Protein AF-A0A418B1X1-F1 (afdb_monomer_lite)

Foldseek 3Di:
DDDDDDDDPPPLPQDDLVNLQVLCVVVVAAEDEPVPPPQPPDPDDCLALVNLVVSLVVVLVVVVVVLPDDDPAQHDYDYSDDSLVNLLSHPNSVVCVVVSVVSQVVCCVPSVDDDAFEAEDEDLVVVLVVLVVVCVVPVVCVVVVSVDSVVVVSVNVCRVPDDGRYYHYRDSDDSNVSSVVVLVVVCVVDVSSVVVVVVVVVVVVPPDDDDDDDDDDDDDDDDDDPPVVPPPDDDDDDDDDDDDDDDDDDDDDDDDDDDDDDDDQDADPAPPDDDDQKAFEWEDEQAADFAQDKDKDKAQALLVLVVVVVCVVVVNFKHWYWYFDPPDDDDDDDPDDPDDDPPPPRNCPRADLDPVGTDQKHFMWGFRDWDADPPRSMIITIIHTRAMKGFDAFPDNPRIRTMTGIDGDDADDDDLPDPLLVVLLVLLVVLVVLVCVLPVVCVVVVVVCVVPQDSSDLLSSLSVLLVVLVVLVVVVVVDPPPPSPSVNRVLSVCLSPDRDSNVSSVSSSVSSVVSSVVSVVVVVVVVVVVVVVVVVVVVVVVVVCVVVVVPPDVVNVVVVVVVVVVVVDDDDDDPPDD

InterPro domains:
  IPR003111 Lon protease, N-terminal domain [PF02190] (279-468)
  IPR003111 Lon protease, N-terminal domain [PS51787] (279-516)
  IPR003111 Lon protease, N-terminal domain [SM00464] (278-514)
  IPR015947 PUA-like superfamily [SSF88697] (281-513)
  IPR027065 Lon protease [PTHR43718] (261-573)
  IPR027417 P-loop containing nucleoside triphosphate hydrolase [G3DSA:3.40.50.300] (12-188)
  IPR027417 P-loop containing nucleoside triphosphate hydrolase [SSF52540] (14-189)
  IPR046336 Lon protease, N-terminal domain superfamily [G3DSA:2.30.130.40] (275-406)

Sequence (578 aa):
MHAASSHSCDVHVGSGKTSLCNEFAANGFRILDENFLDMPAHSLHPQSLFMETKWVCSWFDRVLQLSQKPHAERQVYFADRSPFSAVFYAAHGNLLEPVIRSQMDEVSKFAEIEFVTLHINVERELLWRRIQRRLQDEPERIRYMEHKRSKMEDCLAFYNVFPWDLHVVNDTRSLPLLADQIVSMVARQSNTMRLYLENLVHSKDCGMDTDSDCDSETTLSCDESPLKAKLTSVEDFTPIPMCLELLPQHYDEDDDEIPASKSIATFGEGEKAPMVPHVLVIPTHKRPLFPGVVLPMTITNPDVTKALAALRESGQKYVGVFLKKQGGKIGAASKDEMGFTGMESQKDEDLVTDLSGIHHVGSYARIDNLINFENNSAAQLLLVGQRRITIDDVHDSGTIPLRVTISPVENPAFDKSNQMIKAYSNEIVATLREIVKMNPLFKEHMQYYSQRIDIHNPYILADFAASVRRALGRCCMLTSRCQVTTGDGEELQSVLEELDCENRLKKALELLTKEMELSRVQQSIKEQVEEKRQYLLMEQLKTIKKELGLEKDDKEAMLTKFRQRLDNFKIPPNPDTP

Structure (mmCIF, N/CA/C/O backbone):
data_AF-A0A418B1X1-F1
#
_entry.id   AF-A0A418B1X1-F1
#
loop_
_atom_site.group_PDB
_atom_site.id
_atom_site.type_symbol
_atom_site.label_atom_id
_atom_site.label_alt_id
_atom_site.label_comp_id
_atom_site.label_asym_id
_atom_site.label_entity_id
_atom_site.label_seq_id
_atom_site.pdbx_PDB_ins_code
_atom_site.Cartn_x
_atom_site.Cartn_y
_atom_site.Cartn_z
_atom_site.occupancy
_atom_site.B_iso_or_equiv
_atom_site.auth_seq_id
_atom_site.auth_comp_id
_atom_site.auth_asym_id
_atom_site.auth_atom_id
_atom_site.pdbx_PDB_model_num
ATOM 1 N N . MET A 1 1 ? 70.206 -22.416 16.130 1.00 26.70 1 MET A N 1
ATOM 2 C CA . MET A 1 1 ? 69.839 -21.087 16.659 1.00 26.70 1 MET A CA 1
ATOM 3 C C . MET A 1 1 ? 68.520 -20.684 16.031 1.00 26.70 1 MET A C 1
ATOM 5 O O . MET A 1 1 ? 68.479 -20.666 14.814 1.00 26.70 1 MET A O 1
ATOM 9 N N . HIS A 1 2 ? 67.525 -20.409 16.884 1.00 23.45 2 HIS A N 1
ATOM 10 C CA . HIS A 1 2 ? 66.427 -19.435 16.738 1.00 23.45 2 HIS A CA 1
ATOM 11 C C . HIS A 1 2 ? 65.536 -19.452 15.476 1.00 23.45 2 HIS A C 1
ATOM 13 O O . HIS A 1 2 ? 66.022 -19.487 14.361 1.00 23.45 2 HIS A O 1
ATOM 19 N N . ALA A 1 3 ? 64.215 -19.313 15.564 1.00 23.02 3 ALA A N 1
ATOM 20 C CA . ALA A 1 3 ? 63.310 -19.181 16.702 1.00 23.02 3 ALA A CA 1
ATOM 21 C C . ALA A 1 3 ? 61.875 -19.440 16.213 1.00 23.02 3 ALA A C 1
ATOM 23 O O . ALA A 1 3 ? 61.537 -19.163 15.065 1.00 23.02 3 ALA A O 1
ATOM 24 N N . ALA A 1 4 ? 61.057 -19.964 17.119 1.00 32.09 4 ALA A N 1
ATOM 25 C CA . ALA A 1 4 ? 59.618 -20.083 16.988 1.00 32.09 4 ALA A CA 1
ATOM 26 C C . ALA A 1 4 ? 58.919 -18.729 17.203 1.00 32.09 4 ALA A C 1
ATOM 28 O O . ALA A 1 4 ? 59.351 -17.943 18.043 1.00 32.09 4 ALA A O 1
ATOM 29 N N . SER A 1 5 ? 57.789 -18.531 16.524 1.00 24.67 5 SER A N 1
ATOM 30 C CA . SER A 1 5 ? 56.642 -17.742 17.008 1.00 24.67 5 SER A CA 1
ATOM 31 C C . SER A 1 5 ? 55.395 -18.212 16.241 1.00 24.67 5 SER A C 1
ATOM 33 O O . SER A 1 5 ? 55.210 -17.885 15.072 1.00 24.67 5 SER A O 1
ATOM 35 N N . SER A 1 6 ? 54.722 -19.251 16.737 1.00 25.34 6 SER A N 1
ATOM 36 C CA . SER A 1 6 ? 53.461 -19.140 17.491 1.00 25.34 6 SER A CA 1
ATOM 37 C C . SER A 1 6 ? 52.308 -18.549 16.669 1.00 25.34 6 SER A C 1
ATOM 39 O O . SER A 1 6 ? 52.063 -17.347 16.682 1.00 25.34 6 SER A O 1
ATOM 41 N N . HIS A 1 7 ? 51.577 -19.434 15.983 1.00 29.47 7 HIS A N 1
ATOM 42 C CA . HIS A 1 7 ? 50.185 -19.199 15.605 1.00 29.47 7 HIS A CA 1
ATOM 43 C C . HIS A 1 7 ? 49.359 -19.064 16.892 1.00 29.47 7 HIS A C 1
ATOM 45 O O . HIS A 1 7 ? 49.086 -20.062 17.556 1.00 29.47 7 HIS A O 1
ATOM 51 N N . SER A 1 8 ? 48.990 -17.840 17.269 1.00 25.09 8 SER A N 1
ATOM 52 C CA . SER A 1 8 ? 47.976 -17.607 18.297 1.00 25.09 8 SER A CA 1
ATOM 53 C C . SER A 1 8 ? 46.596 -17.650 17.638 1.00 25.09 8 SER A C 1
ATOM 55 O O . SER A 1 8 ? 46.117 -16.654 17.094 1.00 25.09 8 SER A O 1
ATOM 57 N N . CYS A 1 9 ? 45.967 -18.825 17.672 1.00 28.61 9 CYS A N 1
ATOM 58 C CA . CYS A 1 9 ? 44.515 -18.949 17.594 1.00 28.61 9 CYS A CA 1
ATOM 59 C C . CYS A 1 9 ? 43.908 -18.315 18.854 1.00 28.61 9 CYS A C 1
ATOM 61 O O . CYS A 1 9 ? 43.613 -19.026 19.803 1.00 28.61 9 CYS A O 1
ATOM 63 N N . ASP A 1 10 ? 43.715 -16.999 18.855 1.00 25.81 10 ASP A N 1
ATOM 64 C CA . ASP A 1 10 ? 42.836 -16.322 19.816 1.00 25.81 10 ASP A CA 1
ATOM 65 C C . ASP A 1 10 ? 41.659 -15.710 19.055 1.00 25.81 10 ASP A C 1
ATOM 67 O O . ASP A 1 10 ? 41.510 -14.496 18.908 1.00 25.81 10 ASP A O 1
ATOM 71 N N . VAL A 1 11 ? 40.793 -16.585 18.534 1.00 34.09 11 VAL A N 1
ATOM 72 C CA . VAL A 1 11 ? 39.462 -16.177 18.082 1.00 34.09 11 VAL A CA 1
ATOM 73 C C . VAL A 1 11 ? 38.567 -16.071 19.317 1.00 34.09 11 VAL A C 1
ATOM 75 O O . VAL A 1 11 ? 37.774 -16.958 19.619 1.00 34.09 11 VAL A O 1
ATOM 78 N N . HIS A 1 12 ? 38.682 -14.966 20.053 1.00 35.66 12 HIS A N 1
ATOM 79 C CA . HIS A 1 12 ? 37.644 -14.563 21.001 1.00 35.66 12 HIS A CA 1
ATOM 80 C C . HIS A 1 12 ? 36.398 -14.119 20.211 1.00 35.66 12 HIS A C 1
ATOM 82 O O . HIS A 1 12 ? 36.178 -12.926 19.974 1.00 35.66 12 HIS A O 1
ATOM 88 N N . VAL A 1 13 ? 35.594 -15.093 19.761 1.00 45.28 13 VAL A N 1
ATOM 89 C CA . VAL A 1 13 ? 34.273 -14.864 19.157 1.00 45.28 13 VAL A CA 1
ATOM 90 C C . VAL A 1 13 ? 33.351 -14.338 20.251 1.00 45.28 13 VAL A C 1
ATOM 92 O O . VAL A 1 13 ? 32.869 -15.079 21.104 1.00 45.28 13 VAL A O 1
ATOM 95 N N . GLY A 1 14 ? 33.126 -13.028 20.256 1.00 44.94 14 GLY A N 1
ATOM 96 C CA . GLY A 1 14 ? 32.086 -12.429 21.076 1.00 44.94 14 GLY A CA 1
ATOM 97 C C . GLY A 1 14 ? 30.711 -12.892 20.594 1.00 44.94 14 GLY A C 1
ATOM 98 O O . GLY A 1 14 ? 30.375 -12.733 19.427 1.00 44.94 14 GLY A O 1
ATOM 99 N N . SER A 1 15 ? 29.919 -13.441 21.504 1.00 55.06 15 SER A N 1
ATOM 100 C CA . SER A 1 15 ? 28.521 -13.846 21.331 1.00 55.06 15 SER A CA 1
ATOM 101 C C . SER A 1 15 ? 27.624 -12.647 20.983 1.00 55.06 15 SER A C 1
ATOM 103 O O . SER A 1 15 ? 27.212 -11.869 21.849 1.00 55.06 15 SER A O 1
ATOM 105 N N . GLY A 1 16 ? 27.353 -12.459 19.691 1.00 66.62 16 GLY A N 1
ATOM 106 C CA . GLY A 1 16 ? 26.267 -11.601 19.214 1.00 66.62 16 GLY A CA 1
ATOM 107 C C . GLY A 1 16 ? 24.908 -12.298 19.350 1.00 66.62 16 GLY A C 1
ATOM 108 O O . GLY A 1 16 ? 24.851 -13.518 19.503 1.00 66.62 16 GLY A O 1
ATOM 109 N N . LYS A 1 17 ? 23.809 -11.536 19.258 1.00 75.25 17 LYS A N 1
ATOM 110 C CA . LYS A 1 17 ? 22.437 -12.083 19.280 1.00 75.25 17 LYS A CA 1
ATOM 111 C C . LYS A 1 17 ? 22.229 -13.168 18.222 1.00 75.25 17 LYS A C 1
ATOM 113 O O . LYS A 1 17 ? 21.798 -14.269 18.541 1.00 75.25 17 LYS A O 1
ATOM 118 N N . THR A 1 18 ? 22.643 -12.881 16.988 1.00 74.69 18 THR A N 1
ATOM 119 C CA . THR A 1 18 ? 22.558 -13.804 15.851 1.00 74.69 18 THR A CA 1
ATOM 120 C C . THR A 1 18 ? 23.373 -15.074 16.087 1.00 74.69 18 THR A C 1
ATOM 122 O O . THR A 1 18 ? 22.893 -16.170 15.825 1.00 74.69 18 THR A O 1
ATOM 125 N N . SER A 1 19 ? 24.581 -14.954 16.649 1.00 80.31 19 SER A N 1
ATOM 126 C CA . SER A 1 19 ? 25.403 -16.116 17.005 1.00 80.31 19 SER A CA 1
ATOM 127 C C . SER A 1 19 ? 24.696 -16.994 18.036 1.00 80.31 19 SER A C 1
ATOM 129 O O . SER A 1 19 ? 24.655 -18.207 17.877 1.00 80.31 19 SER A O 1
ATOM 131 N N . LEU A 1 20 ? 24.089 -16.388 19.059 1.00 82.75 20 LEU A N 1
ATOM 132 C CA . LEU A 1 20 ? 23.360 -17.120 20.091 1.00 82.75 20 LEU A CA 1
ATOM 133 C C . LEU A 1 20 ? 22.087 -17.791 19.550 1.00 82.75 20 LEU A C 1
ATOM 135 O O . LEU A 1 20 ? 21.812 -18.934 19.898 1.00 82.75 20 LEU A O 1
ATOM 139 N N . CYS A 1 21 ? 21.347 -17.131 18.655 1.00 83.81 21 CYS A N 1
ATOM 140 C CA . CYS A 1 21 ? 20.203 -17.742 17.974 1.00 83.81 21 CYS A CA 1
ATOM 141 C C . CYS A 1 21 ? 20.625 -18.942 17.114 1.00 83.81 21 CYS A C 1
ATOM 143 O O . CYS A 1 21 ? 19.957 -19.974 17.136 1.00 83.81 21 CYS A O 1
ATOM 145 N N . ASN A 1 22 ? 21.759 -18.840 16.412 1.00 83.38 22 ASN A N 1
ATOM 146 C CA . ASN A 1 22 ? 22.321 -19.954 15.646 1.00 83.38 22 ASN A CA 1
ATOM 147 C C . ASN A 1 22 ? 22.723 -21.126 16.553 1.00 83.38 22 ASN A C 1
ATOM 149 O O . ASN A 1 22 ? 22.493 -22.277 16.194 1.00 83.38 22 ASN A O 1
ATOM 153 N N . GLU A 1 23 ? 23.267 -20.848 17.740 1.00 85.12 23 GLU A N 1
ATOM 154 C CA . GLU A 1 23 ? 23.596 -21.873 18.738 1.00 85.12 23 GLU A CA 1
ATOM 155 C C . GLU A 1 23 ? 22.333 -22.573 19.270 1.00 85.12 23 GLU A C 1
ATOM 157 O O . GLU A 1 23 ? 22.292 -23.797 19.381 1.00 85.12 23 GLU A O 1
ATOM 162 N N . PHE A 1 24 ? 21.259 -21.829 19.551 1.00 86.12 24 PHE A N 1
ATOM 163 C CA . PHE A 1 24 ? 19.976 -22.427 19.935 1.00 86.12 24 PHE A CA 1
ATOM 164 C C . PHE A 1 24 ? 19.382 -23.285 18.809 1.00 86.12 24 PHE A C 1
ATOM 166 O O . PHE A 1 24 ? 18.906 -24.391 19.072 1.00 86.12 24 PHE A O 1
ATOM 173 N N . ALA A 1 25 ? 19.464 -22.826 17.558 1.00 84.69 25 ALA A N 1
ATOM 174 C CA . ALA A 1 25 ? 19.039 -23.607 16.400 1.00 84.69 25 ALA A CA 1
ATOM 175 C C . ALA A 1 25 ? 19.857 -24.902 16.247 1.00 84.69 25 ALA A C 1
ATOM 177 O O . ALA A 1 25 ? 19.284 -25.967 16.018 1.00 84.69 25 ALA A O 1
ATOM 178 N N . ALA A 1 26 ? 21.179 -24.838 16.447 1.00 82.75 26 ALA A N 1
ATOM 179 C CA . ALA A 1 26 ? 22.062 -26.007 16.422 1.00 82.75 26 ALA A CA 1
ATOM 180 C C . ALA A 1 26 ? 21.718 -27.032 17.520 1.00 82.75 26 ALA A C 1
ATOM 182 O O . ALA A 1 26 ? 21.835 -28.237 17.303 1.00 82.75 26 ALA A O 1
ATOM 183 N N . ASN A 1 27 ? 21.219 -26.566 18.668 1.00 80.69 27 ASN A N 1
ATOM 184 C CA . ASN A 1 27 ? 20.737 -27.412 19.763 1.00 80.69 27 ASN A CA 1
ATOM 185 C C . ASN A 1 27 ? 19.292 -27.924 19.573 1.00 80.69 27 ASN A C 1
ATOM 187 O O . ASN A 1 27 ? 18.751 -28.585 20.460 1.00 80.69 27 ASN A O 1
ATOM 191 N N . GLY A 1 28 ? 18.673 -27.674 18.412 1.00 79.12 28 GLY A N 1
ATOM 192 C CA . GLY A 1 28 ? 17.351 -28.194 18.050 1.00 79.12 28 GLY A CA 1
ATOM 193 C C . GLY A 1 28 ? 16.170 -27.328 18.499 1.00 79.12 28 GLY A C 1
ATOM 194 O O . GLY A 1 28 ? 15.026 -27.778 18.426 1.00 79.12 28 GLY A O 1
ATOM 195 N N . PHE A 1 29 ? 16.410 -26.095 18.954 1.00 84.50 29 PHE A N 1
ATOM 196 C CA . PHE A 1 29 ? 15.339 -25.152 19.281 1.00 84.50 29 PHE A CA 1
ATOM 197 C C . PHE A 1 29 ? 14.875 -24.366 18.052 1.00 84.50 29 PHE A C 1
ATOM 199 O O . PHE A 1 29 ? 15.639 -24.101 17.126 1.00 84.50 29 PHE A O 1
ATOM 206 N N . ARG A 1 30 ? 13.604 -23.950 18.047 1.00 84.50 30 ARG A N 1
ATOM 207 C CA . ARG A 1 30 ? 13.050 -23.115 16.974 1.00 84.50 30 ARG A CA 1
ATOM 208 C C . ARG A 1 30 ? 13.291 -21.638 17.272 1.00 84.50 30 ARG A C 1
ATOM 210 O O . ARG A 1 30 ? 13.044 -21.186 18.388 1.00 84.50 30 ARG A O 1
ATOM 217 N N . ILE A 1 31 ? 13.717 -20.886 16.261 1.00 84.44 31 ILE A N 1
ATOM 218 C CA . ILE A 1 31 ? 13.955 -19.441 16.366 1.00 84.44 31 ILE A CA 1
ATOM 219 C C . ILE A 1 31 ? 12.813 -18.672 15.706 1.00 84.44 31 ILE A C 1
ATOM 221 O O . ILE A 1 31 ? 12.354 -19.025 14.618 1.00 84.44 31 ILE A O 1
ATOM 225 N N . LEU A 1 32 ? 12.358 -17.617 16.373 1.00 79.94 32 LEU A N 1
ATOM 226 C CA . LEU A 1 32 ? 11.409 -16.643 15.853 1.00 79.94 32 LEU A CA 1
ATOM 227 C C . LEU A 1 32 ? 12.196 -15.387 15.448 1.00 79.94 32 LEU A C 1
ATOM 229 O O . LEU A 1 32 ? 12.558 -14.571 16.296 1.00 79.94 32 LEU A O 1
ATOM 233 N N . ASP A 1 33 ? 12.510 -15.300 14.153 1.00 66.31 33 ASP A N 1
ATOM 234 C CA . ASP A 1 33 ? 13.286 -14.213 13.536 1.00 66.31 33 ASP A CA 1
ATOM 235 C C . ASP A 1 33 ? 12.414 -12.960 13.277 1.00 66.31 33 ASP A C 1
ATOM 237 O O . ASP A 1 33 ? 11.225 -13.061 12.960 1.00 66.31 33 ASP A O 1
ATOM 241 N N . GLU A 1 34 ? 13.026 -11.778 13.399 1.00 61.31 34 GLU A N 1
ATOM 242 C CA . GLU A 1 34 ? 12.459 -10.444 13.158 1.00 61.31 34 GLU A CA 1
ATOM 243 C C . GLU A 1 34 ? 12.228 -10.125 11.669 1.00 61.31 34 GLU A C 1
ATOM 245 O O . GLU A 1 34 ? 11.414 -9.250 11.361 1.00 61.31 34 GLU A O 1
ATOM 250 N N . ASN A 1 35 ? 12.898 -10.824 10.741 1.00 48.72 35 ASN A N 1
ATOM 251 C CA . ASN A 1 35 ? 12.909 -10.521 9.295 1.00 48.72 35 ASN A CA 1
ATOM 252 C C . ASN A 1 35 ? 11.544 -10.587 8.569 1.00 48.72 35 ASN A C 1
ATOM 254 O O . ASN A 1 35 ? 11.481 -10.374 7.361 1.00 48.72 35 ASN A O 1
ATOM 258 N N . PHE A 1 36 ? 10.448 -10.868 9.276 1.00 44.59 36 PHE A N 1
ATOM 259 C CA . PHE A 1 36 ? 9.098 -11.007 8.716 1.00 44.59 36 PHE A CA 1
ATOM 260 C C . PHE A 1 36 ? 8.156 -9.839 9.027 1.00 44.59 36 PHE A C 1
ATOM 262 O O . PHE A 1 36 ? 7.006 -9.836 8.584 1.00 44.59 36 PHE A O 1
ATOM 269 N N . LEU A 1 37 ? 8.606 -8.836 9.781 1.00 49.47 37 LEU A N 1
ATOM 270 C CA . LEU A 1 37 ? 7.792 -7.666 10.095 1.00 49.47 37 LEU A CA 1
ATOM 271 C C . LEU A 1 37 ? 8.015 -6.602 9.020 1.00 49.47 37 LEU A C 1
ATOM 273 O O . LEU A 1 37 ? 8.661 -5.587 9.273 1.00 49.47 37 LEU A O 1
ATOM 277 N N . ASP A 1 38 ? 7.471 -6.856 7.822 1.00 45.56 38 ASP A N 1
ATOM 278 C CA . ASP A 1 38 ? 7.326 -5.892 6.724 1.00 45.56 38 ASP A CA 1
ATOM 279 C C . ASP A 1 38 ? 6.558 -4.663 7.232 1.00 45.56 38 ASP A C 1
ATOM 281 O O . ASP A 1 38 ? 5.338 -4.526 7.075 1.00 45.56 38 ASP A O 1
ATOM 285 N N . MET A 1 39 ? 7.258 -3.758 7.916 1.00 49.53 39 MET A N 1
ATOM 286 C CA . MET A 1 39 ? 6.685 -2.494 8.323 1.00 49.53 39 MET A CA 1
ATOM 287 C C . MET A 1 39 ? 6.510 -1.670 7.051 1.00 49.53 39 MET A C 1
ATOM 289 O O . MET A 1 39 ? 7.502 -1.301 6.421 1.00 49.53 39 MET A O 1
ATOM 293 N N . PRO A 1 40 ? 5.270 -1.362 6.641 1.00 46.56 40 PRO A N 1
ATOM 294 C CA . PRO A 1 40 ? 5.060 -0.467 5.518 1.00 46.56 40 PRO A CA 1
ATOM 295 C C . PRO A 1 40 ? 5.782 0.853 5.779 1.00 46.56 40 PRO A C 1
ATOM 297 O O . PRO A 1 40 ? 5.667 1.428 6.865 1.00 46.56 40 PRO A O 1
ATOM 300 N N . ALA A 1 41 ? 6.517 1.322 4.773 1.00 48.19 41 ALA A N 1
ATOM 301 C CA . ALA A 1 41 ? 7.133 2.638 4.774 1.00 48.19 41 ALA A CA 1
ATOM 302 C C . ALA A 1 41 ? 6.024 3.700 4.738 1.00 48.19 41 ALA A C 1
ATOM 304 O O . ALA A 1 41 ? 5.564 4.122 3.678 1.00 48.19 41 ALA A O 1
ATOM 305 N N . HIS A 1 42 ? 5.538 4.073 5.916 1.00 56.53 42 HIS A N 1
ATOM 306 C CA . HIS A 1 42 ? 4.608 5.178 6.106 1.00 56.53 42 HIS A CA 1
ATOM 307 C C . HIS A 1 42 ? 5.384 6.490 6.258 1.00 56.53 42 HIS A C 1
ATOM 309 O O . HIS A 1 42 ? 6.560 6.485 6.610 1.00 56.53 42 HIS A O 1
ATOM 315 N N . SER A 1 43 ? 4.720 7.632 6.072 1.00 47.03 43 SER A N 1
ATOM 316 C CA . SER A 1 43 ? 5.305 8.965 6.320 1.00 47.03 43 SER A CA 1
ATOM 317 C C . SER A 1 43 ? 5.569 9.265 7.806 1.00 47.03 43 SER A C 1
ATOM 319 O O . SER A 1 43 ? 6.018 10.357 8.145 1.00 47.03 43 SER A O 1
ATOM 321 N N . LEU A 1 44 ? 5.251 8.326 8.703 1.00 56.41 44 LEU A N 1
ATOM 322 C CA . LEU A 1 44 ? 5.509 8.426 10.135 1.00 56.41 44 LEU A CA 1
ATOM 323 C C . LEU A 1 44 ? 6.902 7.889 10.450 1.00 56.41 44 LEU A C 1
ATOM 325 O O . LEU A 1 44 ? 7.336 6.887 9.885 1.00 56.41 44 LEU A O 1
ATOM 329 N N . HIS A 1 45 ? 7.582 8.538 11.393 1.00 61.88 45 HIS A N 1
ATOM 330 C CA . HIS A 1 45 ? 8.886 8.081 11.852 1.00 61.88 45 HIS A CA 1
ATOM 331 C C . HIS A 1 45 ? 8.793 6.608 12.319 1.00 61.88 45 HIS A C 1
ATOM 333 O O . HIS A 1 45 ? 7.852 6.279 13.054 1.00 61.88 45 HIS A O 1
ATOM 339 N N . PRO A 1 46 ? 9.730 5.717 11.935 1.00 63.34 46 PRO A N 1
ATOM 340 C CA . PRO A 1 46 ? 9.682 4.294 12.297 1.00 63.34 46 PRO A CA 1
ATOM 341 C C . PRO A 1 46 ? 9.611 4.045 13.807 1.00 63.34 46 PRO A C 1
ATOM 343 O O . PRO A 1 46 ? 8.987 3.092 14.240 1.00 63.34 46 PRO A O 1
ATOM 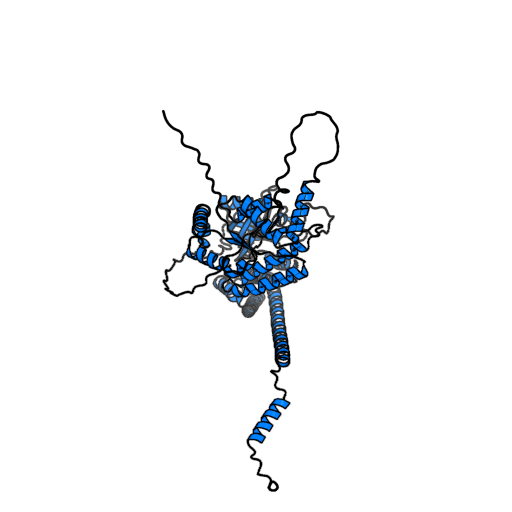346 N N . GLN A 1 47 ? 10.188 4.956 14.593 1.00 71.19 47 GLN A N 1
ATOM 347 C CA . GLN A 1 47 ? 10.184 4.942 16.062 1.00 71.19 47 GLN A CA 1
ATOM 348 C C . GLN A 1 47 ? 9.005 5.726 16.676 1.00 71.19 47 GLN A C 1
ATOM 350 O O . GLN A 1 47 ? 9.027 6.138 17.835 1.00 71.19 47 GLN A O 1
ATOM 355 N N . SER A 1 48 ? 7.974 6.030 15.888 1.00 81.31 48 SER A N 1
ATOM 356 C CA . SER A 1 48 ? 6.744 6.606 16.435 1.00 81.31 48 SER A CA 1
ATOM 357 C C . SER A 1 48 ? 5.995 5.557 17.255 1.00 81.31 48 SER A C 1
ATOM 359 O O . SER A 1 48 ? 6.010 4.370 16.928 1.00 81.31 48 SER A O 1
ATOM 361 N N . LEU A 1 49 ? 5.280 6.007 18.292 1.00 83.94 49 LEU A N 1
ATOM 362 C CA . LEU A 1 49 ? 4.474 5.132 19.149 1.00 83.94 49 LEU A CA 1
ATOM 363 C C . LEU A 1 49 ? 3.548 4.222 18.334 1.00 83.94 49 LEU A C 1
ATOM 365 O O . LEU A 1 49 ? 3.434 3.039 18.627 1.00 83.94 49 LEU A O 1
ATOM 369 N N . PHE A 1 50 ? 2.926 4.756 17.282 1.00 84.50 50 PHE A N 1
ATOM 370 C CA . PHE A 1 50 ? 2.026 4.000 16.415 1.00 84.50 50 PHE A CA 1
ATOM 371 C C . PHE A 1 50 ? 2.732 2.872 15.648 1.00 84.50 50 PHE A C 1
ATOM 373 O O . PHE A 1 50 ? 2.200 1.766 15.569 1.00 84.50 50 PHE A O 1
ATOM 380 N N . MET A 1 51 ? 3.921 3.133 15.095 1.00 81.88 51 MET A N 1
ATOM 381 C CA . MET A 1 51 ? 4.675 2.127 14.338 1.00 81.88 51 MET A CA 1
ATOM 382 C C . MET A 1 51 ? 5.158 0.997 15.242 1.00 81.88 51 MET A C 1
ATOM 384 O O . MET A 1 51 ? 4.964 -0.171 14.916 1.00 81.88 51 MET A O 1
ATOM 388 N N . GLU A 1 52 ? 5.676 1.343 16.417 1.00 84.56 52 GLU A N 1
ATOM 389 C CA . GLU A 1 52 ? 6.087 0.373 17.433 1.00 84.56 52 GLU A CA 1
ATOM 390 C C . GLU A 1 52 ? 4.879 -0.407 17.990 1.00 84.56 52 GLU A C 1
ATOM 392 O O . GLU A 1 52 ? 4.946 -1.622 18.148 1.00 84.56 52 GLU A O 1
ATOM 397 N N . THR A 1 53 ? 3.717 0.238 18.168 1.00 87.81 53 THR A N 1
ATOM 398 C CA . THR A 1 53 ? 2.462 -0.455 18.534 1.00 87.81 53 THR A CA 1
ATOM 399 C C . THR A 1 53 ? 2.063 -1.469 17.466 1.00 87.81 53 THR A C 1
ATOM 401 O O . THR A 1 53 ? 1.694 -2.598 17.779 1.00 87.81 53 THR A O 1
ATOM 404 N N . LYS A 1 54 ? 2.141 -1.089 16.186 1.00 86.12 54 LYS A N 1
ATOM 405 C CA . LYS A 1 54 ? 1.837 -2.001 15.082 1.00 86.12 54 LYS A CA 1
ATOM 406 C C . LYS A 1 54 ? 2.787 -3.199 15.086 1.00 86.12 54 LYS A C 1
ATOM 408 O O . LYS A 1 54 ? 2.331 -4.324 14.898 1.00 86.12 54 LYS A O 1
ATOM 413 N N . TRP A 1 55 ? 4.078 -2.954 15.297 1.00 86.19 55 TRP A N 1
ATOM 414 C CA . TRP A 1 55 ? 5.089 -4.002 15.390 1.00 86.19 55 TRP A CA 1
ATOM 415 C C . TRP A 1 55 ? 4.774 -4.982 16.533 1.00 86.19 55 TRP A C 1
ATOM 417 O O . TRP A 1 55 ? 4.748 -6.189 16.298 1.00 86.19 55 TRP A O 1
ATOM 427 N N . VAL A 1 56 ? 4.404 -4.477 17.717 1.00 89.50 56 VAL A N 1
ATOM 428 C CA . VAL A 1 56 ? 3.946 -5.291 18.860 1.00 89.50 56 VAL A CA 1
ATOM 429 C C . VAL A 1 56 ? 2.718 -6.135 18.502 1.00 89.50 56 VAL A C 1
ATOM 431 O O . VAL A 1 56 ? 2.699 -7.334 18.770 1.00 89.50 56 VAL A O 1
ATOM 434 N N . CYS A 1 57 ? 1.701 -5.553 17.859 1.00 89.50 57 CYS A N 1
ATOM 435 C CA . CYS A 1 57 ? 0.504 -6.301 17.460 1.00 89.50 57 CYS A CA 1
ATOM 436 C C . CYS A 1 57 ? 0.832 -7.446 16.491 1.00 89.50 57 CYS A C 1
ATOM 438 O O . CYS A 1 57 ? 0.343 -8.560 16.666 1.00 89.50 57 CYS A O 1
ATOM 440 N N . SER A 1 58 ? 1.679 -7.192 15.491 1.00 86.50 58 SER A N 1
ATOM 441 C CA . SER A 1 58 ? 2.119 -8.228 14.552 1.00 86.50 58 SER A CA 1
ATOM 442 C C . SER A 1 58 ? 2.950 -9.321 15.235 1.00 86.50 58 SER A C 1
ATOM 444 O O . SER A 1 58 ? 2.857 -10.489 14.859 1.00 86.50 58 SER A O 1
ATOM 446 N N . TRP A 1 59 ? 3.740 -8.962 16.252 1.00 89.56 59 TRP A N 1
ATOM 447 C CA . TRP A 1 59 ? 4.482 -9.922 17.069 1.00 89.56 59 TRP A CA 1
ATOM 448 C C . TRP A 1 59 ? 3.528 -10.897 17.781 1.00 89.56 59 TRP A C 1
ATOM 450 O O . TRP A 1 59 ? 3.714 -12.111 17.690 1.00 89.56 59 TRP A O 1
ATOM 460 N N . PHE A 1 60 ? 2.453 -10.398 18.405 1.00 89.88 60 PHE A N 1
ATOM 461 C CA . PHE A 1 60 ? 1.447 -11.249 19.059 1.00 89.88 60 PHE A CA 1
ATOM 462 C C . PHE A 1 60 ? 0.611 -12.080 18.081 1.00 89.88 60 PHE A C 1
ATOM 464 O O . PHE A 1 60 ? 0.350 -13.251 18.359 1.00 89.88 60 PHE A O 1
ATOM 471 N N . ASP A 1 61 ? 0.224 -11.522 16.931 1.00 87.00 61 ASP A N 1
ATOM 472 C CA . ASP A 1 61 ? -0.483 -12.279 15.887 1.00 87.00 61 ASP A CA 1
ATOM 473 C C . ASP A 1 61 ? 0.345 -13.496 15.449 1.00 87.00 61 ASP A C 1
ATOM 475 O O . ASP A 1 61 ? -0.159 -14.615 15.348 1.00 87.00 61 ASP A O 1
ATOM 479 N N . ARG A 1 62 ? 1.667 -13.331 15.314 1.00 85.06 62 ARG A N 1
ATOM 480 C CA . ARG A 1 62 ? 2.549 -14.452 14.988 1.00 85.06 62 ARG A CA 1
ATOM 481 C C . ARG A 1 62 ? 2.563 -15.530 16.069 1.00 85.06 62 ARG A C 1
ATOM 483 O O . ARG A 1 62 ? 2.537 -16.715 15.738 1.00 85.06 62 ARG A O 1
ATOM 490 N N . VAL A 1 63 ? 2.600 -15.138 17.339 1.00 87.19 63 VAL A N 1
ATOM 491 C CA . VAL A 1 63 ? 2.538 -16.086 18.460 1.00 87.19 63 VAL A CA 1
ATOM 492 C C . VAL A 1 63 ? 1.231 -16.890 18.420 1.00 87.19 63 VAL A C 1
ATOM 494 O O . VAL A 1 63 ? 1.266 -18.113 18.538 1.00 87.19 63 VAL A O 1
ATOM 497 N N . LEU A 1 64 ? 0.096 -16.239 18.148 1.00 85.44 64 LEU A N 1
ATOM 498 C CA . LEU A 1 64 ? -1.204 -16.908 18.003 1.00 85.44 64 LEU A CA 1
ATOM 499 C C . LEU A 1 64 ? -1.272 -17.826 16.772 1.00 85.44 64 LEU A C 1
ATOM 501 O O . LEU A 1 64 ? -1.840 -18.912 16.830 1.00 85.44 64 LEU A O 1
ATOM 505 N N . GLN A 1 65 ? -0.660 -17.444 15.652 1.00 84.38 65 GLN A N 1
ATOM 506 C CA . GLN A 1 65 ? -0.569 -18.323 14.479 1.00 84.38 65 GLN A CA 1
ATOM 507 C C . GLN A 1 65 ? 0.253 -19.585 14.762 1.00 84.38 65 GLN A C 1
ATOM 509 O O . GLN A 1 65 ? -0.026 -20.646 14.200 1.00 84.38 65 GLN A O 1
ATOM 514 N N . LEU A 1 66 ? 1.286 -19.483 15.603 1.00 82.44 66 LEU A N 1
ATOM 515 C CA . LEU A 1 66 ? 2.084 -20.638 16.009 1.00 82.44 66 LEU A CA 1
ATOM 516 C C . LEU A 1 66 ? 1.303 -21.570 16.939 1.00 82.44 66 LEU A C 1
ATOM 518 O O . LEU A 1 66 ? 1.469 -22.782 16.819 1.00 82.44 66 LEU A O 1
ATOM 522 N N . SER A 1 67 ? 0.422 -21.042 17.795 1.00 79.44 67 SER A N 1
ATOM 523 C CA . SER A 1 67 ? -0.409 -21.872 18.678 1.00 79.44 67 SER A CA 1
ATOM 524 C C . SER A 1 67 ? -1.555 -22.590 17.959 1.00 79.44 67 SER A C 1
ATOM 526 O O . SER A 1 67 ? -1.971 -23.656 18.398 1.00 79.44 67 SER A O 1
ATOM 528 N N . GLN A 1 68 ? -2.039 -22.068 16.827 1.00 75.50 68 GLN A N 1
ATOM 529 C CA . GLN A 1 68 ? -3.122 -22.692 16.048 1.00 75.50 68 GLN A CA 1
ATOM 530 C C . GLN A 1 68 ? -2.702 -23.939 15.252 1.00 75.50 68 GLN A C 1
ATOM 532 O O . GLN A 1 68 ? -3.559 -24.642 14.712 1.00 75.50 68 GLN A O 1
ATOM 537 N N . LYS A 1 69 ? -1.402 -24.225 15.125 1.00 69.69 69 LYS A N 1
ATOM 538 C CA . LYS A 1 69 ? -0.936 -25.382 14.353 1.00 69.69 69 LYS A CA 1
ATOM 539 C C . LYS A 1 69 ? -1.206 -26.683 15.125 1.00 69.69 69 LYS A C 1
ATOM 541 O O . LYS A 1 69 ? -0.797 -26.781 16.280 1.00 69.69 69 LYS A O 1
ATOM 546 N N . PRO A 1 70 ? -1.835 -27.704 14.506 1.00 55.88 70 PRO A N 1
ATOM 547 C CA . PRO A 1 70 ? -2.078 -28.982 15.163 1.00 55.88 70 PRO A CA 1
ATOM 548 C C . PRO A 1 70 ? -0.738 -29.660 15.447 1.00 55.88 70 PRO A C 1
ATOM 550 O O . PRO A 1 70 ? -0.039 -30.118 14.540 1.00 55.88 70 PRO A O 1
ATOM 553 N N . HIS A 1 71 ? -0.356 -29.693 16.718 1.00 59.38 71 HIS A N 1
ATOM 554 C CA . HIS A 1 71 ? 0.893 -30.285 17.165 1.00 59.38 71 HIS A CA 1
ATOM 555 C C . HIS A 1 71 ? 0.611 -31.271 18.295 1.00 59.38 71 HIS A C 1
ATOM 557 O O . HIS A 1 71 ? -0.054 -30.942 19.270 1.00 59.38 71 HIS A O 1
ATOM 563 N N . ALA A 1 72 ? 1.114 -32.498 18.137 1.00 51.44 72 ALA A N 1
ATOM 564 C CA . ALA A 1 72 ? 1.000 -33.558 19.137 1.00 51.44 72 ALA A CA 1
ATOM 565 C C . ALA A 1 72 ? 1.928 -33.335 20.350 1.00 51.44 72 ALA A C 1
ATOM 567 O O . ALA A 1 72 ? 1.773 -33.998 21.371 1.00 51.44 72 ALA A O 1
ATOM 568 N N . GLU A 1 73 ? 2.876 -32.396 20.252 1.00 62.62 73 GLU A N 1
ATOM 569 C CA . GLU A 1 73 ? 3.932 -32.163 21.238 1.00 62.62 73 GLU A CA 1
ATOM 570 C C . GLU A 1 73 ? 4.075 -30.680 21.596 1.00 62.62 73 GLU A C 1
ATOM 572 O O . GLU A 1 73 ? 3.816 -29.788 20.781 1.00 62.62 73 GLU A O 1
ATOM 577 N N . ARG A 1 74 ? 4.539 -30.428 22.826 1.00 72.25 74 ARG A N 1
ATOM 578 C CA . ARG A 1 74 ? 4.888 -29.092 23.328 1.00 72.25 74 ARG A CA 1
ATOM 579 C C . ARG A 1 74 ? 6.086 -28.550 22.553 1.00 72.25 74 ARG A C 1
ATOM 581 O O . ARG A 1 74 ? 7.011 -29.297 22.260 1.00 72.25 74 ARG A O 1
ATOM 588 N N . GLN A 1 75 ? 6.085 -27.258 22.240 1.00 80.00 75 GLN A N 1
ATOM 589 C CA . GLN A 1 75 ? 7.143 -26.622 21.451 1.00 80.00 75 GLN A CA 1
ATOM 590 C C . GLN A 1 75 ? 7.727 -25.422 22.187 1.00 80.00 75 GLN A C 1
ATOM 592 O O . GLN A 1 75 ? 7.006 -24.688 22.858 1.00 80.00 75 GLN A O 1
ATOM 597 N N . VAL A 1 76 ? 9.031 -25.212 22.014 1.00 86.19 76 VAL A N 1
ATOM 598 C CA . VAL A 1 76 ? 9.766 -24.083 22.589 1.00 86.19 76 VAL A CA 1
ATOM 599 C C . VAL A 1 76 ? 10.321 -23.225 21.460 1.00 86.19 76 VAL A C 1
ATOM 601 O O . VAL A 1 76 ? 10.955 -23.736 20.532 1.00 86.19 76 VAL A O 1
ATOM 604 N N . TYR A 1 77 ? 10.084 -21.919 21.559 1.00 88.31 77 TYR A N 1
ATOM 605 C CA . TYR A 1 77 ? 10.552 -20.919 20.607 1.00 88.31 77 TYR A CA 1
ATOM 606 C C . TYR A 1 77 ? 11.413 -19.876 21.320 1.00 88.31 77 TYR A C 1
ATOM 608 O O . TYR A 1 77 ? 11.008 -19.343 22.351 1.00 88.31 77 TYR A O 1
ATOM 616 N N . PHE A 1 78 ? 12.568 -19.544 20.743 1.00 88.62 78 PHE A N 1
ATOM 617 C CA . PHE A 1 78 ? 13.377 -18.396 21.154 1.00 88.62 78 PHE A CA 1
ATOM 618 C C . PHE A 1 78 ? 13.166 -17.249 20.168 1.00 88.62 78 PHE A C 1
ATOM 620 O O . PHE A 1 78 ? 13.403 -17.409 18.973 1.00 88.62 78 PHE A O 1
ATOM 627 N N . ALA A 1 79 ? 12.717 -16.095 20.656 1.00 87.38 79 ALA A N 1
ATOM 628 C CA . ALA A 1 79 ? 12.573 -14.892 19.842 1.00 87.38 79 ALA A CA 1
ATOM 629 C C . ALA A 1 79 ? 13.845 -14.036 19.909 1.00 87.38 79 ALA A C 1
ATOM 631 O O . ALA A 1 79 ? 14.357 -13.793 21.001 1.00 87.38 79 ALA A O 1
ATOM 632 N N . ASP A 1 80 ? 14.320 -13.541 18.762 1.00 82.38 80 ASP A N 1
ATOM 633 C CA . ASP A 1 80 ? 15.512 -12.669 18.688 1.00 82.38 80 ASP A CA 1
ATOM 634 C C . ASP A 1 80 ? 15.299 -11.334 19.442 1.00 82.38 80 ASP A C 1
ATOM 636 O O . ASP A 1 80 ? 16.205 -10.762 20.068 1.00 82.38 80 ASP A O 1
ATOM 640 N N . ARG A 1 81 ? 14.042 -10.865 19.486 1.00 83.12 81 ARG A N 1
ATOM 641 C CA . ARG A 1 81 ? 13.665 -9.635 20.185 1.00 83.12 81 ARG A CA 1
ATOM 642 C C . ARG A 1 81 ? 12.322 -9.703 20.880 1.00 83.12 81 ARG A C 1
ATOM 644 O O . ARG A 1 81 ? 11.326 -10.214 20.372 1.00 83.12 81 ARG A O 1
ATOM 651 N N . SER A 1 82 ? 12.334 -9.116 22.071 1.00 88.81 82 SER A N 1
ATOM 652 C CA . SER A 1 82 ? 11.177 -8.985 22.944 1.00 88.81 82 SER A CA 1
ATOM 653 C C . SER A 1 82 ? 10.228 -7.877 22.465 1.00 88.81 82 SER A C 1
ATOM 655 O O . SER A 1 82 ? 10.714 -6.818 22.036 1.00 88.81 82 SER A O 1
ATOM 657 N N . PRO A 1 83 ? 8.897 -8.048 22.625 1.00 90.00 83 PRO A N 1
ATOM 658 C CA . PRO A 1 83 ? 7.922 -6.990 22.376 1.00 90.00 83 PRO A CA 1
ATOM 659 C C . PRO A 1 83 ? 8.205 -5.733 23.215 1.00 90.00 83 PRO A C 1
ATOM 661 O O . PRO A 1 83 ? 7.969 -4.618 22.757 1.00 90.00 83 PRO A O 1
ATOM 664 N N . PHE A 1 84 ? 8.816 -5.884 24.398 1.00 91.19 84 PHE A N 1
ATOM 665 C CA . PHE A 1 84 ? 9.192 -4.768 25.274 1.00 91.19 84 PHE A CA 1
ATOM 666 C C . PHE A 1 84 ? 10.267 -3.849 24.699 1.00 91.19 84 PHE A C 1
ATOM 668 O O . PHE A 1 84 ? 10.422 -2.725 25.163 1.00 91.19 84 PHE A O 1
ATOM 675 N N . SER A 1 85 ? 10.982 -4.260 23.653 1.00 87.94 85 SER A N 1
ATOM 676 C CA . SER A 1 85 ? 11.894 -3.349 22.959 1.00 87.94 85 SER A CA 1
ATOM 677 C C . SER A 1 85 ? 11.169 -2.124 22.378 1.00 87.94 85 SER A C 1
ATOM 679 O O . SER A 1 85 ? 11.749 -1.040 22.351 1.00 87.94 85 SER A O 1
ATOM 681 N N . ALA A 1 86 ? 9.890 -2.254 22.006 1.00 87.50 86 ALA A N 1
ATOM 682 C CA . ALA A 1 86 ? 9.040 -1.148 21.563 1.00 87.50 86 ALA A CA 1
ATOM 683 C C . ALA A 1 86 ? 8.901 -0.038 22.623 1.00 87.50 86 ALA A C 1
ATOM 685 O O . ALA A 1 86 ? 8.750 1.133 22.279 1.00 87.50 86 ALA A O 1
ATOM 686 N N . VAL A 1 87 ? 9.008 -0.386 23.914 1.00 89.56 87 VAL A N 1
ATOM 687 C CA . VAL A 1 87 ? 8.982 0.565 25.041 1.00 89.56 87 VAL A CA 1
ATOM 688 C C . VAL A 1 87 ? 10.186 1.507 24.993 1.00 89.56 87 VAL A C 1
ATOM 690 O O . VAL A 1 87 ? 10.060 2.683 25.319 1.00 89.56 87 VAL A O 1
ATOM 693 N N . PHE A 1 88 ? 11.345 1.009 24.560 1.00 86.19 88 PHE A N 1
ATOM 694 C CA . PHE A 1 88 ? 12.554 1.819 24.427 1.00 86.19 88 PHE A CA 1
ATOM 695 C C . PHE A 1 88 ? 12.553 2.657 23.147 1.00 86.19 88 PHE A C 1
ATOM 697 O O . PHE A 1 88 ? 12.944 3.820 23.168 1.00 86.19 88 PHE A O 1
ATOM 704 N N . TYR A 1 89 ? 12.136 2.072 22.021 1.00 81.25 89 TYR A N 1
ATOM 705 C CA . TYR A 1 89 ? 12.250 2.749 20.731 1.00 81.25 89 TYR A CA 1
ATOM 706 C C . TYR A 1 89 ? 11.139 3.772 20.476 1.00 81.25 89 TYR A C 1
ATOM 708 O O . TYR A 1 89 ? 11.386 4.737 19.765 1.00 81.25 89 TYR A O 1
ATOM 716 N N . ALA A 1 90 ? 9.943 3.622 21.050 1.00 84.56 90 ALA A N 1
ATOM 717 C CA . ALA A 1 90 ? 8.844 4.557 20.821 1.00 84.56 90 ALA A CA 1
ATOM 718 C C . ALA A 1 90 ? 9.023 5.902 21.552 1.00 84.56 90 ALA A C 1
ATOM 720 O O . ALA A 1 90 ? 9.315 5.935 22.744 1.00 84.56 90 ALA A O 1
ATOM 721 N N . ALA A 1 91 ? 8.670 7.011 20.888 1.00 71.69 91 ALA A N 1
ATOM 722 C CA . ALA A 1 91 ? 8.692 8.370 21.464 1.00 71.69 91 ALA A CA 1
ATOM 723 C C . ALA A 1 91 ? 7.855 8.568 22.762 1.00 71.69 91 ALA A C 1
ATOM 725 O O . ALA A 1 91 ? 8.040 9.563 23.455 1.00 71.69 91 ALA A O 1
ATOM 726 N N . HIS A 1 92 ? 6.974 7.619 23.113 1.00 80.12 92 HIS A N 1
ATOM 727 C CA . HIS A 1 92 ? 6.254 7.517 24.399 1.00 80.12 92 HIS A CA 1
ATOM 728 C C . HIS A 1 92 ? 6.055 6.044 24.803 1.00 80.12 92 HIS A C 1
ATOM 730 O O . HIS A 1 92 ? 4.949 5.600 25.121 1.00 80.12 92 HIS A O 1
ATOM 736 N N . GLY A 1 93 ? 7.115 5.240 24.697 1.00 81.50 93 GLY A N 1
ATOM 737 C CA . GLY A 1 93 ? 7.011 3.788 24.835 1.00 81.50 93 GLY A CA 1
ATOM 738 C C . GLY A 1 93 ? 6.631 3.286 26.228 1.00 81.50 93 GLY A C 1
ATOM 739 O O . GLY A 1 93 ? 6.109 2.181 26.339 1.00 81.50 93 GLY A O 1
ATOM 740 N N . ASN A 1 94 ? 6.765 4.102 27.277 1.00 86.69 94 ASN A N 1
ATOM 741 C CA . ASN A 1 94 ? 6.288 3.788 28.630 1.00 86.69 94 ASN A CA 1
ATOM 742 C C . ASN A 1 94 ? 4.781 3.464 28.688 1.00 86.69 94 ASN A C 1
ATOM 744 O O . ASN A 1 94 ? 4.347 2.721 29.562 1.00 86.69 94 ASN A O 1
ATOM 748 N N . LEU A 1 95 ? 3.982 3.976 27.745 1.00 88.56 95 LEU A N 1
ATOM 749 C CA . LEU A 1 95 ? 2.562 3.630 27.620 1.00 88.56 95 LEU A CA 1
ATOM 750 C C . LEU A 1 95 ? 2.338 2.196 27.113 1.00 88.56 95 LEU A C 1
ATOM 752 O O . LEU A 1 95 ? 1.282 1.621 27.366 1.00 88.56 95 LEU A O 1
ATOM 756 N N . LEU A 1 96 ? 3.309 1.622 26.396 1.00 90.00 96 LEU A N 1
ATOM 757 C CA . LEU A 1 96 ? 3.203 0.281 25.823 1.00 90.00 96 LEU A CA 1
ATOM 758 C C . LEU A 1 96 ? 3.482 -0.814 26.842 1.00 90.00 96 LEU A C 1
ATOM 760 O O . LEU A 1 96 ? 2.909 -1.886 26.709 1.00 90.00 96 LEU A O 1
ATOM 764 N N . GLU A 1 97 ? 4.309 -0.575 27.861 1.00 92.31 97 GLU A N 1
ATOM 765 C CA . GLU A 1 97 ? 4.630 -1.608 28.853 1.00 92.31 97 GLU A CA 1
ATOM 766 C C . GLU A 1 97 ? 3.381 -2.250 29.495 1.00 92.31 97 GLU A C 1
ATOM 768 O O . GLU A 1 97 ? 3.248 -3.475 29.398 1.00 92.31 97 GLU A O 1
ATOM 773 N N . PRO A 1 98 ? 2.450 -1.495 30.122 1.00 92.19 98 PRO A N 1
ATOM 774 C CA . PRO A 1 98 ? 1.284 -2.101 30.766 1.00 92.19 98 PRO A CA 1
ATOM 775 C C . PRO A 1 98 ? 0.366 -2.800 29.757 1.00 92.19 98 PRO A C 1
ATOM 777 O O . PRO A 1 98 ? -0.246 -3.817 30.078 1.00 92.19 98 PRO A O 1
ATOM 780 N N . VAL A 1 99 ? 0.301 -2.284 28.526 1.00 92.25 99 VAL A N 1
ATOM 781 C CA . VAL A 1 99 ? -0.491 -2.875 27.442 1.00 92.25 99 VAL A CA 1
ATOM 782 C C . VAL A 1 99 ? 0.112 -4.207 27.003 1.00 92.25 99 VAL A C 1
ATOM 784 O O . VAL A 1 99 ? -0.609 -5.196 26.948 1.00 92.25 99 VAL A O 1
ATOM 787 N N . ILE A 1 100 ? 1.426 -4.257 26.761 1.00 93.38 100 ILE A N 1
ATOM 788 C CA . ILE A 1 100 ? 2.143 -5.476 26.368 1.00 93.38 100 ILE A CA 1
ATOM 789 C C . ILE A 1 100 ? 1.993 -6.537 27.459 1.00 93.38 100 ILE A C 1
ATOM 791 O O . ILE A 1 100 ? 1.640 -7.667 27.142 1.00 93.38 100 ILE A O 1
ATOM 795 N N . ARG A 1 101 ? 2.187 -6.187 28.739 1.00 93.19 101 ARG A N 1
ATOM 796 C CA . ARG A 1 101 ? 1.993 -7.136 29.853 1.00 93.19 101 ARG A CA 1
ATOM 797 C C . ARG A 1 101 ? 0.568 -7.694 29.883 1.00 93.19 101 ARG A C 1
ATOM 799 O O . ARG A 1 101 ? 0.397 -8.906 29.937 1.00 93.19 101 ARG A O 1
ATOM 806 N N . SER A 1 102 ? -0.449 -6.837 29.763 1.00 91.56 102 SER A N 1
ATOM 807 C CA . SER A 1 102 ? -1.846 -7.294 29.729 1.00 91.56 102 SER A CA 1
ATOM 808 C C . SER A 1 102 ? -2.143 -8.181 28.512 1.00 91.56 102 SER A C 1
ATOM 810 O O . SER A 1 102 ? -2.894 -9.144 28.637 1.00 91.56 102 SER A O 1
ATOM 812 N N . GLN A 1 103 ? -1.550 -7.886 27.349 1.00 92.56 103 GLN A N 1
ATOM 813 C CA . GLN A 1 103 ? -1.671 -8.718 26.147 1.00 92.56 103 GLN A CA 1
ATOM 814 C C . GLN A 1 103 ? -0.995 -10.082 26.334 1.00 92.56 103 GLN A C 1
ATOM 816 O O . GLN A 1 103 ? -1.571 -11.100 25.962 1.00 92.56 103 GLN A O 1
ATOM 821 N N . MET A 1 104 ? 0.193 -10.126 26.949 1.00 92.25 104 MET A N 1
ATOM 822 C CA . MET A 1 104 ? 0.865 -11.383 27.298 1.00 92.25 104 MET A CA 1
ATOM 823 C C . MET A 1 104 ? -0.001 -12.221 28.237 1.00 92.25 104 MET A C 1
ATOM 825 O O . MET A 1 104 ? -0.186 -13.407 27.974 1.00 92.25 104 MET A O 1
ATOM 829 N N . ASP A 1 105 ? -0.582 -11.619 29.276 1.00 91.19 105 ASP A N 1
ATOM 830 C CA . ASP A 1 105 ? -1.466 -12.316 30.217 1.00 91.19 105 ASP A CA 1
ATOM 831 C C . ASP A 1 105 ? -2.725 -12.871 29.535 1.00 91.19 105 ASP A C 1
ATOM 833 O O . ASP A 1 105 ? -3.160 -13.985 29.832 1.00 91.19 105 ASP A O 1
ATOM 837 N N . GLU A 1 106 ? -3.323 -12.104 28.621 1.00 90.69 106 GLU A N 1
ATOM 838 C CA . GLU A 1 106 ? -4.503 -12.514 27.857 1.00 90.69 106 GLU A CA 1
ATOM 839 C C . GLU A 1 106 ? -4.187 -13.688 26.922 1.00 90.69 106 GLU A C 1
ATOM 841 O O . GLU A 1 106 ? -4.867 -14.717 26.963 1.00 90.69 106 GLU A O 1
ATOM 846 N N . VAL A 1 107 ? -3.112 -13.574 26.138 1.00 88.69 107 VAL A N 1
ATOM 847 C CA . VAL A 1 107 ? -2.657 -14.630 25.224 1.00 88.69 107 VAL A CA 1
ATOM 848 C C . VAL A 1 107 ? -2.257 -15.889 25.994 1.00 88.69 107 VAL A C 1
ATOM 850 O O . VAL A 1 107 ? -2.613 -16.990 25.577 1.00 88.69 107 VAL A O 1
ATOM 853 N N . SER A 1 108 ? -1.590 -15.744 27.143 1.00 88.50 108 SER A N 1
ATOM 854 C CA . SER A 1 108 ? -1.187 -16.881 27.983 1.00 88.50 108 SER A CA 1
ATOM 855 C C . SER A 1 108 ? -2.394 -17.674 28.481 1.00 88.50 108 SER A C 1
ATOM 857 O O . SER A 1 108 ? -2.392 -18.902 28.444 1.00 88.50 108 SER A O 1
ATOM 859 N N . LYS A 1 109 ? -3.457 -16.977 28.904 1.00 87.06 109 LYS A N 1
ATOM 860 C CA . LYS A 1 109 ? -4.695 -17.603 29.395 1.00 87.06 109 LYS A CA 1
ATOM 861 C C . LYS A 1 109 ? -5.519 -18.242 28.281 1.00 87.06 109 LYS A C 1
ATOM 863 O O . LYS A 1 109 ? -6.143 -19.269 28.516 1.00 87.06 109 LYS A O 1
ATOM 868 N N . PHE A 1 110 ? -5.565 -17.622 27.102 1.00 84.62 110 PHE A N 1
ATOM 869 C CA . PHE A 1 110 ? -6.408 -18.090 26.001 1.00 84.62 110 PHE A CA 1
ATOM 870 C C . PHE A 1 110 ? -5.771 -19.229 25.197 1.00 84.62 110 PHE A C 1
ATOM 872 O O . PHE A 1 110 ? -6.467 -20.158 24.800 1.00 84.62 110 PHE A O 1
ATOM 879 N N . ALA A 1 111 ? -4.464 -19.152 24.940 1.00 81.12 111 ALA A N 1
ATOM 880 C CA . ALA A 1 111 ? -3.752 -20.077 24.058 1.00 81.12 111 ALA A CA 1
ATOM 881 C C . ALA A 1 111 ? -2.805 -21.041 24.800 1.00 81.12 111 ALA A C 1
ATOM 883 O O . ALA A 1 111 ? -2.030 -21.731 24.143 1.00 81.12 111 ALA A O 1
ATOM 884 N N . GLU A 1 112 ? -2.848 -21.072 26.139 1.00 82.62 112 GLU A N 1
ATOM 885 C CA . GLU A 1 112 ? -1.968 -21.887 27.000 1.00 82.62 112 GLU A CA 1
ATOM 886 C C . GLU A 1 112 ? -0.468 -21.683 26.701 1.00 82.62 112 GLU A C 1
ATOM 888 O O . GLU A 1 112 ? 0.334 -22.618 26.719 1.00 82.62 112 GLU A O 1
ATOM 893 N N . ILE A 1 113 ? -0.080 -20.439 26.404 1.00 86.81 113 ILE A N 1
ATOM 894 C CA . ILE A 1 113 ? 1.301 -20.060 26.077 1.00 86.81 113 ILE A CA 1
ATOM 895 C C . ILE A 1 113 ? 1.993 -19.527 27.331 1.00 86.81 113 ILE A C 1
ATOM 897 O O . ILE A 1 113 ? 1.427 -18.725 28.065 1.00 86.81 113 ILE A O 1
ATOM 901 N N . GLU A 1 114 ? 3.239 -19.934 27.558 1.00 88.88 114 GLU A N 1
ATOM 902 C CA . GLU A 1 114 ? 4.081 -19.402 28.629 1.00 88.88 114 GLU A CA 1
ATOM 903 C C . GLU A 1 114 ? 5.144 -18.473 28.032 1.00 88.88 114 GLU A C 1
ATOM 905 O O . GLU A 1 114 ? 5.910 -18.877 27.154 1.00 88.88 114 GLU A O 1
ATOM 910 N N . PHE A 1 115 ? 5.204 -17.227 28.506 1.00 90.94 115 PHE A N 1
ATOM 911 C CA . PHE A 1 115 ? 6.252 -16.284 28.124 1.00 90.94 115 PHE A CA 1
ATOM 912 C C . PHE A 1 115 ? 7.306 -16.178 29.225 1.00 90.94 115 PHE A C 1
ATOM 914 O O . PHE A 1 115 ? 6.970 -15.991 30.390 1.00 90.94 115 PHE A O 1
ATOM 921 N N . VAL A 1 116 ? 8.581 -16.227 28.838 1.00 90.12 116 VAL A N 1
ATOM 922 C CA . VAL A 1 116 ? 9.716 -15.964 29.730 1.00 90.12 116 VAL A CA 1
ATOM 923 C C . VAL A 1 116 ? 10.605 -14.923 29.069 1.00 90.12 116 VAL A C 1
ATOM 925 O O . VAL A 1 116 ? 11.072 -15.115 27.944 1.00 90.12 116 VAL A O 1
ATOM 928 N N . THR A 1 117 ? 10.830 -13.804 29.748 1.00 91.06 117 THR A N 1
ATOM 929 C CA . THR A 1 117 ? 11.670 -12.719 29.250 1.00 91.06 117 THR A CA 1
ATOM 930 C C . THR A 1 117 ? 13.081 -12.804 29.822 1.00 91.06 117 THR A C 1
ATOM 932 O O . THR A 1 117 ? 13.284 -13.034 31.012 1.00 91.06 117 THR A O 1
ATOM 935 N N . LEU A 1 118 ? 14.083 -12.629 28.961 1.00 88.81 118 LEU A N 1
ATOM 936 C CA . LEU A 1 118 ? 15.480 -12.817 29.330 1.00 88.81 118 LEU A CA 1
ATOM 937 C C . LEU A 1 118 ? 16.324 -11.624 28.899 1.00 88.81 118 LEU A C 1
ATOM 939 O O . LEU A 1 118 ? 16.317 -11.225 27.733 1.00 88.81 118 LEU A O 1
ATOM 943 N N . HIS A 1 119 ? 17.094 -11.092 29.842 1.00 88.62 119 HIS A N 1
ATOM 944 C CA . HIS A 1 119 ? 18.058 -10.033 29.608 1.00 88.62 119 HIS A CA 1
ATOM 945 C C . HIS A 1 119 ? 19.487 -10.568 29.667 1.00 88.62 119 HIS A C 1
ATOM 947 O O . HIS A 1 119 ? 19.938 -11.101 30.681 1.00 88.62 119 HIS A O 1
ATOM 953 N N . ILE A 1 120 ? 20.206 -10.395 28.557 1.00 86.88 120 ILE A N 1
ATOM 954 C CA . ILE A 1 120 ? 21.618 -10.751 28.426 1.00 86.88 120 ILE A CA 1
ATOM 955 C C . ILE A 1 120 ? 22.458 -9.492 28.631 1.00 86.88 120 ILE A C 1
ATOM 957 O O . ILE A 1 120 ? 22.565 -8.660 27.729 1.00 86.88 120 ILE A O 1
ATOM 961 N N . ASN A 1 121 ? 23.065 -9.362 29.806 1.00 85.81 121 ASN A N 1
ATOM 962 C CA . ASN A 1 121 ? 23.917 -8.231 30.145 1.00 85.81 121 ASN A CA 1
ATOM 963 C C . ASN A 1 121 ? 25.338 -8.439 29.601 1.00 85.81 121 ASN A C 1
ATOM 965 O O . ASN A 1 121 ? 25.906 -9.519 29.743 1.00 85.81 121 ASN A O 1
ATOM 969 N N . VAL A 1 122 ? 25.930 -7.403 29.010 1.00 84.06 122 VAL A N 1
ATOM 970 C CA . VAL A 1 122 ? 27.308 -7.404 28.499 1.00 84.06 122 VAL A CA 1
ATOM 971 C C . VAL A 1 122 ? 28.061 -6.255 29.161 1.00 84.06 122 VAL A C 1
ATOM 973 O O . VAL A 1 122 ? 27.541 -5.142 29.253 1.00 84.06 122 VAL A O 1
ATOM 976 N N . GLU A 1 123 ? 29.303 -6.497 29.582 1.00 84.31 123 GLU A N 1
ATOM 977 C CA . GLU A 1 123 ? 30.172 -5.450 30.126 1.00 84.31 123 GLU A CA 1
ATOM 978 C C . GLU A 1 123 ? 30.274 -4.248 29.164 1.00 84.31 123 GLU A C 1
ATOM 980 O O . GLU A 1 123 ? 30.484 -4.411 27.960 1.00 84.31 123 GLU A O 1
ATOM 985 N N . ARG A 1 124 ? 30.165 -3.026 29.705 1.00 85.94 124 ARG A N 1
ATOM 986 C CA . ARG A 1 124 ? 30.053 -1.774 28.932 1.00 85.94 124 ARG A CA 1
ATOM 987 C C . ARG A 1 124 ? 31.171 -1.598 27.898 1.00 85.94 124 ARG A C 1
ATOM 989 O O . ARG A 1 124 ? 30.900 -1.352 26.726 1.00 85.94 124 ARG A O 1
ATOM 996 N N . GLU A 1 125 ? 32.426 -1.763 28.317 1.00 86.31 125 GLU A N 1
ATOM 997 C CA . GLU A 1 125 ? 33.598 -1.603 27.441 1.00 86.31 125 GLU A CA 1
ATOM 998 C C . GLU A 1 125 ? 33.746 -2.758 26.440 1.00 86.31 125 GLU A C 1
ATOM 1000 O O . GLU A 1 125 ? 34.269 -2.591 25.335 1.00 86.31 125 GLU A O 1
ATOM 1005 N N . LEU A 1 126 ? 33.279 -3.956 26.793 1.00 83.62 126 LEU A N 1
ATOM 1006 C CA . LEU A 1 126 ? 33.249 -5.087 25.872 1.00 83.62 126 LEU A CA 1
ATOM 1007 C C . LEU A 1 126 ? 32.189 -4.880 24.783 1.00 83.62 126 LEU A C 1
ATOM 1009 O O . LEU A 1 126 ? 32.471 -5.110 23.606 1.00 83.62 126 LEU A O 1
ATOM 1013 N N . LEU A 1 127 ? 30.996 -4.412 25.159 1.00 84.25 127 LEU A N 1
ATOM 1014 C CA . LEU A 1 127 ? 29.914 -4.098 24.231 1.00 84.25 127 LEU A CA 1
ATOM 1015 C C . LEU A 1 127 ? 30.324 -2.987 23.262 1.00 84.25 127 LEU A C 1
ATOM 1017 O O . LEU A 1 127 ? 30.151 -3.144 22.054 1.00 84.25 127 LEU A O 1
ATOM 1021 N N . TRP A 1 128 ? 30.934 -1.911 23.768 1.00 87.44 128 TRP A N 1
ATOM 1022 C CA . TRP A 1 128 ? 31.386 -0.802 22.930 1.00 87.44 128 TRP A CA 1
ATOM 1023 C C . TRP A 1 128 ? 32.422 -1.245 21.891 1.00 87.44 128 TRP A C 1
ATOM 1025 O O . TRP A 1 128 ? 32.269 -0.957 20.704 1.00 87.44 128 TRP A O 1
ATOM 1035 N N . ARG A 1 129 ? 33.416 -2.050 22.296 1.00 85.19 129 ARG A N 1
ATOM 1036 C CA . ARG A 1 129 ? 34.395 -2.641 21.365 1.00 85.19 129 ARG A CA 1
ATOM 1037 C C . ARG A 1 129 ? 33.733 -3.503 20.285 1.00 85.19 129 ARG A C 1
ATOM 1039 O O . ARG A 1 129 ? 34.159 -3.467 19.132 1.00 85.19 129 ARG A O 1
ATOM 1046 N N . ARG A 1 130 ? 32.688 -4.267 20.632 1.00 83.19 130 ARG A N 1
ATOM 1047 C CA . ARG A 1 130 ? 31.920 -5.074 19.664 1.00 83.19 130 ARG A CA 1
ATOM 1048 C C . ARG A 1 130 ? 31.133 -4.197 18.686 1.00 83.19 130 ARG A C 1
ATOM 1050 O O . ARG A 1 130 ? 31.145 -4.491 17.495 1.00 83.19 130 ARG A O 1
ATOM 1057 N N . ILE A 1 131 ? 30.503 -3.117 19.158 1.00 82.69 131 ILE A N 1
ATOM 1058 C CA . ILE A 1 131 ? 29.783 -2.153 18.305 1.00 82.69 131 ILE A CA 1
ATOM 1059 C C . ILE A 1 131 ? 30.750 -1.481 17.327 1.00 82.69 131 ILE A C 1
ATOM 1061 O O . ILE A 1 131 ? 30.468 -1.429 16.134 1.00 82.69 131 ILE A O 1
ATOM 1065 N N . GLN A 1 132 ? 31.914 -1.030 17.802 1.00 85.19 132 GLN A N 1
ATOM 1066 C CA . GLN A 1 132 ? 32.932 -0.416 16.946 1.00 85.19 132 GLN A CA 1
ATOM 1067 C C . GLN A 1 132 ? 33.430 -1.371 15.860 1.00 85.19 132 GLN A C 1
ATOM 1069 O O . GLN A 1 132 ? 33.561 -0.958 14.713 1.00 85.19 132 GLN A O 1
ATOM 1074 N N . ARG A 1 133 ? 33.665 -2.646 16.199 1.00 84.00 133 ARG A N 1
ATOM 1075 C CA . ARG A 1 133 ? 34.041 -3.669 15.214 1.00 84.00 133 ARG A CA 1
ATOM 1076 C C . ARG A 1 133 ? 32.927 -3.891 14.189 1.00 84.00 133 ARG A C 1
ATOM 1078 O O . ARG A 1 133 ? 33.188 -3.834 12.999 1.00 84.00 133 ARG A O 1
ATOM 1085 N N . ARG A 1 134 ? 31.674 -4.026 14.638 1.00 80.88 134 ARG A N 1
ATOM 1086 C CA . ARG A 1 134 ? 30.526 -4.176 13.731 1.00 80.88 134 ARG A CA 1
ATOM 1087 C C . ARG A 1 134 ? 30.354 -2.979 12.796 1.00 80.88 134 ARG A C 1
ATOM 1089 O O . ARG A 1 134 ? 29.987 -3.167 11.651 1.00 80.88 134 ARG A O 1
ATOM 1096 N N . LEU A 1 135 ? 30.631 -1.759 13.252 1.00 80.88 135 LEU A N 1
ATOM 1097 C CA . LEU A 1 135 ? 30.568 -0.564 12.401 1.00 80.88 135 LEU A CA 1
ATOM 1098 C C . LEU A 1 135 ? 31.684 -0.504 11.345 1.00 80.88 135 LEU A C 1
ATOM 1100 O O . LEU A 1 135 ? 31.530 0.225 10.369 1.00 80.88 135 LEU A O 1
ATOM 1104 N N . GLN A 1 136 ? 32.789 -1.237 11.531 1.00 83.56 136 GLN A N 1
ATOM 1105 C CA . GLN A 1 136 ? 33.813 -1.408 10.492 1.00 83.56 136 GLN A CA 1
ATOM 1106 C C . GLN A 1 136 ? 33.326 -2.363 9.398 1.00 83.56 136 GLN A C 1
ATOM 1108 O O . GLN A 1 136 ? 33.568 -2.100 8.223 1.00 83.56 136 GLN A O 1
ATOM 1113 N N . ASP A 1 137 ? 32.615 -3.422 9.791 1.00 77.69 137 ASP A N 1
ATOM 1114 C CA . ASP A 1 137 ? 32.082 -4.435 8.876 1.00 77.69 137 ASP A CA 1
ATOM 1115 C C . ASP A 1 137 ? 30.784 -3.967 8.172 1.00 77.69 137 ASP A C 1
ATOM 1117 O O . ASP A 1 137 ? 30.574 -4.271 7.002 1.00 77.69 137 ASP A O 1
ATOM 1121 N N . GLU A 1 138 ? 29.939 -3.183 8.856 1.00 78.31 138 GLU A N 1
ATOM 1122 C CA . GLU A 1 1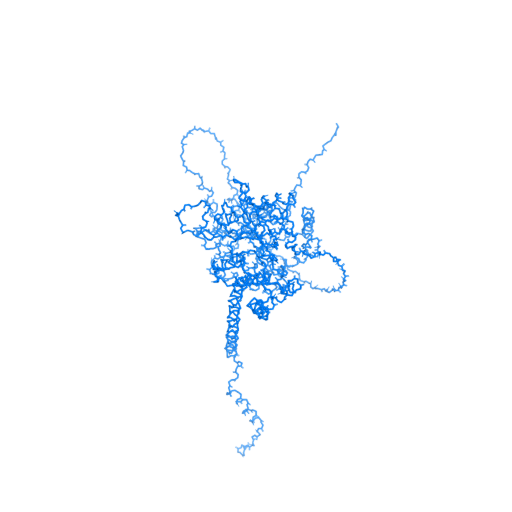38 ? 28.623 -2.695 8.397 1.00 78.31 138 GLU A CA 1
ATOM 1123 C C . GLU A 1 138 ? 28.499 -1.157 8.565 1.00 78.31 138 GLU A C 1
ATOM 1125 O O . GLU A 1 138 ? 27.818 -0.660 9.480 1.00 78.31 138 GLU A O 1
ATOM 1130 N N . PRO A 1 139 ? 29.155 -0.354 7.704 1.00 76.12 139 PRO A N 1
ATOM 1131 C CA . PRO A 1 139 ? 29.231 1.100 7.861 1.00 76.12 139 PRO A CA 1
ATOM 1132 C C . PRO A 1 139 ? 27.879 1.816 7.693 1.00 76.12 139 PRO A C 1
ATOM 1134 O O . PRO A 1 139 ? 27.685 2.908 8.236 1.00 76.12 139 PRO A O 1
ATOM 1137 N N . GLU A 1 140 ? 26.892 1.233 7.001 1.00 68.94 140 GLU A N 1
ATOM 1138 C CA . GLU A 1 140 ? 25.554 1.824 6.876 1.00 68.94 140 GLU A CA 1
ATOM 1139 C C . GLU A 1 140 ? 24.807 1.964 8.212 1.00 68.94 140 GLU A C 1
ATOM 1141 O O . GLU A 1 140 ? 23.925 2.825 8.331 1.00 68.94 140 GLU A O 1
ATOM 1146 N N . ARG A 1 141 ? 25.187 1.202 9.251 1.00 70.62 141 ARG A N 1
ATOM 1147 C CA . ARG A 1 141 ? 24.566 1.290 10.584 1.00 70.62 141 ARG A CA 1
ATOM 1148 C C . ARG A 1 141 ? 24.834 2.599 11.313 1.00 70.62 141 ARG A C 1
ATOM 1150 O O . ARG A 1 141 ? 24.130 2.929 12.270 1.00 70.62 141 ARG A O 1
ATOM 1157 N N . ILE A 1 142 ? 25.769 3.407 10.815 1.00 73.25 142 ILE A N 1
ATOM 1158 C CA . ILE A 1 142 ? 25.961 4.792 11.259 1.00 73.25 142 ILE A CA 1
ATOM 1159 C C . ILE A 1 142 ? 24.644 5.581 11.167 1.00 73.25 142 ILE A C 1
ATOM 1161 O O . ILE A 1 142 ? 24.372 6.397 12.050 1.00 73.25 142 ILE A O 1
ATOM 1165 N N . ARG A 1 143 ? 23.779 5.282 10.181 1.00 66.62 143 ARG A N 1
ATOM 1166 C CA . ARG A 1 143 ? 22.445 5.898 10.022 1.00 66.62 143 ARG A CA 1
ATOM 1167 C C . ARG A 1 143 ? 21.514 5.654 11.212 1.00 66.62 143 ARG A C 1
ATOM 1169 O O . ARG A 1 143 ? 20.645 6.477 11.474 1.00 66.62 143 ARG A O 1
ATOM 1176 N N . TYR A 1 144 ? 21.725 4.576 11.966 1.00 65.00 144 TYR A N 1
ATOM 1177 C CA . TYR A 1 144 ? 20.992 4.277 13.196 1.00 65.00 144 TYR A CA 1
ATOM 1178 C C . TYR A 1 144 ? 21.658 4.872 14.438 1.00 65.00 144 TYR A C 1
ATOM 1180 O O . TYR A 1 144 ? 21.312 4.492 15.551 1.00 65.00 144 TYR A O 1
ATOM 1188 N N . MET A 1 145 ? 22.607 5.802 14.289 1.00 71.81 145 MET A N 1
ATOM 1189 C CA . MET A 1 145 ? 23.337 6.439 15.392 1.00 71.81 145 MET A CA 1
ATOM 1190 C C . MET A 1 145 ? 24.082 5.460 16.321 1.00 71.81 145 MET A C 1
ATOM 1192 O O . MET A 1 145 ? 24.428 5.828 17.438 1.00 71.81 145 MET A O 1
ATOM 1196 N N . GLU A 1 146 ? 24.367 4.229 15.878 1.00 77.12 146 GLU A N 1
ATOM 1197 C CA . GLU A 1 146 ? 25.100 3.234 16.685 1.00 77.12 146 GLU A CA 1
ATOM 1198 C C . GLU A 1 146 ? 26.555 3.646 16.973 1.00 77.12 146 GLU A C 1
ATOM 1200 O O . GLU A 1 146 ? 27.162 3.173 17.927 1.00 77.12 146 GLU A O 1
ATOM 1205 N N . HIS A 1 147 ? 27.103 4.572 16.183 1.00 81.19 147 HIS A N 1
ATOM 1206 C CA . HIS A 1 147 ? 28.421 5.175 16.396 1.00 81.19 147 HIS A CA 1
ATOM 1207 C C . HIS A 1 147 ? 28.473 6.128 17.604 1.00 81.19 147 HIS A C 1
ATOM 1209 O O . HIS A 1 147 ? 29.557 6.570 17.981 1.00 81.19 147 HIS A O 1
ATOM 1215 N N . LYS A 1 148 ? 27.326 6.472 18.208 1.00 84.75 148 LYS A N 1
ATOM 1216 C CA . LYS A 1 148 ? 27.258 7.318 19.404 1.00 84.75 148 LYS A CA 1
ATOM 1217 C C . LYS A 1 148 ? 27.295 6.451 20.661 1.00 84.75 148 LYS A C 1
ATOM 1219 O O . LYS A 1 148 ? 26.382 5.662 20.898 1.00 84.75 148 LYS A O 1
ATOM 1224 N N . ARG A 1 149 ? 28.315 6.645 21.505 1.00 86.12 149 ARG A N 1
ATOM 1225 C CA . ARG A 1 149 ? 28.446 5.937 22.792 1.00 86.12 149 ARG A CA 1
ATOM 1226 C C . ARG A 1 149 ? 27.281 6.235 23.736 1.00 86.12 149 ARG A C 1
ATOM 1228 O O . ARG A 1 149 ? 26.788 5.313 24.374 1.00 86.12 149 ARG A O 1
ATOM 1235 N N . SER A 1 150 ? 26.778 7.471 23.730 1.00 84.38 150 SER A N 1
ATOM 1236 C CA . SER A 1 150 ? 25.587 7.866 24.496 1.00 84.38 150 SER A CA 1
ATOM 1237 C C . SER A 1 150 ? 24.380 6.982 24.183 1.00 84.38 150 SER A C 1
ATOM 1239 O O . SER A 1 150 ? 23.745 6.469 25.091 1.00 84.38 150 SER A O 1
ATOM 1241 N N . LYS A 1 151 ? 24.139 6.663 22.904 1.00 79.31 151 LYS A N 1
ATOM 1242 C CA . LYS A 1 151 ? 23.040 5.776 22.502 1.00 79.31 151 LYS A CA 1
ATOM 1243 C C . LYS A 1 151 ? 23.193 4.350 23.042 1.00 79.31 151 LYS A C 1
ATOM 1245 O O . LYS A 1 151 ? 22.194 3.702 23.346 1.00 79.31 151 LYS A O 1
ATOM 1250 N N . MET A 1 152 ? 24.421 3.838 23.152 1.00 87.25 152 MET A N 1
ATOM 1251 C CA . MET A 1 152 ? 24.678 2.551 23.809 1.00 87.25 152 MET A CA 1
ATOM 1252 C C . MET A 1 152 ? 24.400 2.646 25.315 1.00 87.25 152 MET A C 1
ATOM 1254 O O . MET A 1 152 ? 23.805 1.732 25.882 1.00 87.25 152 MET A O 1
ATOM 1258 N N . GLU A 1 153 ? 24.820 3.736 25.956 1.00 87.00 153 GLU A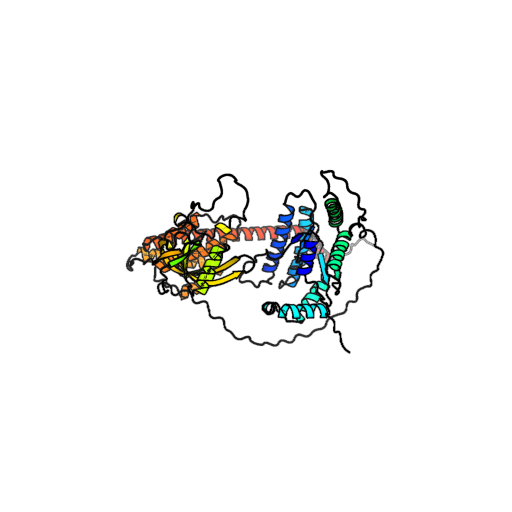 N 1
ATOM 1259 C CA . GLU A 1 153 ? 24.605 3.972 27.386 1.00 87.00 153 GLU A CA 1
ATOM 1260 C C . GLU A 1 153 ? 23.114 4.105 27.722 1.00 87.00 153 GLU A C 1
ATOM 1262 O O . GLU A 1 153 ? 22.665 3.460 28.667 1.00 87.00 153 GLU A O 1
ATOM 1267 N N . ASP A 1 154 ? 22.332 4.802 26.895 1.00 84.50 154 ASP A N 1
ATOM 1268 C CA . ASP A 1 154 ? 20.872 4.903 27.018 1.00 84.50 154 ASP A CA 1
ATOM 1269 C C . ASP A 1 154 ? 20.195 3.530 26.884 1.00 84.50 154 ASP A C 1
ATOM 1271 O O . ASP A 1 154 ? 19.334 3.170 27.690 1.00 84.50 154 ASP A O 1
ATOM 1275 N N . CYS A 1 155 ? 20.620 2.722 25.899 1.00 84.56 155 CYS A N 1
ATOM 1276 C CA . CYS A 1 155 ? 20.150 1.341 25.759 1.00 84.56 155 CYS A CA 1
ATOM 1277 C C . CYS A 1 155 ? 20.442 0.540 27.036 1.00 84.56 155 CYS A C 1
ATOM 1279 O O . CYS A 1 155 ? 19.552 -0.098 27.593 1.00 84.56 155 CYS A O 1
ATOM 1281 N N . LEU A 1 156 ? 21.687 0.570 27.516 1.00 86.31 156 LEU A N 1
ATOM 1282 C CA . LEU A 1 156 ? 22.084 -0.162 28.717 1.00 86.31 156 LEU A CA 1
ATOM 1283 C C . LEU A 1 156 ? 21.317 0.314 29.953 1.00 86.31 156 LEU A C 1
ATOM 1285 O O . LEU A 1 156 ? 20.928 -0.517 30.769 1.00 86.31 156 LEU A O 1
ATOM 1289 N N . ALA A 1 157 ? 21.088 1.617 30.104 1.00 86.31 157 ALA A N 1
ATOM 1290 C CA . ALA A 1 157 ? 20.320 2.167 31.215 1.00 86.31 157 ALA A CA 1
ATOM 1291 C C . ALA A 1 157 ? 18.887 1.616 31.225 1.00 86.31 157 ALA A C 1
ATOM 1293 O O . ALA A 1 157 ? 18.419 1.158 32.265 1.00 86.31 157 ALA A O 1
ATOM 1294 N N . PHE A 1 158 ? 18.229 1.570 30.063 1.00 88.00 158 PHE A N 1
ATOM 1295 C CA . PHE A 1 158 ? 16.898 0.981 29.933 1.00 88.00 158 PHE A CA 1
ATOM 1296 C C . PHE A 1 158 ? 16.896 -0.519 30.259 1.00 88.00 158 PHE A C 1
ATOM 1298 O O . PHE A 1 158 ? 16.190 -0.951 31.167 1.00 88.00 158 PHE A O 1
ATOM 1305 N N . TYR A 1 159 ? 17.705 -1.322 29.559 1.00 86.50 159 TYR A N 1
ATOM 1306 C CA . TYR A 1 159 ? 17.659 -2.783 29.692 1.00 86.50 159 TYR A CA 1
ATOM 1307 C C . TYR A 1 159 ? 18.129 -3.278 31.070 1.00 86.50 159 TYR A C 1
ATOM 1309 O O . TYR A 1 159 ? 17.643 -4.308 31.530 1.00 86.50 159 TYR A O 1
ATOM 1317 N N . ASN A 1 160 ? 19.016 -2.553 31.762 1.00 86.75 160 ASN A N 1
ATOM 1318 C CA . ASN A 1 160 ? 19.438 -2.912 33.121 1.00 86.75 160 ASN A CA 1
ATOM 1319 C C . ASN A 1 160 ? 18.372 -2.631 34.189 1.00 86.75 160 ASN A C 1
ATOM 1321 O O . ASN A 1 160 ? 18.360 -3.315 35.208 1.00 86.75 160 ASN A O 1
ATOM 1325 N N . VAL A 1 161 ? 17.517 -1.626 33.981 1.00 85.50 161 VAL A N 1
ATOM 1326 C CA . VAL A 1 161 ? 16.480 -1.225 34.949 1.00 85.50 161 VAL A CA 1
ATOM 1327 C C . VAL A 1 161 ? 15.146 -1.917 34.670 1.00 85.50 161 VAL A C 1
ATOM 1329 O O . VAL A 1 161 ? 14.360 -2.130 35.592 1.00 85.50 161 VAL A O 1
ATOM 1332 N N . PHE A 1 162 ? 14.875 -2.267 33.411 1.00 86.50 162 PHE A N 1
ATOM 1333 C CA . PHE A 1 162 ? 13.608 -2.870 33.018 1.00 86.50 162 PHE A CA 1
ATOM 1334 C C . PHE A 1 162 ? 13.382 -4.230 33.723 1.00 86.50 162 PHE A C 1
ATOM 1336 O O . PHE A 1 162 ? 14.319 -5.025 33.820 1.00 86.50 162 PHE A O 1
ATOM 1343 N N . PRO A 1 163 ? 12.165 -4.520 34.227 1.00 85.75 163 PRO A N 1
ATOM 1344 C CA . PRO A 1 163 ? 11.896 -5.744 34.978 1.00 85.75 163 PRO A CA 1
ATOM 1345 C C . PRO A 1 163 ? 11.709 -6.954 34.050 1.00 85.75 163 PRO A C 1
ATOM 1347 O O . PRO A 1 163 ? 10.595 -7.222 33.582 1.00 85.75 163 PRO A O 1
ATOM 1350 N N . TRP A 1 164 ? 12.814 -7.661 33.801 1.00 87.81 164 TRP A N 1
ATOM 1351 C CA . TRP A 1 164 ? 12.888 -8.942 33.087 1.00 87.81 164 TRP A CA 1
ATOM 1352 C C . TRP A 1 164 ? 12.755 -10.130 34.046 1.00 87.81 164 TRP A C 1
ATOM 1354 O O . TRP A 1 164 ? 13.082 -10.017 35.226 1.00 87.81 164 TRP A O 1
ATOM 1364 N N . ASP A 1 165 ? 12.335 -11.289 33.537 1.00 86.56 165 ASP A N 1
ATOM 1365 C CA . ASP A 1 165 ? 12.170 -12.490 34.368 1.00 86.56 165 ASP A CA 1
ATOM 1366 C C . ASP A 1 165 ? 13.516 -13.146 34.710 1.00 86.56 165 ASP A C 1
ATOM 1368 O O . ASP A 1 165 ? 13.709 -13.641 35.820 1.00 86.56 165 ASP A O 1
ATOM 1372 N N . LEU A 1 166 ? 14.462 -13.134 33.764 1.00 87.44 166 LEU A N 1
ATOM 1373 C CA . LEU A 1 166 ? 15.788 -13.734 33.910 1.00 87.44 166 LEU A CA 1
ATOM 1374 C C . LEU A 1 166 ? 16.899 -12.775 33.487 1.00 87.44 166 LEU A C 1
ATOM 1376 O O . LEU A 1 166 ? 16.806 -12.095 32.466 1.00 87.44 166 LEU A O 1
ATOM 1380 N N . HIS A 1 167 ? 18.003 -12.800 34.233 1.00 86.88 167 HIS A N 1
ATOM 1381 C CA . HIS A 1 167 ? 19.211 -12.032 33.941 1.00 86.88 167 HIS A CA 1
ATOM 1382 C C . HIS A 1 167 ? 20.402 -12.968 33.760 1.00 86.88 167 HIS A C 1
ATOM 1384 O O . HIS A 1 167 ? 20.714 -13.769 34.641 1.00 86.88 167 HIS A O 1
ATOM 1390 N N . VAL A 1 168 ? 21.088 -12.849 32.626 1.00 86.00 168 VAL A N 1
ATOM 1391 C CA . VAL A 1 168 ? 22.256 -13.667 32.292 1.00 86.00 168 VAL A CA 1
ATOM 1392 C C . VAL A 1 168 ? 23.411 -12.757 31.917 1.00 86.00 168 VAL A C 1
ATOM 1394 O O . VAL A 1 168 ? 23.262 -11.855 31.097 1.00 86.00 168 VAL A O 1
ATOM 1397 N N . VAL A 1 169 ? 24.575 -12.987 32.518 1.00 81.81 169 VAL A N 1
ATOM 1398 C CA . VAL A 1 169 ? 25.781 -12.223 32.200 1.00 81.81 169 VAL A CA 1
ATOM 1399 C C . VAL A 1 169 ? 26.519 -12.904 31.053 1.00 81.81 169 VAL A C 1
ATOM 1401 O O . VAL A 1 169 ? 26.858 -14.085 31.117 1.00 81.81 169 VAL A O 1
ATOM 1404 N N . ASN A 1 170 ? 26.764 -12.145 29.996 1.00 82.38 170 ASN A N 1
ATOM 1405 C CA . ASN A 1 170 ? 27.545 -12.542 28.840 1.00 82.38 170 ASN A CA 1
ATOM 1406 C C . ASN A 1 170 ? 28.988 -12.056 28.993 1.00 82.38 170 ASN A C 1
ATOM 1408 O O . ASN A 1 170 ? 29.450 -11.130 28.316 1.00 82.38 170 ASN A O 1
ATOM 1412 N N . ASP A 1 171 ? 29.680 -12.711 29.918 1.00 67.62 171 ASP A N 1
ATOM 1413 C CA . ASP A 1 171 ? 31.129 -12.640 30.033 1.00 67.62 171 ASP A CA 1
ATOM 1414 C C . ASP A 1 171 ? 31.750 -13.473 28.904 1.00 67.62 171 ASP A C 1
ATOM 1416 O O . ASP A 1 171 ? 31.087 -14.323 28.319 1.00 67.62 171 ASP A O 1
ATOM 1420 N N . THR A 1 172 ? 33.020 -13.260 28.573 1.00 56.09 172 THR A N 1
ATOM 1421 C CA . THR A 1 172 ? 33.777 -13.838 27.434 1.00 56.09 172 THR A CA 1
ATOM 1422 C C . THR A 1 172 ? 33.892 -15.381 27.361 1.00 56.09 172 THR A C 1
ATOM 1424 O O . THR A 1 172 ? 34.766 -15.904 26.670 1.00 56.09 172 THR A O 1
ATOM 1427 N N . ARG A 1 173 ? 33.023 -16.122 28.054 1.00 62.38 173 ARG A N 1
ATOM 1428 C CA . ARG A 1 173 ? 32.847 -17.579 28.006 1.00 62.38 173 ARG A CA 1
ATOM 1429 C C . ARG A 1 173 ? 32.401 -18.042 26.612 1.00 62.38 173 ARG A C 1
ATOM 1431 O O . ARG A 1 173 ? 31.894 -17.259 25.809 1.00 62.38 173 ARG A O 1
ATOM 1438 N N . SER A 1 174 ? 32.593 -19.330 26.319 1.00 70.69 174 SER A N 1
ATOM 1439 C CA . SER A 1 174 ? 32.198 -19.906 25.031 1.00 70.69 174 SER A CA 1
ATOM 1440 C C . SER A 1 174 ? 30.677 -19.840 24.828 1.00 70.69 174 SER A C 1
ATOM 1442 O O . SER A 1 174 ? 29.896 -20.032 25.761 1.00 70.69 174 SER A O 1
ATOM 1444 N N . LEU A 1 175 ? 30.261 -19.570 23.588 1.00 77.25 175 LEU A N 1
ATOM 1445 C CA . LEU A 1 175 ? 28.857 -19.459 23.180 1.00 77.25 175 LEU A CA 1
ATOM 1446 C C . LEU A 1 175 ? 27.983 -20.666 23.603 1.00 77.25 175 LEU A C 1
ATOM 1448 O O . LEU A 1 175 ? 26.883 -20.421 24.103 1.00 77.25 175 LEU A O 1
ATOM 1452 N N . PRO A 1 176 ? 28.462 -21.928 23.527 1.00 79.25 176 PRO A N 1
ATOM 1453 C CA . PRO A 1 176 ? 27.681 -23.083 23.974 1.00 79.25 176 PRO A CA 1
ATOM 1454 C C . PRO A 1 176 ? 27.409 -23.084 25.484 1.00 79.25 176 PRO A C 1
ATOM 1456 O O . PRO A 1 176 ? 26.316 -23.435 25.913 1.00 79.25 176 PRO A O 1
ATOM 1459 N N . LEU A 1 177 ? 28.365 -22.633 26.310 1.00 81.12 177 LEU A N 1
ATOM 1460 C CA . LEU A 1 177 ? 28.170 -22.555 27.765 1.00 81.12 177 LEU A CA 1
ATOM 1461 C C . LEU A 1 177 ? 27.106 -21.518 28.138 1.00 81.12 177 LEU A C 1
ATOM 1463 O O . LEU A 1 177 ? 26.339 -21.730 29.075 1.00 81.12 177 LEU A O 1
ATOM 1467 N N . LEU A 1 178 ? 27.056 -20.402 27.405 1.00 83.81 178 LEU A N 1
ATOM 1468 C CA . LEU A 1 178 ? 26.040 -19.371 27.601 1.00 83.81 178 LEU A CA 1
ATOM 1469 C C . LEU A 1 178 ? 24.644 -19.881 27.210 1.00 83.81 178 LEU A C 1
ATOM 1471 O O . LEU A 1 178 ? 23.687 -19.653 27.949 1.00 83.81 178 LEU A O 1
ATOM 1475 N N . ALA A 1 179 ? 24.530 -20.594 26.085 1.00 84.62 179 ALA A N 1
ATOM 1476 C CA . ALA A 1 179 ? 23.276 -21.210 25.652 1.00 84.62 179 ALA A CA 1
ATOM 1477 C C . ALA A 1 179 ? 22.784 -22.270 26.659 1.00 84.62 179 ALA A C 1
ATOM 1479 O O . ALA A 1 179 ? 21.629 -22.211 27.086 1.00 84.62 179 ALA A O 1
ATOM 1480 N N . ASP A 1 180 ? 23.672 -23.163 27.118 1.00 83.56 180 ASP A N 1
ATOM 1481 C CA . ASP A 1 180 ? 23.386 -24.172 28.152 1.00 83.56 180 ASP A CA 1
ATOM 1482 C C . ASP A 1 180 ? 22.908 -23.520 29.461 1.00 83.56 180 ASP A C 1
ATOM 1484 O O . ASP A 1 180 ? 21.945 -23.978 30.087 1.00 83.56 180 ASP A O 1
ATOM 1488 N N . GLN A 1 181 ? 23.559 -22.428 29.878 1.00 85.25 181 GLN A N 1
ATOM 1489 C CA . GLN A 1 181 ? 23.177 -21.677 31.072 1.00 85.25 181 GLN A CA 1
ATOM 1490 C C . GLN A 1 181 ? 21.768 -21.085 30.933 1.00 85.25 181 GLN A C 1
ATOM 1492 O O . GLN A 1 181 ? 20.962 -21.223 31.854 1.00 85.25 181 GLN A O 1
ATOM 1497 N N . ILE A 1 182 ? 21.453 -20.470 29.788 1.00 87.50 182 ILE A N 1
ATOM 1498 C CA . ILE A 1 182 ? 20.123 -19.912 29.507 1.00 87.50 182 ILE A CA 1
ATOM 1499 C C . ILE A 1 182 ? 19.056 -21.009 29.569 1.00 87.50 182 ILE A C 1
ATOM 1501 O O . ILE A 1 182 ? 18.077 -20.868 30.300 1.00 87.50 182 ILE A O 1
ATOM 1505 N N . VAL A 1 183 ? 19.269 -22.124 28.867 1.00 87.19 183 VAL A N 1
ATOM 1506 C CA . VAL A 1 183 ? 18.335 -23.262 28.842 1.00 87.19 183 VAL A CA 1
ATOM 1507 C C . VAL A 1 183 ? 18.096 -23.805 30.251 1.00 87.19 183 VAL A C 1
ATOM 1509 O O . VAL A 1 183 ? 16.951 -24.027 30.646 1.00 87.19 183 VAL A O 1
ATOM 1512 N N . SER A 1 184 ? 19.161 -23.948 31.042 1.00 85.06 184 SER A N 1
ATOM 1513 C CA . SER A 1 184 ? 19.084 -24.444 32.418 1.00 85.06 184 SER A CA 1
ATOM 1514 C C . SER A 1 184 ? 18.316 -23.496 33.343 1.00 85.06 184 SER A C 1
ATOM 1516 O O . SER A 1 184 ? 17.532 -23.947 34.177 1.00 85.06 184 SER A O 1
ATOM 1518 N N . MET A 1 185 ? 18.512 -22.181 33.205 1.00 85.50 185 MET A N 1
ATOM 1519 C CA . MET A 1 185 ? 17.787 -21.176 33.989 1.00 85.50 185 MET A CA 1
ATOM 1520 C C . MET A 1 185 ? 16.296 -21.157 33.639 1.00 85.50 185 MET A C 1
ATOM 1522 O O . MET A 1 185 ? 15.462 -21.186 34.544 1.00 85.50 185 MET A O 1
ATOM 1526 N N . VAL A 1 186 ? 15.955 -21.210 32.347 1.00 86.88 186 VAL A N 1
ATOM 1527 C CA . VAL A 1 186 ? 14.557 -21.282 31.892 1.00 86.88 186 VAL A CA 1
ATOM 1528 C C . VAL A 1 186 ? 13.897 -22.582 32.365 1.00 86.88 186 VAL A C 1
ATOM 1530 O O . VAL A 1 186 ? 12.775 -22.545 32.859 1.00 86.88 186 VAL A O 1
ATOM 1533 N N . ALA A 1 187 ? 14.589 -23.724 32.319 1.00 86.25 187 ALA A N 1
ATOM 1534 C CA . ALA A 1 187 ? 14.059 -25.011 32.789 1.00 86.25 187 ALA A CA 1
ATOM 1535 C C . ALA A 1 187 ? 13.816 -25.077 34.311 1.00 86.25 187 ALA A C 1
ATOM 1537 O O . ALA A 1 187 ? 13.010 -25.885 34.787 1.00 86.25 187 ALA A O 1
ATOM 1538 N N . ARG A 1 188 ? 14.492 -24.239 35.109 1.00 85.06 188 ARG A N 1
ATOM 1539 C CA . ARG A 1 188 ? 14.196 -24.102 36.546 1.00 85.06 188 ARG A CA 1
ATOM 1540 C C . ARG A 1 188 ? 12.901 -23.331 36.788 1.00 85.06 188 ARG A C 1
ATOM 1542 O O . ARG A 1 188 ? 12.172 -23.683 37.710 1.00 85.06 188 ARG A O 1
ATOM 1549 N N . GLN A 1 189 ? 12.612 -22.331 35.959 1.00 80.25 189 GLN A N 1
ATOM 1550 C CA . GLN A 1 189 ? 11.449 -21.456 36.112 1.00 80.25 189 GLN A CA 1
ATOM 1551 C C . GLN A 1 189 ? 10.186 -22.002 35.427 1.00 80.25 189 GLN A C 1
ATOM 1553 O O . GLN A 1 189 ? 9.103 -21.907 35.995 1.00 80.25 189 GLN A O 1
ATOM 1558 N N . SER A 1 190 ? 10.328 -22.623 34.253 1.00 83.56 190 SER A N 1
ATOM 1559 C CA . SER A 1 190 ? 9.225 -23.149 33.442 1.00 83.56 190 SER A CA 1
ATOM 1560 C C . SER A 1 190 ? 9.150 -24.676 33.513 1.00 83.56 190 SER A C 1
ATOM 1562 O O . SER A 1 190 ? 10.057 -25.399 33.084 1.00 83.56 190 SER A O 1
ATOM 1564 N N . ASN A 1 191 ? 8.016 -25.188 33.999 1.00 79.62 191 ASN A N 1
ATOM 1565 C CA . ASN A 1 191 ? 7.714 -26.623 33.957 1.00 79.62 191 ASN A CA 1
ATOM 1566 C C . ASN A 1 191 ? 7.536 -27.122 32.512 1.00 79.62 191 ASN A C 1
ATOM 1568 O O . ASN A 1 191 ? 7.851 -28.274 32.214 1.00 79.62 191 ASN A O 1
ATOM 1572 N N . THR A 1 192 ? 7.063 -26.255 31.613 1.00 81.31 192 THR A N 1
ATOM 1573 C CA . THR A 1 192 ? 6.898 -26.545 30.184 1.00 81.31 192 THR A CA 1
ATOM 1574 C C . THR A 1 192 ? 8.244 -26.841 29.533 1.00 81.31 192 THR A C 1
ATOM 1576 O O . THR A 1 192 ? 8.384 -27.860 28.856 1.00 81.31 192 THR A O 1
ATOM 1579 N N . MET A 1 193 ? 9.251 -26.005 29.807 1.00 82.81 193 MET A N 1
ATOM 1580 C CA . MET A 1 193 ? 10.613 -26.182 29.304 1.00 82.81 193 MET A CA 1
ATOM 1581 C C . MET A 1 193 ? 11.263 -27.463 29.839 1.00 82.81 193 MET A C 1
ATOM 1583 O O . MET A 1 193 ? 11.901 -28.192 29.085 1.00 82.81 193 MET A O 1
ATOM 1587 N N . ARG A 1 194 ? 11.079 -27.772 31.129 1.00 83.00 194 ARG A N 1
ATOM 1588 C CA . ARG A 1 194 ? 11.629 -28.993 31.736 1.00 83.00 194 ARG A CA 1
ATOM 1589 C C . ARG A 1 194 ? 11.106 -30.258 31.052 1.00 83.00 194 ARG A C 1
ATOM 1591 O O . ARG A 1 194 ? 11.896 -31.088 30.619 1.00 83.00 194 ARG A O 1
ATOM 1598 N N . LEU A 1 195 ? 9.787 -30.348 30.886 1.00 80.12 195 LEU A N 1
ATOM 1599 C CA . LEU A 1 195 ? 9.134 -31.486 30.231 1.00 80.12 195 LEU A CA 1
ATOM 1600 C C . LEU A 1 195 ? 9.508 -31.588 28.742 1.00 80.12 195 LEU A C 1
ATOM 1602 O O . LEU A 1 195 ? 9.640 -32.686 28.209 1.00 80.12 195 LEU A O 1
ATOM 1606 N N . TYR A 1 196 ? 9.726 -30.451 28.071 1.00 82.88 196 TYR A N 1
ATOM 1607 C CA . TYR A 1 196 ? 10.231 -30.433 26.696 1.00 82.88 196 TYR A CA 1
ATOM 1608 C C . TYR A 1 196 ? 11.637 -31.041 26.590 1.00 82.88 196 TYR A C 1
ATOM 1610 O O . TYR A 1 196 ? 11.882 -31.874 25.720 1.00 82.88 196 TYR A O 1
ATOM 1618 N N . LEU A 1 197 ? 12.551 -30.664 27.489 1.00 83.38 197 LEU A N 1
ATOM 1619 C CA . LEU A 1 197 ? 13.917 -31.197 27.509 1.00 83.38 197 LEU A CA 1
ATOM 1620 C C . LEU A 1 197 ? 13.949 -32.704 27.799 1.00 83.38 197 LEU A C 1
ATOM 1622 O O . LEU A 1 197 ? 14.713 -33.425 27.161 1.00 83.38 197 LEU A O 1
ATOM 1626 N N . GLU A 1 198 ? 13.102 -33.191 28.710 1.00 79.62 198 GLU A N 1
ATOM 1627 C CA . GLU A 1 198 ? 12.978 -34.624 29.016 1.00 79.62 198 GLU A CA 1
ATOM 1628 C C . GLU A 1 198 ? 12.562 -35.439 27.778 1.00 79.62 198 GLU A C 1
ATOM 1630 O O . GLU A 1 198 ? 13.186 -36.461 27.476 1.00 79.62 198 GLU A O 1
ATOM 1635 N N . ASN A 1 199 ? 11.586 -34.950 27.005 1.00 74.56 199 ASN A N 1
ATOM 1636 C CA . ASN A 1 199 ? 11.156 -35.580 25.751 1.00 74.56 199 ASN A CA 1
ATOM 1637 C C . ASN A 1 199 ? 12.233 -35.517 24.658 1.00 74.56 199 ASN A C 1
ATOM 1639 O O . ASN A 1 199 ? 12.418 -36.481 23.912 1.00 74.56 199 ASN A O 1
ATOM 1643 N N . LEU A 1 200 ? 12.978 -34.409 24.578 1.00 72.69 200 LEU A N 1
ATOM 1644 C CA . LEU A 1 200 ? 14.052 -34.239 23.599 1.00 72.69 200 LEU A CA 1
ATOM 1645 C C . LEU A 1 200 ? 15.157 -35.294 23.789 1.00 72.69 200 LEU A C 1
ATOM 1647 O O . LEU A 1 200 ? 15.662 -35.839 22.807 1.00 72.69 200 LEU A O 1
ATOM 1651 N N . VAL A 1 201 ? 15.494 -35.612 25.046 1.00 66.75 201 VAL A N 1
ATOM 1652 C CA . VAL A 1 201 ? 16.472 -36.656 25.398 1.00 66.75 201 VAL A CA 1
ATOM 1653 C C . VAL A 1 201 ? 15.951 -38.050 25.029 1.00 66.75 201 VAL A C 1
ATOM 1655 O O . VAL A 1 201 ? 16.681 -38.812 24.404 1.00 66.75 201 VAL A O 1
ATOM 1658 N N . HIS A 1 202 ? 14.679 -38.357 25.305 1.00 57.62 202 HIS A N 1
ATOM 1659 C CA . HIS A 1 202 ? 14.079 -39.654 24.955 1.00 57.62 202 HIS A CA 1
ATOM 1660 C C . HIS A 1 202 ? 13.963 -39.876 23.435 1.00 57.62 202 HIS A C 1
ATOM 1662 O O . HIS A 1 202 ? 14.115 -41.002 22.967 1.00 57.62 202 HIS A O 1
ATOM 1668 N N . SER A 1 203 ? 13.744 -38.817 22.643 1.00 55.47 203 SER A N 1
ATOM 1669 C CA . SER A 1 203 ? 13.667 -38.924 21.175 1.00 55.47 203 SER A CA 1
ATOM 1670 C C . SER A 1 203 ? 15.007 -39.266 20.508 1.00 55.47 203 SER A C 1
ATOM 1672 O O . SER A 1 203 ? 15.021 -39.874 19.440 1.00 55.47 203 SER A O 1
ATOM 1674 N N . LYS A 1 204 ? 16.137 -38.902 21.137 1.00 51.47 204 LYS A N 1
ATOM 1675 C CA . LYS A 1 204 ? 17.484 -39.203 20.627 1.00 51.47 204 LYS A CA 1
ATOM 1676 C C . LYS A 1 204 ? 17.930 -40.639 20.916 1.00 51.47 204 LYS A C 1
ATOM 1678 O O . LYS A 1 204 ? 18.740 -41.157 20.156 1.00 51.47 204 LYS A O 1
ATOM 1683 N N . ASP A 1 205 ? 17.378 -41.280 21.947 1.00 42.09 205 ASP A N 1
ATOM 1684 C CA . ASP A 1 205 ? 17.734 -42.653 22.336 1.00 42.09 205 ASP A CA 1
ATOM 1685 C C . ASP A 1 205 ? 16.940 -43.737 21.564 1.00 42.09 205 ASP A C 1
ATOM 1687 O O . ASP A 1 205 ? 17.400 -44.868 21.460 1.00 42.09 205 ASP A O 1
ATOM 1691 N N . CYS A 1 206 ? 15.792 -43.413 20.950 1.00 35.91 206 CYS A N 1
ATOM 1692 C CA . CYS A 1 206 ? 14.946 -44.375 20.207 1.00 35.91 206 CYS A CA 1
ATOM 1693 C C . CYS A 1 206 ? 15.267 -44.508 18.696 1.00 35.91 206 CYS A C 1
ATOM 1695 O O . CYS A 1 206 ? 14.454 -45.033 17.937 1.00 35.91 206 CYS A O 1
ATOM 1697 N N . GLY A 1 207 ? 16.418 -44.010 18.229 1.00 34.72 207 GLY A N 1
ATOM 1698 C CA . GLY A 1 207 ? 16.782 -43.938 16.803 1.00 34.72 207 GLY A CA 1
ATOM 1699 C C . GLY A 1 207 ? 17.526 -45.144 16.210 1.00 34.72 207 GLY A C 1
ATOM 1700 O O . GLY A 1 207 ? 17.958 -45.067 15.061 1.00 34.72 207 GLY A O 1
ATOM 1701 N N . MET A 1 208 ? 17.706 -46.238 16.950 1.00 39.47 208 MET A N 1
ATOM 1702 C CA . MET A 1 208 ? 18.354 -47.459 16.459 1.00 39.47 208 MET A CA 1
ATOM 1703 C C . MET A 1 208 ? 17.505 -48.666 16.844 1.00 39.47 208 MET A C 1
ATOM 1705 O O . MET A 1 208 ? 17.419 -48.975 18.023 1.00 39.47 208 MET A O 1
ATOM 1709 N N . ASP A 1 209 ? 16.830 -49.266 15.856 1.00 31.48 209 ASP A N 1
ATOM 1710 C CA . ASP A 1 209 ? 16.734 -50.722 15.657 1.00 31.48 209 ASP A CA 1
ATOM 1711 C C . ASP A 1 209 ? 15.767 -51.051 14.502 1.00 31.48 209 ASP A C 1
ATOM 1713 O O . ASP A 1 209 ? 14.573 -50.756 14.557 1.00 31.48 209 ASP A O 1
ATOM 1717 N N . THR A 1 210 ? 16.294 -51.652 13.428 1.00 30.88 210 THR A N 1
ATOM 1718 C CA . THR A 1 210 ? 15.729 -52.850 12.767 1.00 30.88 210 THR A CA 1
ATOM 1719 C C . THR A 1 210 ? 16.695 -53.400 11.702 1.00 30.88 210 THR A C 1
ATOM 1721 O O . THR A 1 210 ? 16.988 -52.751 10.701 1.00 30.88 210 THR A O 1
ATOM 1724 N N . ASP A 1 211 ? 17.136 -54.631 11.978 1.00 29.17 211 ASP A N 1
ATOM 1725 C CA . ASP A 1 211 ? 17.499 -55.748 11.092 1.00 29.17 211 ASP A CA 1
ATOM 1726 C C . ASP A 1 211 ? 18.767 -55.701 10.213 1.00 29.17 211 ASP A C 1
ATOM 1728 O O . ASP A 1 211 ? 18.771 -55.162 9.108 1.00 29.17 211 ASP A O 1
ATOM 1732 N N . SER A 1 212 ? 19.808 -56.435 10.645 1.00 29.66 212 SER A N 1
ATOM 1733 C CA . SER A 1 212 ? 20.402 -57.565 9.891 1.00 29.66 212 SER A CA 1
ATOM 1734 C C . SER A 1 212 ? 21.678 -58.095 10.569 1.00 29.66 212 SER A C 1
ATOM 1736 O O . SER A 1 212 ? 22.668 -57.379 10.695 1.00 29.66 212 SER A O 1
ATOM 1738 N N . ASP A 1 213 ? 21.667 -59.385 10.907 1.00 31.23 213 ASP A N 1
ATOM 1739 C CA . ASP A 1 213 ? 22.777 -60.191 11.431 1.00 31.23 213 ASP A CA 1
ATOM 1740 C C . ASP A 1 213 ? 24.061 -60.145 10.572 1.00 31.23 213 ASP A C 1
ATOM 1742 O O . ASP A 1 213 ? 23.992 -60.337 9.356 1.00 31.23 213 ASP A O 1
ATOM 1746 N N . CYS A 1 214 ? 25.234 -59.994 11.208 1.00 27.98 214 CYS A N 1
ATOM 1747 C CA . CYS A 1 214 ? 26.463 -60.746 10.894 1.00 27.98 214 CYS A CA 1
ATOM 1748 C C . CYS A 1 214 ? 27.552 -60.493 11.957 1.00 27.98 214 CYS A C 1
ATOM 1750 O O . CYS A 1 214 ? 27.958 -59.357 12.197 1.00 27.98 214 CYS A O 1
ATOM 1752 N N . ASP A 1 215 ? 28.048 -61.580 12.547 1.00 30.58 215 ASP A N 1
ATOM 1753 C CA . ASP A 1 215 ? 29.112 -61.641 13.550 1.00 30.58 215 ASP A CA 1
ATOM 1754 C C . ASP A 1 215 ? 30.447 -61.018 13.101 1.00 30.58 215 ASP A C 1
ATOM 1756 O O . ASP A 1 215 ? 31.002 -61.406 12.072 1.00 30.58 215 ASP A O 1
ATOM 1760 N N . SER A 1 216 ? 31.034 -60.168 13.953 1.00 30.03 216 SER A N 1
ATOM 1761 C CA . SER A 1 216 ? 32.476 -60.197 14.255 1.00 30.03 216 SER A CA 1
ATOM 1762 C C . SER A 1 216 ? 32.807 -59.326 15.471 1.00 30.03 216 SER A C 1
ATOM 1764 O O . SER A 1 216 ? 32.552 -58.122 15.478 1.00 30.03 216 SER A O 1
ATOM 1766 N N . GLU A 1 217 ? 33.405 -59.944 16.488 1.00 32.22 217 GLU A N 1
ATOM 1767 C CA . GLU A 1 217 ? 33.917 -59.310 17.701 1.00 32.22 217 GLU A CA 1
ATOM 1768 C C . GLU A 1 217 ? 35.010 -58.272 17.396 1.00 32.22 217 GLU A C 1
ATOM 1770 O O . GLU A 1 217 ? 36.060 -58.596 16.841 1.00 32.22 217 GLU A O 1
ATOM 1775 N N . THR A 1 218 ? 34.833 -57.032 17.856 1.00 25.72 218 THR A N 1
ATOM 1776 C CA . THR A 1 218 ? 35.941 -56.215 18.373 1.00 25.72 218 THR A CA 1
ATOM 1777 C C . THR A 1 218 ? 35.392 -55.225 19.398 1.00 25.72 218 THR A C 1
ATOM 1779 O O . THR A 1 218 ? 34.555 -54.381 19.100 1.00 25.72 218 THR A O 1
ATOM 1782 N N . THR A 1 219 ? 35.852 -55.357 20.636 1.00 33.53 219 THR A N 1
ATOM 1783 C CA . THR A 1 219 ? 35.522 -54.500 21.777 1.00 33.53 219 THR A CA 1
ATOM 1784 C C . THR A 1 219 ? 35.959 -53.048 21.554 1.00 33.53 219 THR A C 1
ATOM 1786 O O . THR A 1 219 ? 37.158 -52.793 21.432 1.00 33.53 219 THR A O 1
ATOM 1789 N N . LEU A 1 220 ? 35.021 -52.098 21.610 1.00 25.06 220 LEU A N 1
ATOM 1790 C CA . LEU A 1 220 ? 35.285 -50.695 21.945 1.00 25.06 220 LEU A CA 1
ATOM 1791 C C . LEU A 1 220 ? 34.138 -50.160 22.814 1.00 25.06 220 LEU A C 1
ATOM 1793 O O . LEU A 1 220 ? 32.967 -50.382 22.526 1.00 25.06 220 LEU A O 1
ATOM 1797 N N . SER A 1 221 ? 34.509 -49.519 23.920 1.00 25.17 221 SER A N 1
ATOM 1798 C CA . SER A 1 221 ? 33.636 -49.001 24.971 1.00 25.17 221 SER A CA 1
ATOM 1799 C C . SER A 1 221 ? 32.650 -47.953 24.458 1.00 25.17 221 SER A C 1
ATOM 1801 O O . SER A 1 221 ? 33.052 -46.991 23.806 1.00 25.17 221 SER A O 1
ATOM 1803 N N . CYS A 1 222 ? 31.376 -48.114 24.811 1.00 25.47 222 CYS A N 1
ATOM 1804 C CA . CYS A 1 222 ? 30.342 -47.105 24.617 1.00 25.47 222 CYS A CA 1
ATOM 1805 C C . CYS A 1 222 ? 30.603 -45.910 25.548 1.00 25.47 222 CYS A C 1
ATOM 1807 O O . CYS A 1 222 ? 30.429 -46.032 26.760 1.00 25.47 222 CYS A O 1
ATOM 1809 N N . ASP A 1 223 ? 31.013 -44.773 24.987 1.00 25.84 223 ASP A N 1
ATOM 1810 C CA . ASP A 1 223 ? 31.014 -43.492 25.694 1.00 25.84 223 ASP A CA 1
ATOM 1811 C C . ASP A 1 223 ? 29.566 -42.995 25.853 1.00 25.84 223 ASP A C 1
ATOM 1813 O O . ASP A 1 223 ? 28.829 -42.826 24.878 1.00 25.84 223 ASP A O 1
ATOM 1817 N N . GLU A 1 224 ? 29.156 -42.782 27.104 1.00 29.38 224 GLU A N 1
ATOM 1818 C CA . GLU A 1 224 ? 27.880 -42.175 27.483 1.00 29.38 224 GLU A CA 1
ATOM 1819 C C . GLU A 1 224 ? 27.744 -40.748 26.918 1.00 29.38 224 GLU A C 1
ATOM 1821 O O . GLU A 1 224 ? 28.684 -39.949 26.921 1.00 29.38 224 GLU A O 1
ATOM 1826 N N . SER A 1 225 ? 26.544 -40.393 26.457 1.00 33.62 225 SER A N 1
ATOM 1827 C CA . SER A 1 225 ? 26.256 -39.087 25.865 1.00 33.62 225 SER A CA 1
ATOM 1828 C C . SER A 1 225 ? 26.194 -37.946 26.917 1.00 33.62 225 SER A C 1
ATOM 1830 O O . SER A 1 225 ? 25.709 -38.143 28.036 1.00 33.62 225 SER A O 1
ATOM 1832 N N . PRO A 1 226 ? 26.619 -36.701 26.589 1.00 35.03 226 PRO A N 1
ATOM 1833 C CA . PRO A 1 226 ? 26.949 -35.651 27.576 1.00 35.03 226 PRO A CA 1
ATOM 1834 C C . PRO A 1 226 ? 25.759 -34.982 28.290 1.00 35.03 226 PRO A C 1
ATOM 1836 O O . PRO A 1 226 ? 25.952 -34.069 29.095 1.00 35.03 226 PRO A O 1
ATOM 1839 N N . LEU A 1 227 ? 24.524 -35.373 27.967 1.00 36.50 227 LEU A N 1
ATOM 1840 C CA . LEU A 1 227 ? 23.295 -34.726 28.447 1.00 36.50 227 LEU A CA 1
ATOM 1841 C C . LEU A 1 227 ? 22.770 -35.335 29.753 1.00 36.50 227 LEU A C 1
ATOM 1843 O O . LEU A 1 227 ? 22.193 -34.621 30.571 1.00 36.50 227 LEU A O 1
ATOM 1847 N N . LYS A 1 228 ? 23.024 -36.626 29.995 1.00 32.72 228 LYS A N 1
ATOM 1848 C CA . LYS A 1 228 ? 22.508 -37.351 31.168 1.00 32.72 228 LYS A CA 1
ATOM 1849 C C . LYS A 1 228 ? 23.242 -36.984 32.466 1.00 32.72 228 LYS A C 1
ATOM 1851 O O . LYS A 1 228 ? 22.637 -36.972 33.532 1.00 32.72 228 LYS A O 1
ATOM 1856 N N . ALA A 1 229 ? 24.516 -36.596 32.367 1.00 32.53 229 ALA A N 1
ATOM 1857 C CA . ALA A 1 229 ? 25.356 -36.205 33.505 1.00 32.53 229 ALA A CA 1
ATOM 1858 C C . ALA A 1 229 ? 25.114 -34.767 34.017 1.00 32.53 229 ALA A C 1
ATOM 1860 O O . ALA A 1 229 ? 25.564 -34.417 35.106 1.00 32.53 229 ALA A O 1
ATOM 1861 N N . LYS A 1 230 ? 24.419 -33.910 33.252 1.00 39.94 230 LYS A N 1
ATOM 1862 C CA . LYS A 1 230 ? 24.304 -32.464 33.540 1.00 39.94 230 LYS A CA 1
ATOM 1863 C C . LYS A 1 230 ? 23.056 -32.056 34.338 1.00 39.94 230 LYS A C 1
ATOM 1865 O O . LYS A 1 230 ? 22.956 -30.899 34.738 1.00 39.94 230 LYS A O 1
ATOM 1870 N N . LEU A 1 231 ? 22.125 -32.977 34.608 1.00 34.72 231 LEU A N 1
ATOM 1871 C CA . LEU A 1 231 ? 20.892 -32.680 35.355 1.00 34.72 231 LEU A CA 1
ATOM 1872 C C . LEU A 1 231 ? 21.043 -32.813 36.887 1.00 34.72 231 LEU A C 1
ATOM 1874 O O . LEU A 1 231 ? 20.133 -32.442 37.622 1.00 34.72 231 LEU A O 1
ATOM 1878 N N . THR A 1 232 ? 22.177 -33.323 37.382 1.00 26.62 232 THR A N 1
ATOM 1879 C CA . THR A 1 232 ? 22.340 -33.774 38.781 1.00 26.62 232 THR A CA 1
ATOM 1880 C C . THR A 1 232 ? 23.229 -32.906 39.677 1.00 26.62 232 THR A C 1
ATOM 1882 O O . THR A 1 232 ? 23.464 -33.287 40.818 1.00 26.62 232 THR A O 1
ATOM 1885 N N . SER A 1 233 ? 23.712 -31.739 39.242 1.00 29.75 233 SER A N 1
ATOM 1886 C CA . SER A 1 233 ? 24.556 -30.882 40.096 1.00 29.75 233 SER A CA 1
ATOM 1887 C C . SER A 1 233 ? 24.016 -29.456 40.206 1.00 29.75 233 SER A C 1
ATOM 1889 O O . SER A 1 233 ? 24.334 -28.591 39.387 1.00 29.75 233 SER A O 1
ATOM 1891 N N . VAL A 1 234 ? 23.200 -29.203 41.230 1.00 27.98 234 VAL A N 1
ATOM 1892 C CA . VAL A 1 234 ? 22.778 -27.857 41.637 1.00 27.98 234 VAL A CA 1
ATOM 1893 C C . VAL A 1 234 ? 22.837 -27.777 43.158 1.00 27.98 234 VAL A C 1
ATOM 1895 O O . VAL A 1 234 ? 21.946 -28.303 43.811 1.00 27.98 234 VAL A O 1
ATOM 1898 N N . GLU A 1 235 ? 23.838 -27.083 43.704 1.00 25.56 235 GLU A N 1
ATOM 1899 C CA . GLU A 1 235 ? 23.754 -26.487 45.043 1.00 25.56 235 GLU A CA 1
ATOM 1900 C C . GLU A 1 235 ? 24.337 -25.061 45.038 1.00 25.56 235 GLU A C 1
ATOM 1902 O O . GLU A 1 235 ? 25.415 -24.808 44.501 1.00 25.56 235 GLU A O 1
ATOM 1907 N N . ASP A 1 236 ? 23.514 -24.169 45.599 1.00 25.98 236 ASP A N 1
ATOM 1908 C CA . ASP A 1 236 ? 23.752 -22.917 46.325 1.00 25.98 236 ASP A CA 1
ATOM 1909 C C . ASP A 1 236 ? 24.656 -21.812 45.771 1.00 25.98 236 ASP A C 1
ATOM 1911 O O . ASP A 1 236 ? 25.872 -21.920 45.820 1.00 25.98 236 ASP A O 1
ATOM 1915 N N . PHE A 1 237 ? 24.055 -20.646 45.470 1.00 26.50 237 PHE A N 1
ATOM 1916 C CA . PHE A 1 237 ? 24.644 -19.337 45.802 1.00 26.50 237 PHE A CA 1
ATOM 1917 C C . PHE A 1 237 ? 23.563 -18.290 46.130 1.00 26.50 237 PHE A C 1
ATOM 1919 O O . PHE A 1 237 ? 22.552 -18.159 45.439 1.00 26.50 237 PHE A O 1
ATOM 1926 N N . THR A 1 238 ? 23.794 -17.560 47.221 1.00 23.09 238 THR A N 1
ATOM 1927 C CA . THR A 1 238 ? 22.930 -16.541 47.837 1.00 23.09 238 THR A CA 1
ATOM 1928 C C . THR A 1 238 ? 23.111 -15.139 47.216 1.00 23.09 238 THR A C 1
ATOM 1930 O O . THR A 1 238 ? 24.151 -14.868 46.613 1.00 23.09 238 THR A O 1
ATOM 1933 N N . PRO A 1 239 ? 22.131 -14.216 47.355 1.00 24.34 239 PRO A N 1
ATOM 1934 C CA . PRO A 1 239 ? 22.153 -12.903 46.702 1.00 24.34 239 PRO A CA 1
ATOM 1935 C C . PRO A 1 239 ? 22.766 -11.788 47.577 1.00 24.34 239 PRO A C 1
ATOM 1937 O O . PRO A 1 239 ? 22.655 -11.814 48.802 1.00 24.34 239 PRO A O 1
ATOM 1940 N N . ILE A 1 240 ? 23.351 -10.764 46.939 1.00 22.84 240 ILE A N 1
ATOM 1941 C CA . ILE A 1 240 ? 23.839 -9.516 47.569 1.00 22.84 240 ILE A CA 1
ATOM 1942 C C . ILE A 1 240 ? 23.057 -8.315 46.976 1.00 22.84 240 ILE A C 1
ATOM 1944 O O . ILE A 1 240 ? 22.739 -8.360 45.786 1.00 22.84 240 ILE A O 1
ATOM 1948 N N . PRO A 1 241 ? 22.700 -7.269 47.759 1.00 25.36 241 PRO A N 1
ATOM 1949 C CA . PRO A 1 241 ? 21.621 -6.335 47.426 1.00 25.36 241 PRO A CA 1
ATOM 1950 C C . PRO A 1 241 ? 22.050 -5.008 46.763 1.00 25.36 241 PRO A C 1
ATOM 1952 O O . PRO A 1 241 ? 23.215 -4.620 46.774 1.00 25.36 241 PRO A O 1
ATOM 1955 N N . MET A 1 242 ? 21.028 -4.331 46.216 1.00 26.03 242 MET A N 1
ATOM 1956 C CA . MET A 1 242 ? 20.967 -2.976 45.636 1.00 26.03 242 MET A CA 1
ATOM 1957 C C . MET A 1 242 ? 21.733 -1.878 46.389 1.00 26.03 242 MET A C 1
ATOM 1959 O O . MET A 1 242 ? 21.667 -1.811 47.613 1.00 26.03 242 MET A O 1
ATOM 1963 N N . CYS A 1 243 ? 22.221 -0.892 45.624 1.00 22.64 243 CYS A N 1
ATOM 1964 C CA . CYS A 1 243 ? 22.257 0.512 46.044 1.00 22.64 243 CYS A CA 1
ATOM 1965 C C . CYS A 1 243 ? 21.743 1.430 44.920 1.00 22.64 243 CYS A C 1
ATOM 1967 O O . CYS A 1 243 ? 22.122 1.297 43.757 1.00 22.64 243 CYS A O 1
ATOM 1969 N N . LEU A 1 244 ? 20.858 2.341 45.318 1.00 26.69 244 LEU A N 1
ATOM 1970 C CA . LEU A 1 244 ? 20.170 3.381 44.558 1.00 26.69 244 LEU A CA 1
ATOM 1971 C C . LEU A 1 244 ? 20.843 4.717 44.897 1.00 26.69 244 LEU A C 1
ATOM 1973 O O . LEU A 1 244 ? 20.931 5.012 46.083 1.00 26.69 244 LEU A O 1
ATOM 1977 N N . GLU A 1 245 ? 21.250 5.538 43.923 1.00 22.25 245 GLU A N 1
ATOM 1978 C CA . GLU A 1 245 ? 21.546 6.957 44.185 1.00 22.25 245 GLU A CA 1
ATOM 1979 C C . GLU A 1 245 ? 21.440 7.851 42.923 1.00 22.25 245 GLU A C 1
ATOM 1981 O O . GLU A 1 245 ? 22.151 7.685 41.939 1.00 22.25 245 GLU A O 1
ATOM 1986 N N . LEU A 1 246 ? 20.433 8.729 42.998 1.00 23.58 246 LEU A N 1
ATOM 1987 C CA . LEU A 1 246 ? 20.212 10.108 42.519 1.00 23.58 246 LEU A CA 1
ATOM 1988 C C . LEU A 1 246 ? 21.029 10.743 41.359 1.00 23.58 246 LEU A C 1
ATOM 1990 O O . LEU A 1 246 ? 22.254 10.769 41.340 1.00 23.58 246 LEU A O 1
ATOM 1994 N N . LEU A 1 247 ? 20.263 11.409 40.475 1.00 25.14 247 LEU A N 1
ATOM 1995 C CA . LEU A 1 247 ? 20.635 12.406 39.445 1.00 25.14 247 LEU A CA 1
ATOM 1996 C C . LEU A 1 247 ? 21.386 13.633 40.017 1.00 25.14 247 LEU A C 1
ATOM 1998 O O . LEU A 1 247 ? 21.175 13.973 41.184 1.00 25.14 247 LEU A O 1
ATOM 2002 N N . PRO A 1 248 ? 22.146 14.386 39.184 1.00 26.81 248 PRO A N 1
ATOM 2003 C CA . PRO A 1 248 ? 21.583 15.640 38.641 1.00 26.81 248 PRO A CA 1
ATOM 2004 C C . PRO A 1 248 ? 22.044 16.082 37.222 1.00 26.81 248 PRO A C 1
ATOM 2006 O O . PRO A 1 248 ? 23.192 15.922 36.831 1.00 26.81 248 PRO A O 1
ATOM 2009 N N . GLN A 1 249 ? 21.085 16.687 36.503 1.00 27.72 249 GLN A N 1
ATOM 2010 C CA . GLN A 1 249 ? 21.109 17.904 35.656 1.00 27.72 249 GLN A CA 1
ATOM 2011 C C . GLN A 1 249 ? 22.399 18.349 34.923 1.00 27.72 249 GLN A C 1
ATOM 2013 O O . GLN A 1 249 ? 23.354 18.772 35.563 1.00 27.72 249 GLN A O 1
ATOM 2018 N N . HIS A 1 250 ? 22.320 18.473 33.589 1.00 24.55 250 HIS A N 1
ATOM 2019 C CA . HIS A 1 250 ? 22.482 19.751 32.865 1.00 24.55 250 HIS A CA 1
ATOM 2020 C C . HIS A 1 250 ? 22.081 19.592 31.385 1.00 24.55 250 HIS A C 1
ATOM 2022 O O . HIS A 1 250 ? 22.509 18.655 30.717 1.00 24.55 250 HIS A O 1
ATOM 2028 N N . TYR A 1 251 ? 21.222 20.496 30.910 1.00 25.30 251 TYR A N 1
ATOM 2029 C CA . TYR A 1 251 ? 20.936 20.724 29.494 1.00 25.30 251 TYR A CA 1
ATOM 2030 C C . TYR A 1 251 ? 21.905 21.792 28.997 1.00 25.30 251 TYR A C 1
ATOM 2032 O O . TYR A 1 251 ? 21.993 22.825 29.655 1.00 25.30 251 TYR A O 1
ATOM 2040 N N . ASP A 1 252 ? 22.541 21.558 27.853 1.00 22.70 252 ASP A N 1
ATOM 2041 C CA . ASP A 1 252 ? 23.023 22.619 26.972 1.00 22.70 252 ASP A CA 1
ATOM 2042 C C . ASP A 1 252 ? 22.651 22.243 25.530 1.00 22.70 252 ASP A C 1
ATOM 2044 O O . ASP A 1 252 ? 22.878 21.120 25.067 1.00 22.70 252 ASP A O 1
ATOM 2048 N N . GLU A 1 253 ? 21.964 23.185 24.892 1.00 28.72 253 GLU A N 1
ATOM 2049 C CA . GLU A 1 253 ? 21.599 23.231 23.482 1.00 28.72 253 GLU A CA 1
ATOM 2050 C C . GLU A 1 253 ? 22.827 23.673 22.684 1.00 28.72 253 GLU A C 1
ATOM 2052 O O . GLU A 1 253 ? 23.454 24.653 23.065 1.00 28.72 253 GLU A O 1
ATOM 2057 N N . ASP A 1 254 ? 23.127 23.012 21.566 1.00 24.20 254 ASP A N 1
ATOM 2058 C CA . ASP A 1 254 ? 23.860 23.641 20.466 1.00 24.20 254 ASP A CA 1
ATOM 2059 C C . ASP A 1 254 ? 23.338 23.076 19.136 1.00 24.20 254 ASP A C 1
ATOM 2061 O O . ASP A 1 254 ? 23.420 21.876 18.847 1.00 24.20 254 ASP A O 1
ATOM 2065 N N . ASP A 1 255 ? 22.731 23.984 18.374 1.00 28.66 255 ASP A N 1
ATOM 2066 C CA . ASP A 1 255 ? 22.365 23.860 16.970 1.00 28.66 255 ASP A CA 1
ATOM 2067 C C . ASP A 1 255 ? 23.626 23.711 16.110 1.00 28.66 255 ASP A C 1
ATOM 2069 O O . ASP A 1 255 ? 24.538 24.527 16.202 1.00 28.66 255 ASP A O 1
ATOM 2073 N N . ASP A 1 256 ? 23.632 22.742 15.193 1.00 25.17 256 ASP A N 1
ATOM 2074 C CA . ASP A 1 256 ? 24.474 22.806 13.997 1.00 25.17 256 ASP A CA 1
ATOM 2075 C C . ASP A 1 256 ? 23.703 22.263 12.782 1.00 25.17 256 ASP A C 1
ATOM 2077 O O . ASP A 1 256 ? 23.302 21.095 12.705 1.00 25.17 256 ASP A O 1
ATOM 2081 N N . GLU A 1 257 ? 23.473 23.167 11.827 1.00 25.75 257 GLU A N 1
ATOM 2082 C CA . GLU A 1 257 ? 22.809 22.955 10.543 1.00 25.75 257 GLU A CA 1
ATOM 2083 C C . GLU A 1 257 ? 23.537 21.912 9.669 1.00 25.75 257 GLU A C 1
ATOM 2085 O O . GLU A 1 257 ? 24.744 21.982 9.440 1.00 25.75 257 GLU A O 1
ATOM 2090 N N . ILE A 1 258 ? 22.779 20.981 9.073 1.00 25.92 258 ILE A N 1
ATOM 2091 C CA . ILE A 1 258 ? 23.259 20.076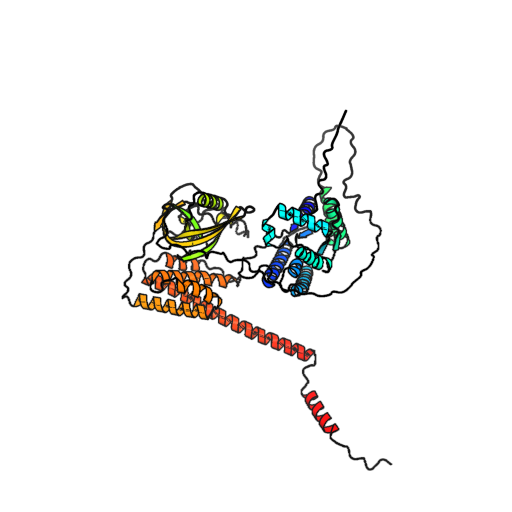 8.012 1.00 25.92 258 ILE A CA 1
ATOM 2092 C C . ILE A 1 258 ? 22.729 20.578 6.654 1.00 25.92 258 ILE A C 1
ATOM 2094 O O . ILE A 1 258 ? 21.522 20.799 6.517 1.00 25.92 258 ILE A O 1
ATOM 2098 N N . PRO A 1 259 ? 23.583 20.727 5.619 1.00 26.67 259 PRO A N 1
ATOM 2099 C CA . PRO A 1 259 ? 23.221 21.381 4.367 1.00 26.67 259 PRO A CA 1
ATOM 2100 C C . PRO A 1 259 ? 22.278 20.542 3.498 1.00 26.67 259 PRO A C 1
ATOM 2102 O O . PRO A 1 259 ? 22.429 19.330 3.317 1.00 26.67 259 PRO A O 1
ATOM 2105 N N . ALA A 1 260 ? 21.316 21.240 2.897 1.00 30.62 260 ALA A N 1
ATOM 2106 C CA . ALA A 1 260 ? 20.325 20.705 1.982 1.00 30.62 260 ALA A CA 1
ATOM 2107 C C . ALA A 1 260 ? 20.945 20.209 0.665 1.00 30.62 260 ALA A C 1
ATOM 2109 O O . ALA A 1 260 ? 21.511 20.979 -0.106 1.00 30.62 260 ALA A O 1
ATOM 2110 N N . SER A 1 261 ? 20.723 18.935 0.337 1.00 32.53 261 SER A N 1
ATOM 2111 C CA . SER A 1 261 ? 20.594 18.506 -1.059 1.00 32.53 261 SER A CA 1
ATOM 2112 C C . SER A 1 261 ? 19.766 17.222 -1.171 1.00 32.53 261 SER A C 1
ATOM 2114 O O . SER A 1 261 ? 20.248 16.110 -0.982 1.00 32.53 261 SER A O 1
ATOM 2116 N N . LYS A 1 262 ? 18.486 17.366 -1.529 1.00 28.64 262 LYS A N 1
ATOM 2117 C CA . LYS A 1 262 ? 17.755 16.326 -2.261 1.00 28.64 262 LYS A CA 1
ATOM 2118 C C . LYS A 1 262 ? 17.002 16.976 -3.409 1.00 28.64 262 LYS A C 1
ATOM 2120 O O . LYS A 1 262 ? 16.025 17.695 -3.222 1.00 28.64 262 LYS A O 1
ATOM 2125 N N . SER A 1 263 ? 17.512 16.712 -4.603 1.00 27.50 263 SER A N 1
ATOM 2126 C CA . SER A 1 263 ? 16.827 16.878 -5.872 1.00 27.50 263 SER A CA 1
ATOM 2127 C C . SER A 1 263 ? 15.479 16.154 -5.829 1.00 27.50 263 SER A C 1
ATOM 2129 O O . SER A 1 263 ? 15.381 14.963 -5.540 1.00 27.50 263 SER A O 1
ATOM 2131 N N . ILE A 1 264 ? 14.427 16.917 -6.098 1.00 32.31 264 ILE A N 1
ATOM 2132 C CA . ILE A 1 264 ? 13.052 16.452 -6.262 1.00 32.31 264 ILE A CA 1
ATOM 2133 C C . ILE A 1 264 ? 13.006 15.506 -7.472 1.00 32.31 264 ILE A C 1
ATOM 2135 O O . ILE A 1 264 ? 13.494 15.858 -8.549 1.00 32.31 264 ILE A O 1
ATOM 2139 N N . ALA A 1 265 ? 12.418 14.316 -7.309 1.00 33.97 265 ALA A N 1
ATOM 2140 C CA . ALA A 1 265 ? 12.176 13.382 -8.408 1.00 33.97 265 ALA A CA 1
ATOM 2141 C C . ALA A 1 265 ? 11.437 14.103 -9.549 1.00 33.97 265 ALA A C 1
ATOM 2143 O O . ALA A 1 265 ? 10.356 14.668 -9.365 1.00 33.97 265 ALA A O 1
ATOM 2144 N N . THR A 1 266 ? 12.055 14.147 -10.727 1.00 37.34 266 THR A N 1
ATOM 2145 C CA . THR A 1 266 ? 11.498 14.827 -11.899 1.00 37.34 266 THR A CA 1
ATOM 2146 C C . THR A 1 266 ? 10.473 13.896 -12.531 1.00 37.34 266 THR A C 1
ATOM 2148 O O . THR A 1 266 ? 10.869 12.913 -13.148 1.00 37.34 266 THR A O 1
ATOM 2151 N N . PHE A 1 267 ? 9.172 14.161 -12.371 1.00 49.34 267 PHE A N 1
ATOM 2152 C CA . PHE A 1 267 ? 8.135 13.393 -13.072 1.00 49.34 267 PHE A CA 1
ATOM 2153 C C . PHE A 1 267 ? 8.372 13.408 -14.589 1.00 49.34 267 PHE A C 1
ATOM 2155 O O . PHE A 1 267 ? 8.923 14.360 -15.135 1.00 49.34 267 PHE A O 1
ATOM 2162 N N . GLY A 1 268 ? 7.985 12.303 -15.220 1.00 53.00 268 GLY A N 1
ATOM 2163 C CA . GLY A 1 268 ? 8.247 11.931 -16.603 1.00 53.00 268 GLY A CA 1
ATOM 2164 C C . GLY A 1 268 ? 8.151 13.011 -17.684 1.00 53.00 268 GLY A C 1
ATOM 2165 O O . GLY A 1 268 ? 7.358 13.939 -17.593 1.00 53.00 268 GLY A O 1
ATOM 2166 N N . GLU A 1 269 ? 8.913 12.825 -18.763 1.00 58.22 269 GLU A N 1
ATOM 2167 C CA . GLU A 1 269 ? 8.883 13.656 -19.979 1.00 58.22 269 GLU A CA 1
ATOM 2168 C C . GLU A 1 269 ? 7.543 13.554 -20.747 1.00 58.22 269 GLU A C 1
ATOM 2170 O O . GLU A 1 269 ? 7.305 14.309 -21.693 1.00 58.22 269 GLU A O 1
ATOM 2175 N N . GLY A 1 270 ? 6.645 12.647 -20.336 1.00 70.25 270 GLY A N 1
ATOM 2176 C CA . GLY A 1 270 ? 5.303 12.491 -20.897 1.00 70.25 270 GLY A CA 1
ATOM 2177 C C . GLY A 1 270 ? 5.356 11.996 -22.340 1.00 70.25 270 GLY A C 1
ATOM 2178 O O . GLY A 1 270 ? 6.110 11.079 -22.670 1.00 70.25 270 GLY A O 1
ATOM 2179 N N . GLU A 1 271 ? 4.600 12.638 -23.233 1.00 67.94 271 GLU A N 1
ATOM 2180 C CA . GLU A 1 271 ? 4.644 12.351 -24.675 1.00 67.94 271 GLU A CA 1
ATOM 2181 C C . GLU A 1 271 ? 6.020 12.628 -25.311 1.00 67.94 271 GLU A C 1
ATOM 2183 O O . GLU A 1 271 ? 6.315 12.090 -26.376 1.00 67.94 271 GLU A O 1
ATOM 2188 N N . LYS A 1 272 ? 6.889 13.410 -24.655 1.00 70.94 272 LYS A N 1
ATOM 2189 C CA . LYS A 1 272 ? 8.235 13.741 -25.153 1.00 70.94 272 LYS A CA 1
ATOM 2190 C C . LYS A 1 272 ? 9.301 12.714 -24.773 1.00 70.94 272 LYS A C 1
ATOM 2192 O O . LYS A 1 272 ? 10.436 12.854 -25.220 1.00 70.94 272 LYS A O 1
ATOM 2197 N N . ALA A 1 273 ? 8.953 11.700 -23.978 1.00 75.19 273 ALA A N 1
ATOM 2198 C CA . ALA A 1 273 ? 9.902 10.673 -23.567 1.00 75.19 273 ALA A CA 1
ATOM 2199 C C . ALA A 1 273 ? 10.506 9.945 -24.789 1.00 75.19 273 ALA A C 1
ATOM 2201 O O . ALA A 1 273 ? 9.777 9.662 -25.748 1.00 75.19 273 ALA A O 1
ATOM 2202 N N . PRO A 1 274 ? 11.800 9.578 -24.783 1.00 80.25 274 PRO A N 1
ATOM 2203 C CA . PRO A 1 274 ? 12.387 8.743 -25.824 1.00 80.25 274 PRO A CA 1
ATOM 2204 C C . PRO A 1 274 ? 11.719 7.364 -25.833 1.00 80.25 274 PRO A C 1
ATOM 2206 O O . PRO A 1 274 ? 11.475 6.759 -24.783 1.00 80.25 274 PRO A O 1
ATOM 2209 N N . MET A 1 275 ? 11.384 6.880 -27.028 1.00 79.38 275 MET A N 1
ATOM 2210 C CA . MET A 1 275 ? 10.747 5.580 -27.221 1.00 79.38 275 MET A CA 1
ATOM 2211 C C . MET A 1 275 ? 11.799 4.536 -27.573 1.00 79.38 275 MET A C 1
ATOM 2213 O O . MET A 1 275 ? 12.546 4.708 -28.535 1.00 79.38 275 MET A O 1
ATOM 2217 N N . VAL A 1 276 ? 11.836 3.453 -26.802 1.00 84.00 276 VAL A N 1
ATOM 2218 C CA . VAL A 1 276 ? 12.537 2.231 -27.200 1.00 84.00 276 VAL A CA 1
ATOM 2219 C C . VAL A 1 276 ? 11.540 1.302 -27.901 1.00 84.00 276 VAL A C 1
ATOM 2221 O O . VAL A 1 276 ? 10.411 1.180 -27.424 1.00 84.00 276 VAL A O 1
ATOM 2224 N N . PRO A 1 277 ? 11.915 0.668 -29.026 1.00 80.19 277 PRO A N 1
ATOM 2225 C CA . PRO A 1 277 ? 10.990 -0.156 -29.807 1.00 80.19 277 PRO A CA 1
ATOM 2226 C C . PRO A 1 277 ? 10.565 -1.431 -29.067 1.00 80.19 277 PRO A C 1
ATOM 2228 O O . PRO A 1 277 ? 9.461 -1.921 -29.289 1.00 80.19 277 PRO A O 1
ATOM 2231 N N . HIS A 1 278 ? 11.409 -1.936 -28.160 1.00 87.56 278 HIS A N 1
ATOM 2232 C CA . HIS A 1 278 ? 11.159 -3.160 -27.400 1.00 87.56 278 HIS A CA 1
ATOM 2233 C C . HIS A 1 278 ? 11.248 -2.889 -25.900 1.00 87.56 278 HIS A C 1
ATOM 2235 O O . HIS A 1 278 ? 12.218 -2.300 -25.408 1.00 87.56 278 HIS A O 1
ATOM 2241 N N . VAL A 1 279 ? 10.237 -3.341 -25.160 1.00 89.19 279 VAL A N 1
ATOM 2242 C CA . VAL A 1 279 ? 10.156 -3.169 -23.706 1.00 89.19 279 VAL A CA 1
ATOM 2243 C C . VAL A 1 279 ? 9.896 -4.489 -23.002 1.00 89.19 279 VAL A C 1
ATOM 2245 O O . VAL A 1 279 ? 9.213 -5.374 -23.514 1.00 89.19 279 VAL A O 1
ATOM 2248 N N . LEU A 1 280 ? 10.427 -4.592 -21.785 1.00 89.94 280 LEU A N 1
ATOM 2249 C CA . LEU A 1 280 ? 10.054 -5.644 -20.850 1.00 89.94 280 LEU A CA 1
ATOM 2250 C C . LEU A 1 280 ? 8.618 -5.415 -20.369 1.00 89.94 280 LEU A C 1
ATOM 2252 O O . LEU A 1 280 ? 8.271 -4.295 -19.974 1.00 89.94 280 LEU A O 1
ATOM 2256 N N . VAL A 1 281 ? 7.810 -6.473 -20.396 1.00 90.50 281 VAL A N 1
ATOM 2257 C CA . VAL A 1 281 ? 6.436 -6.466 -19.890 1.00 90.50 281 VAL A CA 1
ATOM 2258 C C . VAL A 1 281 ? 6.444 -6.630 -18.377 1.00 90.50 281 VAL A C 1
ATOM 2260 O O . VAL A 1 281 ? 6.995 -7.591 -17.849 1.00 90.50 281 VAL A O 1
ATOM 2263 N N . ILE A 1 282 ? 5.781 -5.709 -17.688 1.00 90.75 282 ILE A N 1
ATOM 2264 C CA . ILE A 1 282 ? 5.566 -5.742 -16.245 1.00 90.75 282 ILE A CA 1
ATOM 2265 C C . ILE A 1 282 ? 4.053 -5.827 -15.981 1.00 90.75 282 ILE A C 1
ATOM 2267 O O . ILE A 1 282 ? 3.319 -4.895 -16.337 1.00 90.75 282 ILE A O 1
ATOM 2271 N N . PRO A 1 283 ? 3.546 -6.924 -15.386 1.00 89.00 283 PRO A N 1
ATOM 2272 C CA . PRO A 1 283 ? 2.124 -7.065 -15.118 1.00 89.00 283 PRO A CA 1
ATOM 2273 C C . PRO A 1 283 ? 1.682 -6.225 -13.918 1.00 89.00 283 PRO A C 1
ATOM 2275 O O . PRO A 1 283 ? 2.396 -6.041 -12.936 1.00 89.00 283 PRO A O 1
ATOM 2278 N N . THR A 1 284 ? 0.440 -5.760 -13.974 1.00 87.75 284 THR A N 1
ATOM 2279 C CA . THR A 1 284 ? -0.296 -5.232 -12.824 1.00 87.75 284 THR A CA 1
ATOM 2280 C C . THR A 1 284 ? -1.528 -6.094 -12.589 1.00 87.75 284 THR A C 1
ATOM 2282 O O . THR A 1 284 ? -2.223 -6.454 -13.535 1.00 87.75 284 THR A O 1
ATOM 2285 N N . HIS A 1 285 ? -1.808 -6.451 -11.333 1.00 80.69 285 HIS A N 1
ATOM 2286 C CA . HIS A 1 285 ? -2.868 -7.425 -11.024 1.00 80.69 285 HIS A CA 1
ATOM 2287 C C . HIS A 1 285 ? -4.242 -6.803 -10.808 1.00 80.69 285 HIS A C 1
ATOM 2289 O O . HIS A 1 285 ? -5.253 -7.383 -11.180 1.00 80.69 285 HIS A O 1
ATOM 2295 N N . LYS A 1 286 ? -4.290 -5.638 -10.156 1.00 77.62 286 LYS A N 1
ATOM 2296 C CA . LYS A 1 286 ? -5.553 -5.093 -9.631 1.00 77.62 286 LYS A CA 1
ATOM 2297 C C . LYS A 1 286 ? -6.078 -3.905 -10.421 1.00 77.62 286 LYS A C 1
ATOM 2299 O O . LYS A 1 286 ? -7.282 -3.712 -10.509 1.00 77.62 286 LYS A O 1
ATOM 2304 N N . ARG A 1 287 ? -5.184 -3.042 -10.904 1.00 85.12 287 ARG A N 1
ATOM 2305 C CA . ARG A 1 287 ? -5.540 -1.755 -11.515 1.00 85.12 287 ARG A CA 1
ATOM 2306 C C . ARG A 1 287 ? -4.473 -1.363 -12.543 1.00 85.12 287 ARG A C 1
ATOM 2308 O O . ARG A 1 287 ? -3.290 -1.567 -12.243 1.00 85.12 287 ARG A O 1
ATOM 2315 N N . PRO A 1 288 ? -4.840 -0.721 -13.662 1.00 90.00 288 PRO A N 1
ATOM 2316 C CA . PRO A 1 288 ? -3.882 -0.274 -14.670 1.00 90.00 288 PRO A CA 1
ATOM 2317 C C . PRO A 1 288 ? -3.122 0.985 -14.240 1.00 90.00 288 PRO A C 1
ATOM 2319 O O . PRO A 1 288 ? -3.612 1.790 -13.437 1.00 90.00 288 PRO A O 1
ATOM 2322 N N . LEU A 1 289 ? -1.901 1.149 -14.748 1.00 90.25 289 LEU A N 1
ATOM 2323 C CA . LEU A 1 289 ? -1.102 2.357 -14.547 1.00 90.25 289 LEU A CA 1
ATOM 2324 C C . LEU A 1 289 ? -1.547 3.431 -15.545 1.00 90.25 289 LEU A C 1
ATOM 2326 O O . LEU A 1 289 ? -1.543 3.164 -16.739 1.00 90.25 289 LEU A O 1
ATOM 2330 N N . PHE A 1 290 ? -1.896 4.629 -15.075 1.00 89.62 290 PHE A N 1
ATOM 2331 C CA . PHE A 1 290 ? -2.198 5.772 -15.944 1.00 89.62 290 PHE A CA 1
ATOM 2332 C C . PHE A 1 290 ? -0.947 6.634 -16.186 1.00 89.62 290 PHE A C 1
ATOM 2334 O O . PHE A 1 290 ? -0.055 6.673 -15.328 1.00 89.62 290 PHE A O 1
ATOM 2341 N N . PRO A 1 291 ? -0.870 7.346 -17.324 1.00 87.50 291 PRO A N 1
ATOM 2342 C CA . PRO A 1 291 ? 0.157 8.359 -17.560 1.00 87.50 291 PRO A CA 1
ATOM 2343 C C . PRO A 1 291 ? 0.209 9.408 -16.439 1.00 87.50 291 PRO A C 1
ATOM 2345 O O . PRO A 1 291 ? -0.818 9.798 -15.890 1.00 87.50 291 PRO A O 1
ATOM 2348 N N . GLY A 1 292 ? 1.411 9.859 -16.075 1.00 78.69 292 GLY A N 1
ATOM 2349 C CA . GLY A 1 292 ? 1.623 10.857 -15.023 1.00 78.69 292 GLY A CA 1
ATOM 2350 C C . GLY A 1 292 ? 1.491 10.332 -13.589 1.00 78.69 292 GLY A C 1
ATOM 2351 O O . GLY A 1 292 ? 1.605 11.120 -12.656 1.00 78.69 292 GLY A O 1
ATOM 2352 N N . VAL A 1 293 ? 1.278 9.027 -13.387 1.00 82.12 293 VAL A N 1
ATOM 2353 C CA . VAL A 1 293 ? 1.144 8.411 -12.057 1.00 82.12 293 VAL A CA 1
ATOM 2354 C C . VAL A 1 293 ? 2.429 7.689 -11.661 1.00 82.12 293 VAL A C 1
ATOM 2356 O O . VAL A 1 293 ? 2.998 6.935 -12.453 1.00 82.12 293 VAL A O 1
ATOM 2359 N N . VAL A 1 294 ? 2.854 7.870 -10.407 1.00 85.06 294 VAL A N 1
ATOM 2360 C CA . VAL A 1 294 ? 3.909 7.056 -9.785 1.00 85.06 294 VAL A CA 1
ATOM 2361 C C . VAL A 1 294 ? 3.309 5.785 -9.187 1.00 85.06 294 VAL A C 1
ATOM 2363 O O . VAL A 1 294 ? 2.335 5.826 -8.429 1.00 85.06 294 VAL A O 1
ATOM 2366 N N . LEU A 1 295 ? 3.918 4.647 -9.502 1.00 84.75 295 LEU A N 1
ATOM 2367 C CA . LEU A 1 295 ? 3.566 3.335 -8.990 1.00 84.75 295 LEU A CA 1
ATOM 2368 C C . LEU A 1 295 ? 4.774 2.692 -8.300 1.00 84.75 295 LEU A C 1
ATOM 2370 O O . LEU A 1 295 ? 5.681 2.226 -8.989 1.00 84.75 295 LEU A O 1
ATOM 2374 N N . PRO A 1 296 ? 4.783 2.622 -6.958 1.00 86.50 296 PRO A N 1
ATOM 2375 C CA . PRO A 1 296 ? 5.668 1.706 -6.260 1.00 86.50 296 PRO A CA 1
ATOM 2376 C C . PRO A 1 296 ? 5.155 0.274 -6.450 1.00 86.50 296 PRO A C 1
ATOM 2378 O O . PRO A 1 296 ? 3.959 0.015 -6.276 1.00 86.50 296 PRO A O 1
ATOM 2381 N N . MET A 1 297 ? 6.040 -0.650 -6.806 1.00 83.88 297 MET A N 1
ATOM 2382 C CA . MET A 1 297 ? 5.722 -2.071 -6.904 1.00 83.88 297 MET A CA 1
ATOM 2383 C C . MET A 1 297 ? 6.893 -2.937 -6.452 1.00 83.88 297 MET A C 1
ATOM 2385 O O . MET A 1 297 ? 8.049 -2.586 -6.669 1.00 83.88 297 MET A O 1
ATOM 2389 N N . THR A 1 298 ? 6.581 -4.071 -5.838 1.00 84.31 298 THR A N 1
ATOM 2390 C CA . THR A 1 298 ? 7.567 -5.089 -5.473 1.00 84.31 298 THR A CA 1
ATOM 2391 C C . THR A 1 298 ? 7.408 -6.250 -6.434 1.00 84.31 298 THR A C 1
ATOM 2393 O O . THR A 1 298 ? 6.288 -6.696 -6.656 1.00 84.31 298 THR A O 1
ATOM 2396 N N . ILE A 1 299 ? 8.517 -6.712 -6.991 1.00 85.50 299 ILE A N 1
ATOM 2397 C CA . ILE A 1 299 ? 8.597 -7.906 -7.825 1.00 85.50 299 ILE A CA 1
ATOM 2398 C C . ILE A 1 299 ? 9.401 -8.936 -7.057 1.00 85.50 299 ILE A C 1
ATOM 2400 O O . ILE A 1 299 ? 10.450 -8.621 -6.506 1.00 85.50 299 ILE A O 1
ATOM 2404 N N . THR A 1 300 ? 8.906 -10.158 -7.005 1.00 84.12 300 THR A N 1
ATOM 2405 C CA . THR A 1 300 ? 9.499 -11.273 -6.262 1.00 84.12 300 THR A CA 1
ATOM 2406 C C . THR A 1 300 ? 10.049 -12.353 -7.185 1.00 84.12 300 THR A C 1
ATOM 2408 O O . THR A 1 300 ? 10.917 -13.127 -6.783 1.00 84.12 300 THR A O 1
ATOM 2411 N N . ASN A 1 301 ? 9.579 -12.398 -8.436 1.00 84.19 301 ASN A N 1
ATOM 2412 C CA . ASN A 1 301 ? 10.021 -13.396 -9.396 1.00 84.19 301 ASN A CA 1
ATOM 2413 C C . ASN A 1 301 ? 11.497 -13.178 -9.807 1.00 84.19 301 ASN A C 1
ATOM 2415 O O . ASN A 1 301 ? 11.850 -12.101 -10.304 1.00 84.19 301 ASN A O 1
ATOM 2419 N N . PRO A 1 302 ? 12.366 -14.197 -9.652 1.00 82.75 302 PRO A N 1
ATOM 2420 C CA . PRO A 1 302 ? 13.802 -14.062 -9.879 1.00 82.75 302 PRO A CA 1
ATOM 2421 C C . PRO A 1 302 ? 14.159 -13.794 -11.345 1.00 82.75 302 PRO A C 1
ATOM 2423 O O . PRO A 1 302 ? 15.144 -13.104 -11.606 1.00 82.75 302 PRO A O 1
ATOM 2426 N N . ASP A 1 303 ? 13.381 -14.292 -12.306 1.00 83.38 303 ASP A N 1
ATOM 2427 C CA . ASP A 1 303 ? 13.652 -14.094 -13.734 1.00 83.38 303 ASP A CA 1
ATOM 2428 C C . ASP A 1 303 ? 13.322 -12.661 -14.157 1.00 83.38 303 ASP A C 1
ATOM 2430 O O . ASP A 1 303 ? 14.079 -12.029 -14.900 1.00 83.38 303 ASP A O 1
ATOM 2434 N N . VAL A 1 304 ? 12.252 -12.093 -13.590 1.00 85.31 304 VAL A N 1
ATOM 2435 C CA . VAL A 1 304 ? 11.904 -10.678 -13.773 1.00 85.31 304 VAL A CA 1
ATOM 2436 C C . VAL A 1 304 ? 12.935 -9.774 -13.099 1.00 85.31 304 VAL A C 1
ATOM 2438 O O . VAL A 1 304 ? 13.404 -8.818 -13.717 1.00 85.31 304 VAL A O 1
ATOM 2441 N N . THR A 1 305 ? 13.374 -10.104 -11.882 1.00 85.44 305 THR A N 1
ATOM 2442 C CA . THR A 1 305 ? 14.433 -9.362 -11.179 1.00 85.44 305 THR A CA 1
ATOM 2443 C C . THR A 1 305 ? 15.758 -9.379 -11.948 1.00 85.44 305 THR A C 1
ATOM 2445 O O . THR A 1 305 ? 16.401 -8.335 -12.081 1.00 85.44 305 THR A O 1
ATOM 2448 N N . LYS A 1 306 ? 16.159 -10.525 -12.517 1.00 85.19 306 LYS A N 1
ATOM 2449 C CA . LYS A 1 306 ? 17.347 -10.627 -13.387 1.00 85.19 306 LYS A CA 1
ATOM 2450 C C . LYS A 1 306 ? 17.198 -9.779 -14.648 1.00 85.19 306 LYS A C 1
ATOM 2452 O O . LYS A 1 306 ? 18.123 -9.050 -15.000 1.00 85.19 306 LYS A O 1
ATOM 2457 N N . ALA A 1 307 ? 16.039 -9.825 -15.307 1.00 85.31 307 ALA A N 1
ATOM 2458 C CA . ALA A 1 307 ? 15.775 -9.010 -16.491 1.00 85.31 307 ALA A CA 1
ATOM 2459 C C . ALA A 1 307 ? 15.826 -7.504 -16.180 1.00 85.31 307 ALA A C 1
ATOM 2461 O O . ALA A 1 307 ? 16.367 -6.732 -16.969 1.00 85.31 307 ALA A O 1
ATOM 2462 N N . LEU A 1 308 ? 15.325 -7.083 -15.016 1.00 86.81 308 LEU A N 1
ATOM 2463 C CA . LEU A 1 308 ? 15.399 -5.696 -14.548 1.00 86.81 308 LEU A CA 1
ATOM 2464 C C . LEU A 1 308 ? 16.823 -5.264 -14.196 1.00 86.81 308 LEU A C 1
ATOM 2466 O O . LEU A 1 308 ? 17.214 -4.139 -14.512 1.00 86.81 308 LEU A O 1
ATOM 2470 N N . ALA A 1 309 ? 17.615 -6.149 -13.588 1.00 84.12 309 ALA A N 1
ATOM 2471 C CA . ALA A 1 309 ? 19.033 -5.900 -13.349 1.00 84.12 309 ALA A CA 1
ATOM 2472 C C . ALA A 1 309 ? 19.797 -5.723 -14.674 1.00 84.12 309 ALA A C 1
ATOM 2474 O O . ALA A 1 309 ? 20.529 -4.746 -14.825 1.00 84.12 309 ALA A O 1
ATOM 2475 N N . ALA A 1 310 ? 19.540 -6.584 -15.666 1.00 83.44 310 ALA A N 1
ATOM 2476 C CA . ALA A 1 310 ? 20.121 -6.471 -17.004 1.00 83.44 310 ALA A CA 1
ATOM 2477 C C . ALA A 1 310 ? 19.687 -5.182 -17.729 1.00 83.44 310 ALA A C 1
ATOM 2479 O O . ALA A 1 310 ? 20.497 -4.533 -18.392 1.00 83.44 310 ALA A O 1
ATOM 2480 N N . LEU A 1 311 ? 18.426 -4.755 -17.571 1.00 83.50 311 LEU A N 1
ATOM 2481 C CA . LEU A 1 311 ? 17.959 -3.467 -18.094 1.00 83.50 311 LEU A CA 1
ATOM 2482 C C . LEU A 1 311 ? 18.718 -2.294 -17.465 1.00 83.50 311 LEU A C 1
ATOM 2484 O O . LEU A 1 311 ? 19.168 -1.406 -18.191 1.00 83.50 311 LEU A O 1
ATOM 2488 N N . ARG A 1 312 ? 18.934 -2.322 -16.142 1.00 81.38 312 ARG A N 1
ATOM 2489 C CA . ARG A 1 312 ? 19.730 -1.306 -15.438 1.00 81.38 312 ARG A CA 1
ATOM 2490 C C . ARG A 1 312 ? 21.162 -1.237 -15.976 1.00 81.38 312 ARG A C 1
ATOM 2492 O O . ARG A 1 312 ? 21.647 -0.136 -16.217 1.00 81.38 312 ARG A O 1
ATOM 2499 N N . GLU A 1 313 ? 21.814 -2.380 -16.185 1.00 82.19 313 GLU A N 1
ATOM 2500 C CA . GLU A 1 313 ? 23.178 -2.455 -16.735 1.00 82.19 313 GLU A CA 1
ATOM 2501 C C . GLU A 1 313 ? 23.263 -1.943 -18.178 1.00 82.19 313 GLU A C 1
ATOM 2503 O O . GLU A 1 313 ? 24.200 -1.230 -18.526 1.00 82.19 313 GLU A O 1
ATOM 2508 N N . SER A 1 314 ? 22.249 -2.228 -19.001 1.00 80.56 314 SER A N 1
ATOM 2509 C CA . SER A 1 314 ? 22.161 -1.723 -20.379 1.00 80.56 314 SER A CA 1
ATOM 2510 C C . SER A 1 314 ? 21.883 -0.213 -20.480 1.00 80.56 314 SER A C 1
ATOM 2512 O O . SER A 1 314 ? 21.939 0.359 -21.567 1.00 80.56 314 SER A O 1
ATOM 2514 N N . GLY A 1 315 ? 21.547 0.444 -19.363 1.00 76.38 315 GLY A N 1
ATOM 2515 C CA . GLY A 1 315 ? 21.152 1.854 -19.325 1.00 76.38 315 GLY A CA 1
ATOM 2516 C C . GLY A 1 315 ? 19.719 2.129 -19.803 1.00 76.38 315 GLY A C 1
ATOM 2517 O O . GLY A 1 315 ? 19.296 3.289 -19.809 1.00 76.38 315 GLY A O 1
ATOM 2518 N N . GLN A 1 316 ? 18.948 1.097 -20.165 1.00 78.62 316 GLN A N 1
ATOM 2519 C CA . GLN A 1 316 ? 17.537 1.223 -20.527 1.00 78.62 316 GLN A CA 1
ATOM 2520 C C . GLN A 1 316 ? 16.678 1.457 -19.276 1.00 78.62 316 GLN A C 1
ATOM 2522 O O . GLN A 1 316 ? 16.602 0.624 -18.377 1.00 78.62 316 GLN A O 1
ATOM 2527 N N . LYS A 1 317 ? 15.981 2.597 -19.235 1.00 85.56 317 LYS A N 1
ATOM 2528 C CA . LYS A 1 317 ? 15.171 3.029 -18.078 1.00 85.56 317 LYS A CA 1
ATOM 2529 C C . LYS A 1 317 ? 13.668 2.829 -18.262 1.00 85.56 317 LYS A C 1
ATOM 2531 O O . LYS A 1 317 ? 12.899 3.333 -17.451 1.00 85.56 317 LYS A O 1
ATOM 2536 N N . TYR A 1 318 ? 13.234 2.165 -19.329 1.00 90.44 318 TYR A N 1
ATOM 2537 C CA . TYR A 1 318 ? 11.825 2.118 -19.719 1.00 90.44 318 TYR A CA 1
ATOM 2538 C C . TYR A 1 318 ? 11.288 0.694 -19.821 1.00 90.44 318 TYR A C 1
ATOM 2540 O O . TYR A 1 318 ? 11.959 -0.197 -20.347 1.00 90.44 318 TYR A O 1
ATOM 2548 N N . VAL A 1 319 ? 10.056 0.521 -19.344 1.00 92.25 319 VAL A N 1
ATOM 2549 C CA . VAL A 1 319 ? 9.303 -0.738 -19.310 1.00 92.25 319 VAL A CA 1
ATOM 2550 C C . VAL A 1 319 ? 7.857 -0.512 -19.751 1.00 92.25 319 VAL A C 1
ATOM 2552 O O . VAL A 1 319 ? 7.337 0.605 -19.670 1.00 92.25 319 VAL A O 1
ATOM 2555 N N . GLY A 1 320 ? 7.198 -1.570 -20.217 1.00 92.50 320 GLY A N 1
ATOM 2556 C CA . GLY A 1 320 ? 5.777 -1.557 -20.551 1.00 92.50 320 GLY A CA 1
ATOM 2557 C C . GLY A 1 320 ? 4.961 -2.167 -19.419 1.00 92.50 320 GLY A C 1
ATOM 2558 O O . GLY A 1 320 ? 5.214 -3.300 -19.021 1.00 92.50 320 GLY A O 1
ATOM 2559 N N . VAL A 1 321 ? 3.987 -1.429 -18.894 1.00 93.00 321 VAL A N 1
ATOM 2560 C CA . VAL A 1 321 ? 3.143 -1.872 -17.780 1.00 93.00 321 VAL A CA 1
ATOM 2561 C C . VAL A 1 321 ? 1.741 -2.180 -18.289 1.00 93.00 321 VAL A C 1
ATOM 2563 O O . VAL A 1 321 ? 1.066 -1.287 -18.804 1.00 93.00 321 VAL A O 1
ATOM 2566 N N . PHE A 1 322 ? 1.285 -3.418 -18.107 1.00 92.88 322 PHE A N 1
ATOM 2567 C CA . PHE A 1 322 ? 0.000 -3.897 -18.630 1.00 92.88 322 PHE A CA 1
ATOM 2568 C C . PHE A 1 322 ? -0.857 -4.515 -17.523 1.00 92.88 322 PHE A C 1
ATOM 2570 O O . PHE A 1 322 ? -0.342 -5.088 -16.562 1.00 92.88 322 PHE A O 1
ATOM 2577 N N . LEU A 1 323 ? -2.180 -4.380 -17.624 1.00 90.75 323 LEU A N 1
ATO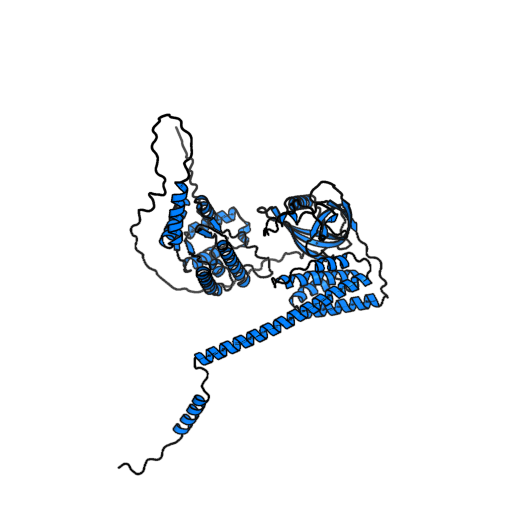M 2578 C CA . LEU A 1 323 ? -3.113 -5.020 -16.694 1.00 90.75 323 LEU A CA 1
ATOM 2579 C C . LEU A 1 323 ? -3.296 -6.496 -17.061 1.00 90.75 323 LEU A C 1
ATOM 2581 O O . LEU A 1 323 ? -3.443 -6.828 -18.238 1.00 90.75 323 LEU A O 1
ATOM 2585 N N . LYS A 1 324 ? -3.316 -7.379 -16.060 1.00 86.75 324 LYS A N 1
ATOM 2586 C CA . LYS A 1 324 ? -3.623 -8.806 -16.228 1.00 86.75 324 LYS A CA 1
ATOM 2587 C C . LYS A 1 324 ? -5.139 -9.012 -16.380 1.00 86.75 324 LYS A C 1
ATOM 2589 O O . LYS A 1 324 ? -5.907 -8.490 -15.575 1.00 86.75 324 LYS A O 1
ATOM 2594 N N . LYS A 1 325 ? -5.564 -9.777 -17.390 1.00 83.88 325 LYS A N 1
ATOM 2595 C CA . LYS A 1 325 ? -6.965 -10.177 -17.622 1.00 83.88 325 LYS A CA 1
ATOM 2596 C C . LYS A 1 325 ? -7.367 -11.316 -16.689 1.00 83.88 325 LYS A C 1
ATOM 2598 O O . LYS A 1 325 ? -6.561 -12.204 -16.401 1.00 83.88 325 LYS A O 1
ATOM 2603 N N . GLN A 1 326 ? -8.629 -11.355 -16.268 1.00 61.53 326 GLN A N 1
ATOM 2604 C CA . GLN A 1 326 ? -9.152 -12.526 -15.567 1.00 61.53 326 GLN A CA 1
ATOM 2605 C C . GLN A 1 326 ? -9.364 -13.706 -16.521 1.00 61.53 326 GLN A C 1
ATOM 2607 O O . GLN A 1 326 ? -9.925 -13.558 -17.601 1.00 61.53 326 GLN A O 1
ATOM 2612 N N . GLY A 1 327 ? -8.912 -14.894 -16.107 1.00 54.75 327 GLY A N 1
ATOM 2613 C CA . GLY A 1 327 ? -9.077 -16.144 -16.860 1.00 54.75 327 GLY A CA 1
ATOM 2614 C C . GLY A 1 327 ? -7.872 -16.576 -17.702 1.00 54.75 327 GLY A C 1
ATOM 2615 O O . GLY A 1 327 ? -7.897 -17.676 -18.253 1.00 54.75 327 GLY A O 1
ATOM 2616 N N . GLY A 1 328 ? -6.800 -15.778 -17.755 1.00 42.47 328 GLY A N 1
ATOM 2617 C CA . GLY A 1 328 ? -5.521 -16.196 -18.328 1.00 42.47 328 GLY A CA 1
ATOM 2618 C C . GLY A 1 328 ? -4.860 -17.267 -17.462 1.00 42.47 328 GLY A C 1
ATOM 2619 O O . GLY A 1 328 ? -4.088 -16.952 -16.559 1.00 42.47 328 GLY A O 1
ATOM 2620 N N . LYS A 1 329 ? -5.183 -18.540 -17.706 1.00 39.78 329 LYS A N 1
ATOM 2621 C CA . LYS A 1 329 ? -4.341 -19.653 -17.258 1.00 39.78 329 LYS A CA 1
ATOM 2622 C C . LYS A 1 329 ? -2.994 -19.503 -17.949 1.00 39.78 329 LYS A C 1
ATOM 2624 O O . LYS A 1 329 ? -3.020 -19.498 -19.166 1.00 39.78 329 LYS A O 1
ATOM 2629 N N . ILE A 1 330 ? -1.886 -19.464 -17.212 1.00 40.59 330 ILE A N 1
ATOM 2630 C CA . ILE A 1 330 ? -0.652 -20.219 -17.498 1.00 40.59 330 ILE A CA 1
ATOM 2631 C C . ILE A 1 330 ? 0.189 -20.229 -16.213 1.00 40.59 330 ILE A C 1
ATOM 2633 O O . ILE A 1 330 ? 0.396 -19.194 -15.589 1.00 40.59 330 ILE A O 1
ATOM 2637 N N . GLY A 1 331 ? 0.642 -21.429 -15.858 1.00 34.25 331 GLY A N 1
ATOM 2638 C CA . GLY A 1 331 ? 1.318 -21.815 -14.622 1.00 34.25 331 GLY A CA 1
ATOM 2639 C C . GLY A 1 331 ? 0.723 -23.158 -14.206 1.00 34.25 331 GLY A C 1
ATOM 2640 O O . GLY A 1 331 ? -0.439 -23.223 -13.818 1.00 34.25 331 GLY A O 1
ATOM 2641 N N . ALA A 1 332 ? 1.431 -24.253 -14.465 1.00 37.03 332 ALA A N 1
ATOM 2642 C CA . ALA A 1 332 ? 0.898 -25.605 -14.349 1.00 37.03 332 ALA A CA 1
ATOM 2643 C C . ALA A 1 332 ? 0.537 -25.960 -12.896 1.00 37.03 332 ALA A C 1
ATOM 2645 O O . ALA A 1 332 ? 1.414 -26.251 -12.095 1.00 37.03 332 ALA A O 1
ATOM 2646 N N . ALA A 1 333 ? -0.756 -26.030 -12.590 1.00 30.89 333 ALA A N 1
ATOM 2647 C CA . ALA A 1 333 ? -1.272 -26.869 -11.519 1.00 30.89 333 ALA A CA 1
ATOM 2648 C C . ALA A 1 333 ? -2.585 -27.496 -11.995 1.00 30.89 333 ALA A C 1
ATOM 2650 O O . ALA A 1 333 ? -3.510 -26.821 -12.459 1.00 30.89 333 ALA A O 1
ATOM 2651 N N . SER A 1 334 ? -2.603 -28.822 -11.963 1.00 28.39 334 SER A N 1
ATOM 2652 C CA . SER A 1 334 ? -3.760 -29.676 -12.173 1.00 28.39 334 SER A CA 1
ATOM 2653 C C . SER A 1 334 ? -4.975 -29.151 -11.412 1.00 28.39 334 SER A C 1
ATOM 2655 O O . SER A 1 334 ? -4.896 -28.798 -10.239 1.00 28.39 334 SER A O 1
ATOM 2657 N N . LYS A 1 335 ? -6.122 -29.131 -12.095 1.00 33.91 335 LYS A N 1
ATOM 2658 C CA . LYS A 1 335 ? -7.427 -29.130 -11.436 1.00 33.91 335 LYS A CA 1
ATOM 2659 C C . LYS A 1 335 ? -7.484 -30.381 -10.565 1.00 33.91 335 LYS A C 1
ATOM 2661 O O . LYS A 1 335 ? -7.664 -31.443 -11.136 1.00 33.91 335 LYS A O 1
ATOM 2666 N N . ASP A 1 336 ? -7.235 -30.229 -9.274 1.00 31.98 336 ASP A N 1
ATOM 2667 C CA . ASP A 1 336 ? -7.738 -31.035 -8.159 1.00 31.98 336 ASP A CA 1
ATOM 2668 C C . ASP A 1 336 ? -6.984 -30.557 -6.914 1.00 31.98 336 ASP A C 1
ATOM 2670 O O . ASP A 1 336 ? -5.882 -31.016 -6.663 1.00 31.98 336 ASP A O 1
ATOM 2674 N N . GLU A 1 337 ? -7.531 -29.544 -6.230 1.00 32.44 337 GLU A N 1
ATOM 2675 C CA . GLU A 1 337 ? -7.420 -29.285 -4.781 1.00 32.44 337 GLU A CA 1
ATOM 2676 C C . GLU A 1 337 ? -7.837 -27.836 -4.479 1.00 32.44 337 GLU A C 1
ATOM 2678 O O . GLU A 1 337 ? -7.102 -26.869 -4.662 1.00 32.44 337 GLU A O 1
ATOM 2683 N N . MET A 1 338 ? -9.069 -27.675 -3.992 1.00 35.06 338 MET A N 1
ATOM 2684 C CA . MET A 1 338 ? -9.471 -26.492 -3.231 1.00 35.06 338 MET A CA 1
ATOM 2685 C C . MET A 1 338 ? -8.836 -26.604 -1.838 1.00 35.06 338 MET A C 1
ATOM 2687 O O . MET A 1 338 ? -9.480 -27.052 -0.892 1.00 35.06 338 MET A O 1
ATOM 2691 N N . GLY A 1 339 ? -7.553 -26.255 -1.745 1.00 27.59 339 GLY A N 1
ATOM 2692 C CA . GLY A 1 339 ? -6.751 -26.264 -0.525 1.00 27.59 339 GLY A CA 1
ATOM 2693 C C . GLY A 1 339 ? -6.134 -24.891 -0.260 1.00 27.59 339 GLY A C 1
ATOM 2694 O O . GLY A 1 339 ? -5.583 -24.245 -1.142 1.00 27.59 339 GLY A O 1
ATOM 2695 N N . PHE A 1 340 ? -6.274 -24.422 0.972 1.00 35.56 340 PHE A N 1
ATOM 2696 C CA . PHE A 1 340 ? -5.782 -23.152 1.496 1.00 35.56 340 PHE A CA 1
ATOM 2697 C C . PHE A 1 340 ? -4.238 -23.115 1.540 1.00 35.56 340 PHE A C 1
ATOM 2699 O O . PHE A 1 340 ? -3.641 -23.523 2.530 1.00 35.56 340 PHE A O 1
ATOM 2706 N N . THR A 1 341 ? -3.578 -22.612 0.489 1.00 31.98 341 THR A N 1
ATOM 2707 C CA . THR A 1 341 ? -2.125 -22.326 0.474 1.00 31.98 341 THR A CA 1
ATOM 2708 C C . THR A 1 341 ? -1.845 -20.939 -0.124 1.00 31.98 341 THR A C 1
ATOM 2710 O O . THR A 1 341 ? -1.573 -20.753 -1.303 1.00 31.98 341 THR A O 1
ATOM 2713 N N . GLY A 1 342 ? -1.923 -19.900 0.710 1.00 35.84 342 GLY A N 1
ATOM 2714 C CA . GLY A 1 342 ? -1.774 -18.496 0.296 1.00 35.84 342 GLY A CA 1
ATOM 2715 C C . GLY A 1 342 ? -0.340 -17.981 0.114 1.00 35.84 342 GLY A C 1
ATOM 2716 O O . GLY A 1 342 ? -0.153 -16.770 0.159 1.00 35.84 342 GLY A O 1
ATOM 2717 N N . MET A 1 343 ? 0.675 -18.841 -0.036 1.00 32.81 343 MET A N 1
ATOM 2718 C CA . MET A 1 343 ? 2.082 -18.393 -0.006 1.00 32.81 343 MET A CA 1
ATOM 2719 C C . MET A 1 343 ? 2.961 -18.899 -1.159 1.00 32.81 343 MET A C 1
ATOM 2721 O O . MET A 1 343 ? 4.019 -18.326 -1.398 1.00 32.81 343 MET A O 1
ATOM 2725 N N . GLU A 1 344 ? 2.520 -19.895 -1.932 1.00 32.62 344 GLU A N 1
ATOM 2726 C CA . GLU A 1 344 ? 3.239 -20.335 -3.143 1.00 32.62 344 GLU A CA 1
ATOM 2727 C C . GLU A 1 344 ? 2.787 -19.578 -4.404 1.00 32.62 344 GLU A C 1
ATOM 2729 O O . GLU A 1 344 ? 3.551 -19.440 -5.356 1.00 32.62 344 GLU A O 1
ATOM 2734 N N . SER A 1 345 ? 1.598 -18.969 -4.379 1.00 39.81 345 SER A N 1
ATOM 2735 C CA . SER A 1 345 ? 0.982 -18.322 -5.546 1.00 39.81 345 SER A CA 1
ATOM 2736 C C . SER A 1 345 ? 1.572 -16.960 -5.942 1.00 39.81 345 SER A C 1
ATOM 2738 O O . SER A 1 345 ? 1.237 -16.461 -7.009 1.00 39.81 345 SER A O 1
ATOM 2740 N N . GLN A 1 346 ? 2.437 -16.333 -5.132 1.00 46.25 346 GLN A N 1
ATOM 2741 C CA . GLN A 1 346 ? 2.996 -15.005 -5.459 1.00 46.25 346 GLN A CA 1
ATOM 2742 C C . GLN A 1 346 ? 4.150 -15.049 -6.471 1.00 46.25 346 GLN A C 1
ATOM 2744 O O . GLN A 1 346 ? 4.303 -14.112 -7.251 1.00 46.25 346 GLN A O 1
ATOM 2749 N N . LYS A 1 347 ? 4.939 -16.134 -6.515 1.00 46.69 347 LYS A N 1
ATOM 2750 C CA . LYS A 1 347 ? 6.106 -16.225 -7.418 1.00 46.69 347 LYS A CA 1
ATOM 2751 C C . LYS A 1 347 ? 5.719 -16.271 -8.902 1.00 46.69 347 LYS A C 1
ATOM 2753 O O . LYS A 1 347 ? 6.475 -15.772 -9.737 1.00 46.69 347 LYS A O 1
ATOM 2758 N N . ASP A 1 348 ? 4.541 -16.809 -9.209 1.00 55.09 348 ASP A N 1
ATOM 2759 C CA . ASP A 1 348 ? 4.007 -16.929 -10.572 1.00 55.09 348 ASP A CA 1
ATOM 2760 C C . ASP A 1 348 ? 3.101 -15.753 -10.975 1.00 55.09 348 ASP A C 1
ATOM 2762 O O . ASP A 1 348 ? 2.722 -15.623 -12.141 1.00 55.09 348 ASP A O 1
ATOM 2766 N N . GLU A 1 349 ? 2.742 -14.866 -10.040 1.00 61.03 349 GLU A N 1
ATOM 2767 C CA . GLU A 1 349 ? 1.904 -13.707 -10.354 1.00 61.03 349 GLU A CA 1
ATOM 2768 C C . GLU A 1 349 ? 2.664 -12.666 -11.178 1.00 61.03 349 GLU A C 1
ATOM 2770 O O . GLU A 1 349 ? 2.129 -12.203 -12.189 1.00 61.03 349 GLU A O 1
ATOM 2775 N N . ASP A 1 350 ? 3.916 -12.377 -10.814 1.00 66.00 350 ASP A N 1
ATOM 2776 C CA . ASP A 1 350 ? 4.768 -11.363 -11.455 1.00 66.00 350 ASP A CA 1
ATOM 2777 C C . ASP A 1 350 ? 5.217 -11.735 -12.881 1.00 66.00 350 ASP A C 1
ATOM 2779 O O . ASP A 1 350 ? 5.788 -10.906 -13.596 1.00 66.00 350 ASP A O 1
ATOM 2783 N N . LEU A 1 351 ? 4.977 -12.978 -13.308 1.00 73.69 351 LEU A N 1
ATOM 2784 C CA . LEU A 1 351 ? 5.417 -13.499 -14.593 1.00 73.69 351 LEU A CA 1
ATOM 2785 C C . LEU A 1 351 ? 4.305 -13.432 -15.645 1.00 73.69 351 LEU A C 1
ATOM 2787 O O . LEU A 1 351 ? 3.196 -13.932 -15.451 1.00 73.69 351 LEU A O 1
ATOM 2791 N N . VAL A 1 352 ? 4.626 -12.859 -16.806 1.00 73.88 352 VAL A N 1
ATOM 2792 C CA . VAL A 1 352 ? 3.779 -12.933 -18.003 1.00 73.88 352 VAL A CA 1
ATOM 2793 C C . VAL A 1 352 ? 4.428 -13.885 -18.992 1.00 73.88 352 VAL A C 1
ATOM 2795 O O . VAL A 1 352 ? 5.504 -13.608 -19.518 1.00 73.88 352 VAL A O 1
ATOM 2798 N N . THR A 1 353 ? 3.765 -15.010 -19.225 1.00 68.25 353 THR A N 1
ATOM 2799 C CA . THR A 1 353 ? 4.203 -16.067 -20.144 1.00 68.25 353 THR A CA 1
ATOM 2800 C C . THR A 1 353 ? 3.515 -15.988 -21.504 1.00 68.25 353 THR A C 1
ATOM 2802 O O . THR A 1 353 ? 4.099 -16.419 -22.492 1.00 68.25 353 THR A O 1
ATOM 2805 N N . ASP A 1 354 ? 2.309 -15.417 -21.573 1.00 74.81 354 ASP A N 1
ATOM 2806 C CA . ASP A 1 354 ? 1.529 -15.300 -22.807 1.00 74.81 354 ASP A CA 1
ATOM 2807 C C . ASP A 1 354 ? 0.753 -13.977 -22.874 1.00 74.81 354 ASP A C 1
ATOM 2809 O O . ASP A 1 354 ? 0.302 -13.439 -21.856 1.00 74.81 354 ASP A O 1
ATOM 2813 N N . LEU A 1 355 ? 0.561 -13.473 -24.095 1.00 80.00 355 LEU A N 1
ATOM 2814 C CA . LEU A 1 355 ? -0.168 -12.235 -24.380 1.00 80.00 355 LEU A CA 1
ATOM 2815 C C . LEU A 1 355 ? -1.666 -12.349 -24.074 1.00 80.00 355 LEU A C 1
ATOM 2817 O O . LEU A 1 355 ? -2.313 -11.346 -23.769 1.00 80.00 355 LEU A O 1
ATOM 2821 N N . SER A 1 356 ? -2.229 -13.560 -24.115 1.00 78.56 356 SER A N 1
ATOM 2822 C CA . SER A 1 356 ? -3.651 -13.792 -23.829 1.00 78.56 356 SER A CA 1
ATOM 2823 C C . SER A 1 356 ? -4.047 -13.380 -22.403 1.00 78.56 356 SER A C 1
ATOM 2825 O O . SER A 1 356 ? -5.181 -12.954 -22.167 1.00 78.56 356 SER A O 1
ATOM 2827 N N . GLY A 1 357 ? -3.096 -13.444 -21.465 1.00 80.00 357 GLY A N 1
ATOM 2828 C CA . GLY A 1 357 ? -3.290 -13.107 -20.059 1.00 80.00 357 GLY A CA 1
ATOM 2829 C C . GLY A 1 357 ? -3.248 -11.613 -19.737 1.00 80.00 357 GLY A C 1
ATOM 2830 O O . GLY A 1 357 ? -3.497 -11.256 -18.587 1.00 80.00 357 GLY A O 1
ATOM 2831 N N . ILE A 1 358 ? -2.954 -10.731 -20.699 1.00 88.12 358 ILE A N 1
ATOM 2832 C CA . ILE A 1 358 ? -2.828 -9.284 -20.470 1.00 88.12 358 ILE A CA 1
ATOM 2833 C C . ILE A 1 358 ? -3.694 -8.453 -21.426 1.00 88.12 358 ILE A C 1
ATOM 2835 O O . ILE A 1 358 ? -4.177 -8.911 -22.468 1.00 88.12 358 ILE A O 1
ATOM 2839 N N . HIS A 1 359 ? -3.948 -7.207 -21.035 1.00 90.06 359 HIS A N 1
ATOM 2840 C CA . HIS A 1 359 ? -4.594 -6.221 -21.890 1.00 90.06 359 HIS A CA 1
ATOM 2841 C C . HIS A 1 359 ? -3.654 -5.709 -22.980 1.00 90.06 359 HIS A C 1
ATOM 2843 O O . HIS A 1 359 ? -2.455 -5.554 -22.767 1.00 90.06 359 HIS A O 1
ATOM 2849 N N . HIS A 1 360 ? -4.235 -5.438 -24.150 1.00 90.38 360 HIS A N 1
ATOM 2850 C CA . HIS A 1 360 ? -3.510 -4.970 -25.330 1.00 90.38 360 HIS A CA 1
ATOM 2851 C C . HIS A 1 360 ? -2.998 -3.531 -25.163 1.00 90.38 360 HIS A C 1
ATOM 2853 O O . HIS A 1 360 ? -1.919 -3.196 -25.646 1.00 90.38 360 HIS A O 1
ATOM 2859 N N . VAL A 1 361 ? -3.763 -2.686 -24.462 1.00 91.81 361 VAL A N 1
ATOM 2860 C CA . VAL A 1 361 ? -3.371 -1.311 -24.133 1.00 91.81 361 VAL A CA 1
ATOM 2861 C C . VAL A 1 361 ? -2.791 -1.273 -22.723 1.00 91.81 361 VAL A C 1
ATOM 2863 O O . VAL A 1 361 ? -3.406 -1.757 -21.768 1.00 91.81 361 VAL A O 1
ATOM 2866 N N . GLY A 1 362 ? -1.626 -0.649 -22.588 1.00 92.56 362 GLY A N 1
ATOM 2867 C CA . GLY A 1 362 ? -0.955 -0.411 -21.316 1.00 92.56 362 GLY A CA 1
ATOM 2868 C C . GLY A 1 362 ? -0.289 0.956 -21.271 1.00 92.56 362 GLY A C 1
ATOM 2869 O O . GLY A 1 362 ? -0.584 1.848 -22.070 1.00 92.56 362 GLY A O 1
ATOM 2870 N N . SER A 1 363 ? 0.631 1.117 -20.325 1.00 92.69 363 SER A N 1
ATOM 2871 C CA . SER A 1 363 ? 1.360 2.366 -20.116 1.00 92.69 363 SER A CA 1
ATOM 2872 C C . SER A 1 363 ? 2.863 2.166 -20.213 1.00 92.69 363 SER A C 1
ATOM 2874 O O . SER A 1 363 ? 3.439 1.282 -19.582 1.00 92.69 363 SER A O 1
ATOM 2876 N N . TYR A 1 364 ? 3.508 3.046 -20.970 1.00 93.44 364 TYR A N 1
ATOM 2877 C CA . TYR A 1 364 ? 4.955 3.176 -21.017 1.00 93.44 364 TYR A CA 1
ATOM 2878 C C . TYR A 1 364 ? 5.415 3.841 -19.731 1.00 93.44 364 TYR A C 1
ATOM 2880 O O . TYR A 1 364 ? 4.979 4.953 -19.427 1.00 93.44 364 TYR A O 1
ATOM 2888 N N . ALA A 1 365 ? 6.267 3.172 -18.965 1.00 92.38 365 ALA A N 1
ATOM 2889 C CA . ALA A 1 365 ? 6.716 3.656 -17.673 1.00 92.38 365 ALA A CA 1
ATOM 2890 C C . ALA A 1 365 ? 8.238 3.758 -17.614 1.00 92.38 365 ALA A C 1
ATOM 2892 O O . ALA A 1 365 ? 8.961 2.921 -18.153 1.00 92.38 365 ALA A O 1
ATOM 2893 N N . ARG A 1 366 ? 8.720 4.793 -16.928 1.00 90.94 366 ARG A N 1
ATOM 2894 C CA . ARG A 1 366 ? 10.134 4.957 -16.593 1.00 90.94 366 ARG A CA 1
ATOM 2895 C C . ARG A 1 366 ? 10.400 4.359 -15.216 1.00 90.94 366 ARG A C 1
ATOM 2897 O O . ARG A 1 366 ? 9.618 4.591 -14.298 1.00 90.94 366 ARG A O 1
ATOM 2904 N N . ILE A 1 367 ? 11.495 3.626 -15.075 1.00 90.19 367 ILE A N 1
ATOM 2905 C CA . ILE A 1 367 ? 12.030 3.177 -13.792 1.00 90.19 367 ILE A CA 1
ATOM 2906 C C . ILE A 1 367 ? 12.807 4.351 -13.187 1.00 90.19 367 ILE A C 1
ATOM 2908 O O . ILE A 1 367 ? 13.854 4.734 -13.712 1.00 90.19 367 ILE A O 1
ATOM 2912 N N . ASP A 1 368 ? 12.291 4.922 -12.099 1.00 84.44 368 ASP A N 1
ATOM 2913 C CA . ASP A 1 368 ? 12.972 5.990 -11.358 1.00 84.44 368 ASP A CA 1
ATOM 2914 C C . ASP A 1 368 ? 13.955 5.409 -10.347 1.00 84.44 368 ASP A C 1
ATOM 2916 O O . ASP A 1 368 ? 15.112 5.815 -10.319 1.00 84.44 368 ASP A O 1
ATOM 2920 N N . ASN A 1 369 ? 13.510 4.422 -9.565 1.00 82.50 369 ASN A N 1
ATOM 2921 C CA . ASN A 1 369 ? 14.334 3.723 -8.584 1.00 82.50 369 ASN A CA 1
ATOM 2922 C C . ASN A 1 369 ? 14.130 2.209 -8.704 1.00 82.50 369 ASN A C 1
ATOM 2924 O O . ASN A 1 369 ? 12.998 1.744 -8.835 1.00 82.50 369 ASN A O 1
ATOM 2928 N N . LEU A 1 370 ? 15.230 1.458 -8.620 1.00 82.88 370 LEU A N 1
ATOM 2929 C CA . LEU A 1 370 ? 15.263 -0.002 -8.537 1.00 82.88 370 LEU A CA 1
ATOM 2930 C C . LEU A 1 370 ? 16.151 -0.387 -7.347 1.00 82.88 370 LEU A C 1
ATOM 2932 O O . LEU A 1 370 ? 17.353 -0.114 -7.364 1.00 82.88 370 LEU A O 1
ATOM 2936 N N . ILE A 1 371 ? 15.555 -1.000 -6.328 1.00 83.06 371 ILE A N 1
ATOM 2937 C CA . ILE A 1 371 ? 16.236 -1.487 -5.125 1.00 83.06 371 ILE A CA 1
ATOM 2938 C C . ILE A 1 371 ? 16.109 -3.007 -5.111 1.00 83.06 371 ILE A C 1
ATOM 2940 O O . ILE A 1 371 ? 15.003 -3.529 -5.002 1.00 83.06 371 ILE A O 1
ATOM 2944 N N . ASN A 1 372 ? 17.229 -3.716 -5.222 1.00 76.88 372 ASN A N 1
ATOM 2945 C CA . ASN A 1 372 ? 17.251 -5.175 -5.148 1.00 76.88 372 ASN A CA 1
ATOM 2946 C C . ASN A 1 372 ? 17.520 -5.591 -3.698 1.00 76.88 372 ASN A C 1
ATOM 2948 O O . ASN A 1 372 ? 18.442 -5.068 -3.077 1.00 76.88 372 ASN A O 1
ATOM 2952 N N . PHE A 1 373 ? 16.748 -6.540 -3.176 1.00 74.75 373 PHE A N 1
ATOM 2953 C CA . PHE A 1 373 ? 17.003 -7.160 -1.881 1.00 74.75 373 PHE A CA 1
ATOM 2954 C C . PHE A 1 373 ? 17.835 -8.426 -2.088 1.00 74.75 373 PHE A C 1
ATOM 2956 O O . PHE A 1 373 ? 17.357 -9.403 -2.667 1.00 74.75 373 PHE A O 1
ATOM 2963 N N . GLU A 1 374 ? 19.079 -8.407 -1.609 1.00 55.91 374 GLU A N 1
ATOM 2964 C CA . GLU A 1 374 ? 20.067 -9.481 -1.806 1.00 55.91 374 GLU A CA 1
ATOM 2965 C C . GLU A 1 374 ? 19.614 -10.831 -1.220 1.00 55.91 374 GLU A C 1
ATOM 2967 O O . GLU A 1 374 ? 19.945 -11.880 -1.766 1.00 55.91 374 GLU A O 1
ATOM 2972 N N . ASN A 1 375 ? 18.765 -10.819 -0.186 1.00 53.88 375 ASN A N 1
ATOM 2973 C CA . ASN A 1 375 ? 18.400 -12.026 0.563 1.00 53.88 375 ASN A CA 1
ATOM 2974 C C . ASN A 1 375 ? 17.162 -12.771 0.024 1.00 53.88 375 ASN A C 1
ATOM 2976 O O . ASN A 1 375 ? 16.986 -13.941 0.344 1.00 53.88 375 ASN A O 1
ATOM 2980 N N . ASN A 1 376 ? 16.309 -12.133 -0.795 1.00 56.25 376 ASN A N 1
ATOM 2981 C CA . ASN A 1 376 ? 15.002 -12.695 -1.199 1.00 56.25 376 ASN A CA 1
ATOM 2982 C C . ASN A 1 376 ? 14.738 -12.711 -2.717 1.00 56.25 376 ASN A C 1
ATOM 2984 O O . ASN A 1 376 ? 13.628 -13.029 -3.136 1.00 56.25 376 ASN A O 1
ATOM 2988 N N . SER A 1 377 ? 15.719 -12.360 -3.562 1.00 66.50 377 SER A N 1
ATOM 2989 C CA . SER A 1 377 ? 15.534 -12.198 -5.026 1.00 66.50 377 SER A CA 1
ATOM 2990 C C . SER A 1 377 ? 14.415 -11.218 -5.429 1.00 66.50 377 SER A C 1
ATOM 2992 O O . SER A 1 377 ? 14.003 -11.178 -6.591 1.00 66.50 377 SER A O 1
ATOM 2994 N N . ALA A 1 378 ? 13.946 -10.404 -4.481 1.00 75.56 378 ALA A N 1
ATOM 2995 C CA . ALA A 1 378 ? 12.896 -9.424 -4.685 1.00 75.56 378 ALA A CA 1
ATOM 2996 C C . ALA A 1 378 ? 13.491 -8.061 -5.057 1.00 75.56 378 ALA A C 1
ATOM 2998 O O . ALA A 1 378 ? 14.535 -7.656 -4.543 1.00 75.56 378 ALA A O 1
ATOM 2999 N N . ALA A 1 379 ? 12.807 -7.330 -5.927 1.00 81.44 379 ALA A N 1
ATOM 3000 C CA . ALA A 1 379 ? 13.152 -5.984 -6.343 1.00 81.44 379 ALA A CA 1
ATOM 3001 C C . ALA A 1 379 ? 11.992 -5.022 -6.069 1.00 81.44 379 ALA A C 1
ATOM 3003 O O . ALA A 1 379 ? 10.861 -5.248 -6.492 1.00 81.44 379 ALA A O 1
ATOM 3004 N N . GLN A 1 380 ? 12.277 -3.915 -5.390 1.00 84.38 380 GLN A N 1
ATOM 3005 C CA . GLN A 1 380 ? 11.374 -2.777 -5.284 1.00 84.38 380 GLN A CA 1
ATOM 3006 C C . GLN A 1 380 ? 11.628 -1.800 -6.429 1.00 84.38 380 GLN A C 1
ATOM 3008 O O . GLN A 1 380 ? 12.739 -1.310 -6.632 1.00 84.38 380 GLN A O 1
ATOM 3013 N N . LEU A 1 381 ? 10.564 -1.499 -7.159 1.00 86.94 381 LEU A N 1
ATOM 3014 C CA . LEU A 1 381 ? 10.529 -0.581 -8.282 1.00 86.94 381 LEU A CA 1
ATOM 3015 C C . LEU A 1 381 ? 9.690 0.641 -7.937 1.00 86.94 381 LEU A C 1
ATOM 3017 O O . LEU A 1 381 ? 8.592 0.530 -7.390 1.00 86.94 381 LEU A O 1
ATOM 3021 N N . LEU A 1 382 ? 10.165 1.802 -8.367 1.00 88.12 382 LEU A N 1
ATOM 3022 C CA . LEU A 1 382 ? 9.359 3.006 -8.479 1.00 88.12 382 LEU A CA 1
ATOM 3023 C C . LEU A 1 382 ? 9.184 3.334 -9.960 1.00 88.12 382 LEU A C 1
ATOM 3025 O O . LEU A 1 382 ? 10.131 3.765 -10.618 1.00 88.12 382 LEU A O 1
ATOM 3029 N N . LEU A 1 383 ? 7.982 3.105 -10.486 1.00 89.25 383 LEU A N 1
ATOM 3030 C CA . LEU A 1 383 ? 7.644 3.356 -11.884 1.00 89.25 383 LEU A CA 1
ATOM 3031 C C . LEU A 1 383 ? 6.904 4.682 -12.041 1.00 89.25 383 LEU A C 1
ATOM 3033 O O . LEU A 1 383 ? 6.055 5.018 -11.221 1.00 89.25 383 LEU A O 1
ATOM 3037 N N . VAL A 1 384 ? 7.163 5.405 -13.128 1.00 88.56 384 VAL A N 1
ATOM 3038 C CA . VAL A 1 384 ? 6.449 6.638 -13.489 1.00 88.56 384 VAL A CA 1
ATOM 3039 C C . VAL A 1 384 ? 5.841 6.488 -14.873 1.00 88.56 384 VAL A C 1
ATOM 3041 O O . VAL A 1 384 ? 6.574 6.412 -15.864 1.00 88.56 384 VAL A O 1
ATOM 3044 N N . GLY A 1 385 ? 4.510 6.459 -14.948 1.00 89.00 385 GLY A N 1
ATOM 3045 C CA . GLY A 1 385 ? 3.779 6.385 -16.212 1.00 89.00 385 GLY A CA 1
ATOM 3046 C C . GLY A 1 385 ? 4.034 7.619 -17.079 1.00 89.00 385 GLY A C 1
ATOM 3047 O O . GLY A 1 385 ? 3.933 8.747 -16.603 1.00 89.00 385 GLY A O 1
ATOM 3048 N N . GLN A 1 386 ? 4.361 7.412 -18.350 1.00 88.25 386 GLN A N 1
ATOM 3049 C CA . GLN A 1 386 ? 4.694 8.466 -19.313 1.00 88.25 386 GLN A CA 1
ATOM 3050 C C . GLN A 1 386 ? 3.546 8.714 -20.292 1.00 88.25 386 GLN A C 1
ATOM 3052 O O . GLN A 1 386 ? 3.086 9.840 -20.438 1.00 88.25 386 GLN A O 1
ATOM 3057 N N . ARG A 1 387 ? 3.088 7.652 -20.963 1.00 88.31 387 ARG A N 1
ATOM 3058 C CA . ARG A 1 387 ? 2.060 7.679 -22.014 1.00 88.31 387 ARG A CA 1
ATOM 3059 C C . ARG A 1 387 ? 1.481 6.283 -22.225 1.00 88.31 387 ARG A C 1
ATOM 3061 O O . ARG A 1 387 ? 2.048 5.308 -21.734 1.00 88.31 387 ARG A O 1
ATOM 3068 N N . ARG A 1 388 ? 0.388 6.187 -22.978 1.00 92.06 388 ARG A N 1
ATOM 3069 C CA . ARG A 1 388 ? -0.203 4.904 -23.373 1.00 92.06 388 ARG A CA 1
ATOM 3070 C C . ARG A 1 388 ? 0.528 4.268 -24.548 1.00 92.06 388 ARG A C 1
ATOM 3072 O O . ARG A 1 388 ? 1.020 4.971 -25.431 1.00 92.06 388 ARG A O 1
ATOM 3079 N N . ILE A 1 389 ? 0.552 2.944 -24.544 1.00 93.56 389 ILE A N 1
ATOM 3080 C CA . ILE A 1 389 ? 1.173 2.107 -25.570 1.00 93.56 389 ILE A CA 1
ATOM 3081 C C . ILE A 1 389 ? 0.303 0.890 -25.869 1.00 93.56 389 ILE A C 1
ATOM 3083 O O . ILE A 1 389 ? -0.447 0.425 -25.007 1.00 93.56 389 ILE A O 1
ATOM 3087 N N . THR A 1 390 ? 0.443 0.373 -27.080 1.00 92.75 390 THR A N 1
ATOM 3088 C CA . THR A 1 390 ? -0.155 -0.877 -27.549 1.00 92.75 390 THR A CA 1
ATOM 3089 C C . THR A 1 390 ? 0.919 -1.915 -27.828 1.00 92.75 390 THR A C 1
ATOM 3091 O O . THR A 1 390 ? 2.065 -1.566 -28.109 1.00 92.75 390 THR A O 1
ATOM 3094 N N . ILE A 1 391 ? 0.554 -3.188 -27.691 1.00 91.12 391 ILE A N 1
ATOM 3095 C CA . ILE A 1 391 ? 1.427 -4.324 -27.994 1.00 91.12 391 ILE A CA 1
ATOM 3096 C C . ILE A 1 391 ? 1.244 -4.689 -29.465 1.00 91.12 391 ILE A C 1
ATOM 3098 O O . ILE A 1 391 ? 0.161 -5.125 -29.837 1.00 91.12 391 ILE A O 1
ATOM 3102 N N . ASP A 1 392 ? 2.294 -4.555 -30.274 1.00 87.69 392 ASP A N 1
ATOM 3103 C CA . ASP A 1 392 ? 2.235 -4.922 -31.693 1.00 87.69 392 ASP A CA 1
ATOM 3104 C C . ASP A 1 392 ? 2.560 -6.409 -31.902 1.00 87.69 392 ASP A C 1
ATOM 3106 O O . ASP A 1 392 ? 1.815 -7.117 -32.576 1.00 87.69 392 ASP A O 1
ATOM 3110 N N . ASP A 1 393 ? 3.666 -6.889 -31.316 1.00 84.75 393 ASP A N 1
ATOM 3111 C CA . ASP A 1 393 ? 4.134 -8.278 -31.451 1.00 84.75 393 ASP A CA 1
ATOM 3112 C C . ASP A 1 393 ? 5.088 -8.689 -30.307 1.00 84.75 393 ASP A C 1
ATOM 3114 O O . ASP A 1 393 ? 5.638 -7.839 -29.595 1.00 84.75 393 ASP A O 1
ATOM 3118 N N . VAL A 1 394 ? 5.320 -9.993 -30.133 1.00 84.31 394 VAL A N 1
ATOM 3119 C CA . VAL A 1 394 ? 6.339 -10.539 -29.222 1.00 84.31 394 VAL A CA 1
ATOM 3120 C C . VAL A 1 394 ? 7.705 -10.490 -29.901 1.00 84.31 394 VAL A C 1
ATOM 3122 O O . VAL A 1 394 ? 7.911 -11.112 -30.937 1.00 84.31 394 VAL A O 1
ATOM 3125 N N . HIS A 1 395 ? 8.668 -9.791 -29.296 1.00 73.06 395 HIS A N 1
ATOM 3126 C CA . HIS A 1 395 ? 10.008 -9.652 -29.873 1.00 73.06 395 HIS A CA 1
ATOM 3127 C C . HIS A 1 395 ? 10.834 -10.946 -29.755 1.00 73.06 395 HIS A C 1
ATOM 3129 O O . HIS A 1 395 ? 11.487 -11.345 -30.712 1.00 73.06 395 HIS A O 1
ATOM 3135 N N . ASP A 1 396 ? 10.762 -11.632 -28.607 1.00 71.94 396 ASP A N 1
ATOM 3136 C CA . ASP A 1 396 ? 11.555 -12.833 -28.310 1.00 71.94 396 ASP A CA 1
ATOM 3137 C C . ASP A 1 396 ? 10.645 -13.988 -27.850 1.00 71.94 396 ASP A C 1
ATOM 3139 O O . ASP A 1 396 ? 10.379 -14.182 -26.659 1.00 71.94 396 ASP A O 1
ATOM 3143 N N . SER A 1 397 ? 10.136 -14.766 -28.810 1.00 60.12 397 SER A N 1
ATOM 3144 C CA . SER A 1 397 ? 9.301 -15.944 -28.534 1.00 60.12 397 SER A CA 1
ATOM 3145 C C . SER A 1 397 ? 10.140 -17.057 -27.889 1.00 60.12 397 SER A C 1
ATOM 3147 O O . SER A 1 397 ? 10.807 -17.820 -28.583 1.00 60.12 397 SER A O 1
ATOM 3149 N N . GLY A 1 398 ? 10.131 -17.138 -26.555 1.00 59.94 398 GLY A N 1
ATOM 3150 C CA . GLY A 1 398 ? 10.815 -18.187 -25.783 1.00 59.94 398 GLY A CA 1
ATOM 3151 C C . GLY A 1 398 ? 11.671 -17.690 -24.615 1.00 59.94 398 GLY A C 1
ATOM 3152 O O . GLY A 1 398 ? 12.108 -18.504 -23.803 1.00 59.94 398 GLY A O 1
ATOM 3153 N N . THR A 1 399 ? 11.890 -16.377 -24.485 1.00 65.12 399 THR A N 1
ATOM 3154 C CA . THR A 1 399 ? 12.559 -15.802 -23.310 1.00 65.12 399 THR A CA 1
ATOM 3155 C C . THR A 1 399 ? 11.539 -15.360 -22.271 1.00 65.12 399 THR A C 1
ATOM 3157 O O . THR A 1 399 ? 10.638 -14.575 -22.563 1.00 65.12 399 THR A O 1
ATOM 3160 N N . ILE A 1 400 ? 11.714 -15.840 -21.044 1.00 69.44 400 ILE A N 1
ATOM 3161 C CA . ILE A 1 400 ? 10.954 -15.417 -19.872 1.00 69.44 400 ILE A CA 1
ATOM 3162 C C . ILE A 1 400 ? 11.869 -14.473 -19.074 1.00 69.44 400 ILE A C 1
ATOM 3164 O O . ILE A 1 400 ? 12.995 -14.873 -18.767 1.00 69.44 400 ILE A O 1
ATOM 3168 N N . PRO A 1 401 ? 11.452 -13.231 -18.759 1.00 76.94 401 PRO A N 1
ATOM 3169 C CA . PRO A 1 401 ? 10.130 -12.629 -18.967 1.00 76.94 401 PRO A CA 1
ATOM 3170 C C . PRO A 1 401 ? 9.929 -12.045 -20.374 1.00 76.94 401 PRO A C 1
ATOM 3172 O O . PRO A 1 401 ? 10.886 -11.672 -21.053 1.00 76.94 401 PRO A O 1
ATOM 3175 N N . LEU A 1 402 ? 8.660 -11.914 -20.774 1.00 84.19 402 LEU A N 1
ATOM 3176 C CA . LEU A 1 402 ? 8.259 -11.500 -22.117 1.00 84.19 402 LEU A CA 1
ATOM 3177 C C . LEU A 1 402 ? 8.744 -10.085 -22.482 1.00 84.19 402 LEU A C 1
ATOM 3179 O O . LEU A 1 402 ? 8.548 -9.118 -21.736 1.00 84.19 402 LEU A O 1
ATOM 3183 N N . ARG A 1 403 ? 9.315 -9.960 -23.682 1.00 86.88 403 ARG A N 1
ATOM 3184 C CA . ARG A 1 403 ? 9.631 -8.682 -24.328 1.00 86.88 403 ARG A CA 1
ATOM 3185 C C . ARG A 1 403 ? 8.724 -8.473 -25.526 1.00 86.88 403 ARG A C 1
ATOM 3187 O O . ARG A 1 403 ? 8.563 -9.369 -26.354 1.00 86.88 403 ARG A O 1
ATOM 3194 N N . VAL A 1 404 ? 8.148 -7.283 -25.616 1.00 88.69 404 VAL A N 1
ATOM 3195 C CA . VAL A 1 404 ? 7.178 -6.938 -26.657 1.00 88.69 404 VAL A CA 1
ATOM 3196 C C . VAL A 1 404 ? 7.613 -5.704 -27.425 1.00 88.69 404 VAL A C 1
ATOM 3198 O O . VAL A 1 404 ? 8.242 -4.796 -26.871 1.00 88.69 404 VAL A O 1
ATOM 3201 N N . THR A 1 405 ? 7.258 -5.685 -28.703 1.00 90.12 405 THR A N 1
ATOM 3202 C CA . THR A 1 405 ? 7.336 -4.504 -29.557 1.00 90.12 405 THR A CA 1
ATOM 3203 C C . THR A 1 405 ? 6.115 -3.634 -29.303 1.00 90.12 405 THR A C 1
ATOM 3205 O O . THR A 1 405 ? 4.997 -4.145 -29.203 1.00 90.12 405 THR A O 1
ATOM 3208 N N . ILE A 1 406 ? 6.340 -2.331 -29.150 1.00 91.69 406 ILE A N 1
ATOM 3209 C CA . ILE A 1 406 ? 5.297 -1.389 -28.740 1.00 91.69 406 ILE A CA 1
ATOM 3210 C C . ILE A 1 406 ? 5.141 -0.219 -29.704 1.00 91.69 406 ILE A C 1
ATOM 3212 O O . ILE A 1 406 ? 6.124 0.333 -30.206 1.00 91.69 406 ILE A O 1
ATOM 3216 N N . SER A 1 407 ? 3.897 0.231 -29.841 1.00 91.06 407 SER A N 1
ATOM 3217 C CA . SER A 1 407 ? 3.516 1.442 -30.563 1.00 91.06 407 SER A CA 1
ATOM 3218 C C . SER A 1 407 ? 2.876 2.468 -29.614 1.00 91.06 407 SER A C 1
ATOM 3220 O O . SER A 1 407 ? 2.188 2.097 -28.655 1.00 91.06 407 SER A O 1
ATOM 3222 N N . PRO A 1 408 ? 3.116 3.777 -29.811 1.00 88.62 408 PRO A N 1
ATOM 3223 C CA . PRO A 1 408 ? 2.481 4.818 -29.013 1.00 88.62 408 PRO A CA 1
ATOM 3224 C C . PRO A 1 408 ? 1.018 5.000 -29.435 1.00 88.62 408 PRO A C 1
ATOM 3226 O O . PRO A 1 408 ? 0.703 5.036 -30.622 1.00 88.62 408 PRO A O 1
ATOM 3229 N N . VAL A 1 409 ? 0.124 5.175 -28.459 1.00 87.31 409 VAL A N 1
ATOM 3230 C CA . VAL A 1 409 ? -1.291 5.471 -28.733 1.00 87.31 409 VAL A CA 1
ATOM 3231 C C . VAL A 1 409 ? -1.491 6.980 -28.806 1.00 87.31 409 VAL A C 1
ATOM 3233 O O . VAL A 1 409 ? -1.486 7.663 -27.778 1.00 87.31 409 VAL A O 1
ATOM 3236 N N . GLU A 1 410 ? -1.705 7.496 -30.012 1.00 83.19 410 GLU A N 1
ATOM 3237 C CA . GLU A 1 410 ? -2.021 8.907 -30.231 1.00 83.19 410 GLU A CA 1
ATOM 3238 C C . GLU A 1 410 ? -3.495 9.204 -29.926 1.00 83.19 410 GLU A C 1
ATOM 3240 O O . GLU A 1 410 ? -4.397 8.426 -30.242 1.00 83.19 410 GLU A O 1
ATOM 3245 N N . ASN A 1 411 ? -3.753 10.344 -29.285 1.00 82.00 411 ASN A N 1
ATOM 3246 C CA . ASN A 1 411 ? -5.117 10.802 -29.042 1.00 82.00 411 ASN A CA 1
ATOM 3247 C C . ASN A 1 411 ? -5.679 11.471 -30.305 1.00 82.00 411 ASN A C 1
ATOM 3249 O O . ASN A 1 411 ? -5.045 12.401 -30.813 1.00 82.00 411 ASN A O 1
ATOM 3253 N N . PRO A 1 412 ? -6.884 11.101 -30.773 1.00 84.69 412 PRO A N 1
ATOM 3254 C CA . PRO A 1 412 ? -7.522 11.829 -31.859 1.00 84.69 412 PRO A CA 1
ATOM 3255 C C . PRO A 1 412 ? -7.819 13.272 -31.432 1.00 84.69 412 PRO A C 1
ATOM 3257 O O . PRO A 1 412 ? -8.097 13.558 -30.259 1.00 84.69 412 PRO A O 1
ATOM 3260 N N . ALA A 1 413 ? -7.765 14.199 -32.389 1.00 81.62 413 ALA A N 1
ATOM 3261 C CA . ALA A 1 413 ? -8.119 15.590 -32.139 1.00 81.62 413 ALA A CA 1
ATOM 3262 C C . ALA A 1 413 ? -9.582 15.689 -31.676 1.00 81.62 413 ALA A C 1
ATOM 3264 O O . ALA A 1 413 ? -10.467 15.068 -32.260 1.00 81.62 413 ALA A O 1
ATOM 3265 N N . PHE A 1 414 ? -9.832 16.483 -30.636 1.00 82.31 414 PHE A N 1
ATOM 3266 C CA . PHE A 1 414 ? -11.173 16.710 -30.104 1.00 82.31 414 PHE A CA 1
ATOM 3267 C C . PHE A 1 414 ? -11.688 18.097 -30.492 1.00 82.31 414 PHE A C 1
ATOM 3269 O O . PHE A 1 414 ? -10.923 19.062 -30.603 1.00 82.31 414 PHE A O 1
ATOM 3276 N N . ASP A 1 415 ? -13.004 18.213 -30.662 1.00 85.12 415 ASP A N 1
ATOM 3277 C CA . ASP A 1 415 ? -13.643 19.497 -30.919 1.00 85.12 415 ASP A CA 1
ATOM 3278 C C . ASP A 1 415 ? -13.732 20.323 -29.626 1.00 85.12 415 ASP A C 1
ATOM 3280 O O . ASP A 1 415 ? -14.516 20.040 -28.718 1.00 85.12 415 ASP A O 1
ATOM 3284 N N . LYS A 1 416 ? -12.940 21.396 -29.557 1.00 79.44 416 LYS A N 1
ATOM 3285 C CA . LYS A 1 416 ? -12.931 22.347 -28.432 1.00 79.44 416 LYS A CA 1
ATOM 3286 C C . LYS A 1 416 ? -14.249 23.115 -28.284 1.00 79.44 416 LYS A C 1
ATOM 3288 O O . LYS A 1 416 ? -14.452 23.779 -27.264 1.00 79.44 416 LYS A O 1
ATOM 3293 N N . SER A 1 417 ? -15.117 23.104 -29.293 1.00 81.50 417 SER A N 1
ATOM 3294 C CA . SER A 1 417 ? -16.419 23.768 -29.260 1.00 81.50 417 SER A CA 1
ATOM 3295 C C . SER A 1 417 ? -17.544 22.872 -28.733 1.00 81.50 417 SER A C 1
ATOM 3297 O O . SER A 1 417 ? -18.559 23.410 -28.285 1.00 81.50 417 SER A O 1
ATOM 3299 N N . ASN A 1 418 ? -17.331 21.551 -28.672 1.00 89.19 418 ASN A N 1
ATOM 3300 C CA . ASN A 1 418 ? -18.320 20.596 -28.180 1.00 89.19 418 ASN A CA 1
ATOM 3301 C C . ASN A 1 418 ? -18.717 20.921 -26.725 1.00 89.19 418 ASN A C 1
ATOM 3303 O O . ASN A 1 418 ? -17.887 20.965 -25.809 1.00 89.19 418 ASN A O 1
ATOM 3307 N N . GLN A 1 419 ? -20.012 21.174 -26.523 1.00 88.56 419 GLN A N 1
ATOM 3308 C CA . GLN A 1 419 ? -20.574 21.532 -25.223 1.00 88.56 419 GLN A CA 1
ATOM 3309 C C . GLN A 1 419 ? -20.517 20.367 -24.227 1.00 88.56 419 GLN A C 1
ATOM 3311 O O . GLN A 1 419 ? -20.301 20.612 -23.042 1.00 88.56 419 GLN A O 1
ATOM 3316 N N . MET A 1 420 ? -20.634 19.120 -24.694 1.00 88.31 420 MET A N 1
ATOM 3317 C CA . MET A 1 420 ? -20.614 17.927 -23.841 1.00 88.31 420 MET A CA 1
ATOM 3318 C C . MET A 1 420 ? -19.242 17.718 -23.199 1.00 88.31 420 MET A C 1
ATOM 3320 O O . MET A 1 420 ? -19.151 17.554 -21.986 1.00 88.31 420 MET A O 1
ATOM 3324 N N . ILE A 1 421 ? -18.159 17.843 -23.976 1.00 89.25 421 ILE A N 1
ATOM 3325 C CA . ILE A 1 421 ? -16.777 17.750 -23.467 1.00 89.25 421 ILE A CA 1
ATOM 3326 C C . ILE A 1 421 ? -16.535 18.800 -22.373 1.00 89.25 421 ILE A C 1
ATOM 3328 O O . ILE A 1 421 ? -15.969 18.490 -21.322 1.00 89.25 421 ILE A O 1
ATOM 3332 N N . LYS A 1 422 ? -17.003 20.038 -22.581 1.00 88.50 422 LYS A N 1
ATOM 3333 C CA . LYS A 1 422 ? -16.895 21.113 -21.582 1.00 88.50 422 LYS A CA 1
ATOM 3334 C C . LYS A 1 422 ? -17.722 20.830 -20.333 1.00 88.50 422 LYS A C 1
ATOM 3336 O O . LYS A 1 422 ? -17.227 21.049 -19.231 1.00 88.50 422 LYS A O 1
ATOM 3341 N N . ALA A 1 423 ? -18.953 20.352 -20.500 1.00 91.56 423 ALA A N 1
ATOM 3342 C CA . ALA A 1 423 ? -19.828 19.992 -19.392 1.00 91.56 423 ALA A CA 1
ATOM 3343 C C . ALA A 1 423 ? -19.200 18.886 -18.532 1.00 91.56 423 ALA A C 1
ATOM 3345 O O . ALA A 1 423 ? -19.031 19.085 -17.332 1.00 91.56 423 ALA A O 1
ATOM 3346 N N . TYR A 1 424 ? -18.746 17.787 -19.146 1.00 92.00 424 TYR A N 1
ATOM 3347 C CA . TYR A 1 424 ? -18.079 16.698 -18.429 1.00 92.00 424 TYR A CA 1
ATOM 3348 C C . TYR A 1 424 ? -16.782 17.149 -17.755 1.00 92.00 424 TYR A C 1
ATOM 3350 O O . TYR A 1 424 ? -16.541 16.805 -16.603 1.00 92.00 424 TYR A O 1
ATOM 3358 N N . SER A 1 425 ? -15.966 17.964 -18.426 1.00 89.56 425 SER A N 1
ATOM 3359 C CA . SER A 1 425 ? -14.719 18.479 -17.842 1.00 89.56 425 SER A CA 1
ATOM 3360 C C . SER A 1 425 ? -14.985 19.339 -16.602 1.00 89.56 425 SER A C 1
ATOM 3362 O O . SER A 1 425 ? -14.327 19.175 -15.575 1.00 89.56 425 SER A O 1
ATOM 3364 N N . ASN A 1 426 ? -15.982 20.225 -16.666 1.00 88.94 426 ASN A N 1
ATOM 3365 C CA . ASN A 1 426 ? -16.375 21.055 -15.529 1.00 88.94 426 ASN A CA 1
ATOM 3366 C C . ASN A 1 426 ? -16.931 20.216 -14.372 1.00 88.94 426 ASN A C 1
ATOM 3368 O O . ASN A 1 426 ? -16.592 20.479 -13.218 1.00 88.94 426 ASN A O 1
ATOM 3372 N N . GLU A 1 427 ? -17.730 19.195 -14.678 1.00 91.62 427 GLU A N 1
ATOM 3373 C CA . GLU A 1 427 ? -18.298 18.286 -13.681 1.00 91.62 427 GLU A CA 1
ATOM 3374 C C . GLU A 1 427 ? -17.214 17.440 -12.990 1.00 91.62 427 GLU A C 1
ATOM 3376 O O . GLU A 1 427 ? -17.203 17.312 -11.766 1.00 91.62 427 GLU A O 1
ATOM 3381 N N . ILE A 1 428 ? -16.221 16.942 -13.737 1.00 88.88 428 ILE A N 1
ATOM 3382 C CA . ILE A 1 428 ? -15.056 16.242 -13.170 1.00 88.88 428 ILE A CA 1
ATOM 3383 C C . ILE A 1 428 ? -14.276 17.165 -12.228 1.00 88.88 428 ILE A C 1
ATOM 3385 O O . ILE A 1 428 ? -13.889 16.770 -11.131 1.00 88.88 428 ILE A O 1
ATOM 3389 N N . VAL A 1 429 ? -14.050 18.422 -12.615 1.00 86.44 429 VAL A N 1
ATOM 3390 C CA . VAL A 1 429 ? -13.352 19.383 -11.749 1.00 86.44 429 VAL A CA 1
ATOM 3391 C C . VAL A 1 429 ? -14.165 19.689 -10.486 1.00 86.44 429 VAL A C 1
ATOM 3393 O O . VAL A 1 429 ? -13.583 19.823 -9.407 1.00 86.44 429 VAL A O 1
ATOM 3396 N N . ALA A 1 430 ? -15.492 19.798 -10.590 1.00 87.69 430 ALA A N 1
ATOM 3397 C CA . ALA A 1 430 ? -16.370 20.025 -9.443 1.00 87.69 430 ALA A CA 1
ATOM 3398 C C . ALA A 1 430 ? -16.326 18.847 -8.456 1.00 87.69 430 ALA A C 1
ATOM 3400 O O . ALA A 1 430 ? -16.018 19.046 -7.279 1.00 87.69 430 ALA A O 1
ATOM 3401 N N . THR A 1 431 ? -16.526 17.626 -8.950 1.00 86.00 431 THR A N 1
ATOM 3402 C CA . THR A 1 431 ? -16.472 16.390 -8.151 1.00 86.00 431 THR A CA 1
ATOM 3403 C C . THR A 1 431 ? -15.093 16.165 -7.517 1.00 86.00 431 THR A C 1
ATOM 3405 O O . THR A 1 431 ? -15.008 15.867 -6.326 1.00 86.00 431 THR A O 1
ATOM 3408 N N . LEU A 1 432 ? -13.991 16.417 -8.238 1.00 81.75 432 LEU A N 1
ATOM 3409 C CA . LEU A 1 432 ? -12.634 16.369 -7.670 1.00 81.75 432 LEU A CA 1
ATOM 3410 C C . LEU A 1 432 ? -12.457 17.342 -6.495 1.00 81.75 432 LEU A C 1
ATOM 3412 O O . LEU A 1 432 ? -11.869 16.983 -5.474 1.00 81.75 432 LEU A O 1
ATOM 3416 N N . ARG A 1 433 ? -12.965 18.576 -6.614 1.00 81.31 433 ARG A N 1
ATOM 3417 C CA . ARG A 1 433 ? -12.904 19.565 -5.523 1.00 81.31 433 ARG A CA 1
ATOM 3418 C C . ARG A 1 433 ? -13.700 19.113 -4.303 1.00 81.31 433 ARG A C 1
ATOM 3420 O O . ARG A 1 433 ? -13.270 19.379 -3.184 1.00 81.31 433 ARG A O 1
ATOM 3427 N N . GLU A 1 434 ? -14.841 18.458 -4.496 1.00 83.56 434 GLU A N 1
ATOM 3428 C CA . GLU A 1 434 ? -15.619 17.893 -3.390 1.00 83.56 434 GLU A CA 1
ATOM 3429 C C . GLU A 1 434 ? -14.872 16.761 -2.686 1.00 83.56 434 GLU A C 1
ATOM 3431 O O . GLU A 1 434 ? -14.747 16.790 -1.463 1.00 83.56 434 GLU A O 1
ATOM 3436 N N . ILE A 1 435 ? -14.288 15.827 -3.437 1.00 79.69 435 ILE A N 1
ATOM 3437 C CA . ILE A 1 435 ? -13.474 14.737 -2.882 1.00 79.69 435 ILE A CA 1
ATOM 3438 C C . ILE A 1 435 ? -12.327 15.286 -2.020 1.00 79.69 435 ILE A C 1
ATOM 3440 O O . ILE A 1 435 ? -12.095 14.809 -0.909 1.00 79.69 435 ILE A O 1
ATOM 3444 N N . VAL A 1 436 ? -11.641 16.333 -2.485 1.00 77.50 436 VAL A N 1
ATOM 3445 C CA . VAL A 1 436 ? -10.536 16.953 -1.734 1.00 77.50 436 VAL A CA 1
ATOM 3446 C C . VAL A 1 436 ? -11.007 17.665 -0.465 1.00 77.50 436 VAL A C 1
ATOM 3448 O O . VAL A 1 436 ? -10.273 17.690 0.521 1.00 77.50 436 VAL A O 1
ATOM 3451 N N . LYS A 1 437 ? -12.231 18.207 -0.439 1.00 79.56 437 LYS A N 1
ATOM 3452 C CA . LYS A 1 437 ? -12.820 18.758 0.795 1.00 79.56 437 LYS A CA 1
ATOM 3453 C C . LYS A 1 437 ? -13.110 17.666 1.825 1.00 79.56 437 LYS A C 1
ATOM 3455 O O . LYS A 1 437 ? -12.888 17.891 3.009 1.00 79.56 437 LYS A O 1
ATOM 3460 N N . MET A 1 438 ? -13.597 16.512 1.373 1.00 74.12 438 MET A N 1
ATOM 3461 C CA . MET A 1 438 ? -13.972 15.389 2.242 1.00 74.12 438 MET A CA 1
ATOM 3462 C C . MET A 1 438 ? -12.749 14.650 2.799 1.00 74.12 438 MET A C 1
ATOM 3464 O O . MET A 1 438 ? -12.808 14.091 3.891 1.00 74.12 438 MET A O 1
ATOM 3468 N N . ASN A 1 439 ? -11.624 14.657 2.075 1.00 69.31 439 ASN A N 1
ATOM 3469 C CA . ASN A 1 439 ? -10.399 13.987 2.500 1.00 69.31 439 ASN A CA 1
ATOM 3470 C C . ASN A 1 439 ? -9.181 14.938 2.481 1.00 69.31 439 ASN A C 1
ATOM 3472 O O . ASN A 1 439 ? -8.501 15.051 1.456 1.00 69.31 439 ASN A O 1
ATOM 3476 N N . PRO A 1 440 ? -8.852 15.587 3.619 1.00 68.50 440 PRO A N 1
ATOM 3477 C CA . PRO A 1 440 ? -7.751 16.549 3.722 1.00 68.50 440 PRO A CA 1
ATOM 3478 C C . PRO A 1 440 ? -6.373 15.995 3.332 1.00 68.50 440 PRO A C 1
ATOM 3480 O O . PRO A 1 440 ? -5.528 16.763 2.877 1.00 68.50 440 PRO A O 1
ATOM 3483 N N . LEU A 1 441 ? -6.155 14.676 3.434 1.00 63.66 441 LEU A N 1
ATOM 3484 C CA . LEU A 1 441 ? -4.909 14.022 3.006 1.00 63.66 441 LEU A CA 1
ATOM 3485 C C . LEU A 1 441 ? -4.671 14.156 1.492 1.00 63.66 441 LEU A C 1
ATOM 3487 O O . LEU A 1 441 ? -3.533 14.137 1.032 1.00 63.66 441 LEU A O 1
ATOM 3491 N N . PHE A 1 442 ? -5.730 14.348 0.700 1.00 64.38 442 PHE A N 1
ATOM 3492 C CA . PHE A 1 442 ? -5.616 14.566 -0.743 1.00 64.38 442 PHE A CA 1
ATOM 3493 C C . PHE A 1 442 ? -5.289 16.006 -1.110 1.00 64.38 442 PHE A C 1
ATOM 3495 O O . PHE A 1 442 ? -4.941 16.256 -2.261 1.00 64.38 442 PHE A O 1
ATOM 3502 N N . LYS A 1 443 ? -5.356 16.954 -0.170 1.00 66.12 443 LYS A N 1
ATOM 3503 C CA . LYS A 1 443 ? -5.057 18.359 -0.451 1.00 66.12 443 LYS A CA 1
ATOM 3504 C C . LYS A 1 443 ? -3.608 18.543 -0.903 1.00 66.12 443 LYS A C 1
ATOM 3506 O O . LYS A 1 443 ? -3.375 19.235 -1.888 1.00 66.12 443 LYS A O 1
ATOM 3511 N N . GLU A 1 444 ? -2.658 17.867 -0.257 1.00 63.81 444 GLU A N 1
ATOM 3512 C CA . GLU A 1 444 ? -1.232 17.931 -0.613 1.00 63.81 444 GLU A CA 1
ATOM 3513 C C . GLU A 1 444 ? -0.947 17.260 -1.962 1.00 63.81 444 GLU A C 1
ATOM 3515 O O . GLU A 1 444 ? -0.294 17.845 -2.828 1.00 63.81 444 GLU A O 1
ATOM 3520 N N . HIS A 1 445 ? -1.522 16.075 -2.197 1.00 59.78 445 HIS A N 1
ATOM 3521 C CA . HIS A 1 445 ? -1.421 15.392 -3.487 1.00 59.78 445 HIS A CA 1
ATOM 3522 C C . HIS A 1 445 ? -2.073 16.210 -4.616 1.00 59.78 445 HIS A C 1
ATOM 3524 O O . HIS A 1 445 ? -1.474 16.381 -5.674 1.00 59.78 445 HIS A O 1
ATOM 3530 N N . MET A 1 446 ? -3.260 16.783 -4.403 1.00 64.44 446 MET A N 1
ATOM 3531 C CA . MET A 1 446 ? -3.953 17.611 -5.394 1.00 64.44 446 MET A CA 1
ATOM 3532 C C . MET A 1 446 ? -3.206 18.915 -5.673 1.00 64.44 446 MET A C 1
ATOM 3534 O O . MET A 1 446 ? -3.152 19.337 -6.822 1.00 64.44 446 MET A O 1
ATOM 3538 N N . GLN A 1 447 ? -2.606 19.549 -4.663 1.00 61.25 447 GLN A N 1
ATOM 3539 C CA . GLN A 1 447 ? -1.829 20.776 -4.844 1.00 61.25 447 GLN A CA 1
ATOM 3540 C C . GL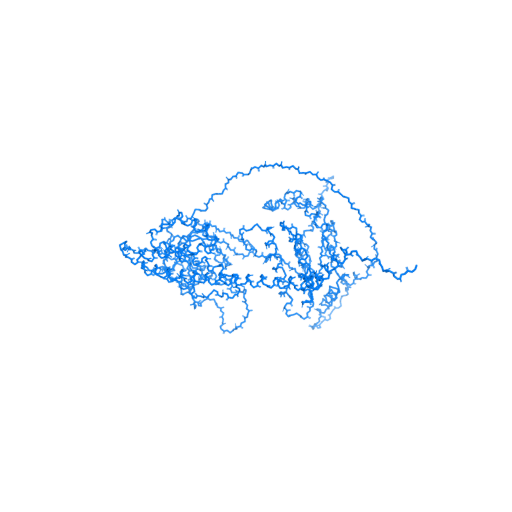N A 1 447 ? -0.567 20.522 -5.682 1.00 61.25 447 GLN A C 1
ATOM 3542 O O . GLN A 1 447 ? -0.224 21.347 -6.527 1.00 61.25 447 GLN A O 1
ATOM 3547 N N . TYR A 1 448 ? 0.051 19.346 -5.534 1.00 58.25 448 TYR A N 1
ATOM 3548 C CA . TYR A 1 448 ? 1.144 18.882 -6.390 1.00 58.25 448 TYR A CA 1
ATOM 3549 C C . TYR A 1 448 ? 0.703 18.658 -7.853 1.00 58.25 448 TYR A C 1
ATOM 3551 O O . TYR A 1 448 ? 1.401 19.072 -8.780 1.00 58.25 448 TYR A O 1
ATOM 3559 N N . TYR A 1 449 ? -0.480 18.072 -8.078 1.00 58.50 449 TYR A N 1
ATOM 3560 C CA . TYR A 1 449 ? -1.013 17.814 -9.426 1.00 58.50 449 TYR A CA 1
ATOM 3561 C C . TYR A 1 449 ? -1.608 19.060 -10.109 1.00 58.50 449 TYR A C 1
ATOM 3563 O O . TYR A 1 449 ? -1.391 19.273 -11.300 1.00 58.50 449 TYR A O 1
ATOM 3571 N N . SER A 1 450 ? -2.297 19.933 -9.371 1.00 59.00 450 SER A N 1
ATOM 3572 C CA . SER A 1 450 ? -2.937 21.153 -9.891 1.00 59.00 450 SER A CA 1
ATOM 3573 C C . SER A 1 450 ? -1.937 22.191 -10.406 1.00 59.00 450 SER A C 1
ATOM 3575 O O . SER A 1 450 ? -2.323 23.062 -11.179 1.00 59.00 450 SER A O 1
ATOM 3577 N N . GLN A 1 451 ? -0.674 22.132 -9.972 1.00 58.06 451 GLN A N 1
ATOM 3578 C CA . GLN A 1 451 ? 0.389 23.024 -10.447 1.00 58.06 451 GLN A CA 1
ATOM 3579 C C . GLN A 1 451 ? 1.003 22.577 -11.783 1.00 58.06 451 GLN A C 1
ATOM 3581 O O . GLN A 1 451 ? 1.733 23.354 -12.395 1.00 58.06 451 GLN A O 1
ATOM 3586 N N . ARG A 1 452 ? 0.771 21.328 -12.217 1.00 55.75 452 ARG A N 1
ATOM 3587 C CA . ARG A 1 452 ? 1.490 20.719 -13.354 1.00 55.75 452 ARG A CA 1
ATOM 3588 C C . ARG A 1 452 ? 0.606 19.986 -14.370 1.00 55.75 452 ARG A C 1
ATOM 3590 O O . ARG A 1 452 ? 1.098 19.689 -15.455 1.00 55.75 452 ARG A O 1
ATOM 3597 N N . ILE A 1 453 ? -0.662 19.707 -14.056 1.00 60.00 453 ILE A N 1
ATOM 3598 C CA . ILE A 1 453 ? -1.645 19.156 -15.000 1.00 60.00 453 ILE A CA 1
ATOM 3599 C C . ILE A 1 453 ? -2.394 20.296 -15.685 1.00 60.00 453 ILE A C 1
ATOM 3601 O O . ILE A 1 453 ? -2.996 21.142 -15.024 1.00 60.00 453 ILE A O 1
ATOM 3605 N N . ASP A 1 454 ? -2.398 20.283 -17.016 1.00 64.12 454 ASP A N 1
ATOM 3606 C CA . ASP A 1 454 ? -3.220 21.193 -17.800 1.00 64.12 454 ASP A CA 1
ATOM 3607 C C . ASP A 1 454 ? -4.689 20.744 -17.756 1.00 64.12 454 ASP A C 1
ATOM 3609 O O . ASP A 1 454 ? -5.106 19.829 -18.468 1.00 64.12 454 ASP A O 1
ATOM 3613 N N . ILE A 1 455 ? -5.478 21.396 -16.897 1.00 66.62 455 ILE A N 1
ATOM 3614 C CA . ILE A 1 455 ? -6.924 21.158 -16.747 1.00 66.62 455 ILE A CA 1
ATOM 3615 C C . ILE A 1 455 ? -7.669 21.480 -18.058 1.00 66.62 455 ILE A C 1
ATOM 3617 O O . ILE A 1 455 ? -8.790 21.021 -18.266 1.00 66.62 455 ILE A O 1
ATOM 3621 N N . HIS A 1 456 ? -7.050 22.233 -18.975 1.00 71.50 456 HIS A N 1
ATOM 3622 C CA . HIS A 1 456 ? -7.627 22.532 -20.282 1.00 71.50 456 HIS A CA 1
ATOM 3623 C C . HIS A 1 456 ? -7.522 21.371 -21.278 1.00 71.50 456 HIS A C 1
ATOM 3625 O O . HIS A 1 456 ? -8.190 21.416 -22.315 1.00 71.50 456 HIS A O 1
ATOM 3631 N N . ASN A 1 457 ? -6.732 20.331 -20.981 1.00 82.69 457 ASN A N 1
ATOM 3632 C CA . ASN A 1 457 ? -6.683 19.126 -21.798 1.00 82.69 457 ASN A CA 1
ATOM 3633 C C . ASN A 1 457 ? -7.630 18.043 -21.234 1.00 82.69 457 ASN A C 1
ATOM 3635 O O . ASN A 1 457 ? -7.320 17.432 -20.206 1.00 82.69 457 ASN A O 1
ATOM 3639 N N . PRO A 1 458 ? -8.752 17.744 -21.918 1.00 85.38 458 PRO A N 1
ATOM 3640 C CA . PRO A 1 458 ? -9.745 16.787 -21.435 1.00 85.38 458 PRO A CA 1
ATOM 3641 C C . PRO A 1 458 ? -9.202 15.359 -21.301 1.00 85.38 458 PRO A C 1
ATOM 3643 O O . PRO A 1 458 ? -9.644 14.618 -20.427 1.00 85.38 458 PRO A O 1
ATOM 3646 N N . TYR A 1 459 ? -8.217 14.962 -22.112 1.00 86.25 459 TYR A N 1
ATOM 3647 C CA . TYR A 1 459 ? -7.636 13.623 -22.019 1.00 86.25 459 TYR A CA 1
ATOM 3648 C C . TYR A 1 459 ? -6.799 13.443 -20.754 1.00 86.25 459 TYR A C 1
ATOM 3650 O O . TYR A 1 459 ? -6.963 12.449 -20.051 1.00 86.25 459 TYR A O 1
ATOM 3658 N N . ILE A 1 460 ? -5.954 14.427 -20.436 1.00 84.31 460 ILE A N 1
ATOM 3659 C CA . ILE A 1 460 ? -5.133 14.401 -19.221 1.00 84.31 460 ILE A CA 1
ATOM 3660 C C . ILE A 1 460 ? -6.035 14.505 -17.987 1.00 84.31 460 ILE A C 1
ATOM 3662 O O . ILE A 1 460 ? -5.799 13.823 -16.993 1.00 84.31 460 ILE A O 1
ATOM 3666 N N . LEU A 1 461 ? -7.103 15.306 -18.061 1.00 85.38 461 LEU A N 1
ATOM 3667 C CA . LEU A 1 461 ? -8.097 15.407 -16.996 1.00 85.38 461 LEU A CA 1
ATOM 3668 C C . LEU A 1 461 ? -8.817 14.071 -16.745 1.00 85.38 461 LEU A C 1
ATOM 3670 O O . LEU A 1 461 ? -8.993 13.695 -15.587 1.00 85.38 461 LEU A O 1
ATOM 3674 N N . ALA A 1 462 ? -9.199 13.343 -17.799 1.00 87.00 462 ALA A N 1
ATOM 3675 C CA . ALA A 1 462 ? -9.826 12.026 -17.677 1.00 87.00 462 ALA A CA 1
ATOM 3676 C C . ALA A 1 462 ? -8.871 10.987 -17.059 1.00 87.00 462 ALA A C 1
ATOM 3678 O O . ALA A 1 462 ? -9.249 10.287 -16.117 1.00 87.00 462 ALA A O 1
ATOM 3679 N N . ASP A 1 463 ? -7.622 10.935 -17.534 1.00 86.06 463 ASP A N 1
ATOM 3680 C CA . ASP A 1 463 ? -6.588 10.044 -16.991 1.00 86.06 463 ASP A CA 1
ATOM 3681 C C . ASP A 1 463 ? -6.286 10.386 -15.519 1.00 86.06 463 ASP A C 1
ATOM 3683 O O . ASP A 1 463 ? -6.141 9.497 -14.674 1.00 86.06 463 ASP A O 1
ATOM 3687 N N . PHE A 1 464 ? -6.277 11.678 -15.175 1.00 83.06 464 PHE A N 1
ATOM 3688 C CA . PHE A 1 464 ? -6.125 12.141 -13.800 1.00 83.06 464 PHE A CA 1
ATOM 3689 C C . PHE A 1 464 ? -7.306 11.729 -12.916 1.00 83.06 464 PHE A C 1
ATOM 3691 O O . PHE A 1 464 ? -7.088 11.169 -11.842 1.00 83.06 464 PHE A O 1
ATOM 3698 N N . ALA A 1 465 ? -8.547 11.936 -13.358 1.00 82.88 465 ALA A N 1
ATOM 3699 C CA . ALA A 1 465 ? -9.736 11.523 -12.615 1.00 82.88 465 ALA A CA 1
ATOM 3700 C C . ALA A 1 465 ? -9.733 10.008 -12.331 1.00 82.88 465 ALA A C 1
ATOM 3702 O O . ALA A 1 465 ? -9.950 9.583 -11.192 1.00 82.88 465 ALA A O 1
ATOM 3703 N N . ALA A 1 466 ? -9.376 9.192 -13.327 1.00 84.25 466 ALA A N 1
ATOM 3704 C CA . ALA A 1 466 ? -9.219 7.749 -13.156 1.00 84.25 466 ALA A CA 1
ATOM 3705 C C . ALA A 1 466 ? -8.060 7.391 -12.200 1.00 84.25 466 ALA A C 1
ATOM 3707 O O . ALA A 1 466 ? -8.183 6.483 -11.368 1.00 84.25 466 ALA A O 1
ATOM 3708 N N . SER A 1 467 ? -6.952 8.142 -12.241 1.00 79.44 467 SER A N 1
ATOM 3709 C CA . SER A 1 467 ? -5.831 7.976 -11.305 1.00 79.44 467 SER A CA 1
ATOM 3710 C C . SER A 1 467 ? -6.203 8.282 -9.850 1.00 79.44 467 SER A C 1
ATOM 3712 O O . SER A 1 467 ? -5.736 7.597 -8.934 1.00 79.44 467 SER A O 1
ATOM 3714 N N . VAL A 1 468 ? -7.078 9.266 -9.623 1.00 76.19 468 VAL A N 1
ATOM 3715 C CA . VAL A 1 468 ? -7.554 9.641 -8.287 1.00 76.19 468 VAL A CA 1
ATOM 3716 C C . VAL A 1 468 ? -8.397 8.514 -7.699 1.00 76.19 468 VAL A C 1
ATOM 3718 O O . VAL A 1 468 ? -8.149 8.115 -6.562 1.00 76.19 468 VAL A O 1
ATOM 3721 N N . ARG A 1 469 ? -9.286 7.894 -8.487 1.00 72.44 469 ARG A N 1
ATOM 3722 C CA . ARG A 1 469 ? -10.003 6.678 -8.062 1.00 72.44 469 ARG A CA 1
ATOM 3723 C C . ARG A 1 469 ? -9.046 5.530 -7.735 1.00 72.44 469 ARG A C 1
ATOM 3725 O O . ARG A 1 469 ? -9.206 4.866 -6.712 1.00 72.44 469 ARG A O 1
ATOM 3732 N N . ARG A 1 470 ? -8.002 5.308 -8.547 1.00 68.19 470 ARG A N 1
ATOM 3733 C CA . ARG A 1 470 ? -6.952 4.312 -8.239 1.00 68.19 470 ARG A CA 1
ATOM 3734 C C . ARG A 1 470 ? -6.285 4.595 -6.886 1.00 68.19 470 ARG A C 1
ATOM 3736 O O . ARG A 1 470 ? -5.959 3.656 -6.159 1.00 68.19 470 ARG A O 1
ATOM 3743 N N . ALA A 1 471 ? -6.035 5.862 -6.562 1.00 62.56 471 ALA A N 1
ATOM 3744 C CA . ALA A 1 471 ? -5.411 6.259 -5.305 1.00 62.56 471 ALA A CA 1
ATOM 3745 C C . ALA A 1 471 ? -6.360 6.126 -4.101 1.00 62.56 471 ALA A C 1
ATOM 3747 O O . ALA A 1 471 ? -5.947 5.568 -3.086 1.00 62.56 471 ALA A O 1
ATOM 3748 N N . LEU A 1 472 ? -7.616 6.563 -4.225 1.00 58.44 472 LEU A N 1
ATOM 3749 C CA . LEU A 1 472 ? -8.632 6.504 -3.165 1.00 58.44 472 LEU A CA 1
ATOM 3750 C C . LEU A 1 472 ? -9.066 5.075 -2.834 1.00 58.44 472 LEU A C 1
ATOM 3752 O O . LEU A 1 472 ? -9.120 4.712 -1.659 1.00 58.44 472 LEU A O 1
ATOM 3756 N N . GLY A 1 473 ? -9.206 4.215 -3.847 1.00 54.00 473 GLY A N 1
ATOM 3757 C CA . GLY A 1 473 ? -9.510 2.797 -3.653 1.00 54.00 473 GLY A CA 1
ATOM 3758 C C . GLY A 1 473 ? -8.457 2.032 -2.833 1.00 54.00 473 GLY A C 1
ATOM 3759 O O . GLY A 1 473 ? -8.740 0.938 -2.349 1.00 54.00 473 GLY A O 1
ATOM 3760 N N . ARG A 1 474 ? -7.249 2.590 -2.625 1.00 46.84 474 ARG A N 1
ATOM 3761 C CA . ARG A 1 474 ? -6.250 2.038 -1.686 1.00 46.84 474 ARG A CA 1
ATOM 3762 C C . ARG A 1 474 ? -6.542 2.376 -0.225 1.00 46.84 474 ARG A C 1
ATOM 3764 O O . ARG A 1 474 ? -6.187 1.588 0.643 1.00 46.84 474 ARG A O 1
ATOM 3771 N N . CYS A 1 475 ? -7.200 3.499 0.061 1.00 41.56 475 CYS A N 1
ATOM 3772 C CA . CYS A 1 475 ? -7.550 3.901 1.427 1.00 41.56 475 CYS A CA 1
ATOM 3773 C C . CYS A 1 475 ? -8.638 2.988 2.029 1.00 41.56 475 CYS A C 1
ATOM 3775 O O . CYS A 1 475 ? -8.645 2.725 3.230 1.00 41.56 475 CYS A O 1
ATOM 3777 N N . CYS A 1 476 ? -9.489 2.400 1.182 1.00 40.38 476 CYS A N 1
ATOM 3778 C CA . CYS A 1 476 ? -10.517 1.441 1.593 1.00 40.38 476 CYS A CA 1
ATOM 3779 C C . CYS A 1 476 ? -9.954 0.065 2.039 1.00 40.38 476 CYS A C 1
ATOM 3781 O O . CYS A 1 476 ? -10.668 -0.709 2.680 1.00 40.38 476 CYS A O 1
ATOM 3783 N N . MET A 1 477 ? -8.655 -0.214 1.816 1.00 30.50 477 MET A N 1
ATOM 3784 C CA . MET A 1 477 ? -7.984 -1.439 2.301 1.00 30.50 477 MET A CA 1
ATOM 3785 C C . MET A 1 477 ? -7.932 -1.561 3.834 1.00 30.50 477 MET A C 1
ATOM 3787 O O . MET A 1 477 ? -7.603 -2.627 4.343 1.00 30.50 477 MET A O 1
ATOM 3791 N N . LEU A 1 478 ? -8.269 -0.503 4.581 1.00 38.50 478 LEU A N 1
ATOM 3792 C CA . LEU A 1 478 ? -8.329 -0.531 6.048 1.00 38.50 478 LEU A CA 1
ATOM 3793 C C . LEU A 1 478 ? -9.551 -1.281 6.604 1.00 38.50 478 LEU A C 1
ATOM 3795 O O . LEU A 1 478 ? -9.641 -1.485 7.810 1.00 38.50 478 LEU A O 1
ATOM 3799 N N . THR A 1 479 ? -10.474 -1.729 5.749 1.00 35.59 479 THR A N 1
ATOM 3800 C CA . THR A 1 479 ? -11.528 -2.668 6.146 1.00 35.59 479 THR A CA 1
ATOM 3801 C C . THR A 1 479 ? -11.268 -4.009 5.472 1.00 35.59 479 THR A C 1
ATOM 3803 O O . THR A 1 479 ? -11.318 -4.109 4.249 1.00 35.59 479 THR A O 1
ATOM 3806 N N . SER A 1 480 ? -11.026 -5.061 6.258 1.00 29.64 480 SER A N 1
ATOM 3807 C CA . SER A 1 480 ? -10.775 -6.444 5.802 1.00 29.64 480 SER A CA 1
ATOM 3808 C C . SER A 1 480 ? -11.939 -7.089 5.023 1.00 29.64 480 SER A C 1
ATOM 3810 O O . SER A 1 480 ? -11.948 -8.294 4.789 1.00 29.64 480 SER A O 1
ATOM 3812 N N . ARG A 1 481 ? -12.938 -6.295 4.620 1.00 30.91 481 ARG A N 1
ATOM 3813 C CA . ARG A 1 481 ? -14.182 -6.725 3.983 1.00 30.91 481 ARG A CA 1
ATOM 3814 C C . ARG A 1 481 ? -14.444 -6.080 2.623 1.00 30.91 481 ARG A C 1
ATOM 3816 O O . ARG A 1 481 ? -15.293 -6.576 1.890 1.00 30.91 481 ARG A O 1
ATOM 3823 N N . CYS A 1 482 ? -13.709 -5.035 2.245 1.00 35.88 482 CYS A N 1
ATOM 3824 C CA . CYS A 1 482 ? -13.723 -4.548 0.869 1.00 35.88 482 CYS A CA 1
ATOM 3825 C C . CYS A 1 482 ? -12.739 -5.389 0.060 1.00 35.88 482 CYS A C 1
ATOM 3827 O O . CYS A 1 482 ? -11.604 -4.995 -0.206 1.00 35.88 482 CYS A O 1
ATOM 3829 N N . GLN A 1 483 ? -13.187 -6.595 -0.292 1.00 31.42 483 GLN A N 1
ATOM 3830 C CA . GLN A 1 483 ? -12.614 -7.367 -1.386 1.00 31.42 483 GLN A CA 1
ATOM 3831 C C . GLN A 1 483 ? -12.421 -6.383 -2.545 1.00 31.42 483 GLN A C 1
ATOM 3833 O O . GLN A 1 483 ? -13.375 -5.713 -2.937 1.00 31.42 483 GLN A O 1
ATOM 3838 N N . VAL A 1 484 ? -11.185 -6.208 -3.022 1.00 41.62 484 VAL A N 1
ATOM 3839 C CA . VAL A 1 484 ? -10.921 -5.424 -4.234 1.00 41.62 484 VAL A CA 1
ATOM 3840 C C . VAL A 1 484 ? -11.636 -6.168 -5.351 1.00 41.62 484 VAL A C 1
ATOM 3842 O O . VAL A 1 484 ? -11.099 -7.131 -5.890 1.00 41.62 484 VAL A O 1
ATOM 3845 N N . THR A 1 485 ? -12.891 -5.813 -5.607 1.00 42.62 485 THR A N 1
ATOM 3846 C CA . THR A 1 485 ? -13.709 -6.482 -6.605 1.00 42.62 485 THR A CA 1
ATOM 3847 C C . THR A 1 485 ? -13.024 -6.253 -7.936 1.00 42.62 485 THR A C 1
ATOM 3849 O O . THR A 1 485 ? -12.798 -5.110 -8.327 1.00 42.62 485 THR A O 1
ATOM 3852 N N . THR A 1 486 ? -12.674 -7.329 -8.629 1.00 47.69 486 THR A N 1
ATOM 3853 C CA . THR A 1 486 ? -12.009 -7.295 -9.935 1.00 47.69 486 THR A CA 1
ATOM 3854 C C . THR A 1 486 ? -12.652 -6.314 -10.922 1.00 47.69 486 THR A C 1
ATOM 3856 O O . THR A 1 486 ? -11.938 -5.679 -11.695 1.00 47.69 486 THR A O 1
ATOM 3859 N N . GLY A 1 487 ? -13.973 -6.117 -10.845 1.00 53.34 487 GLY A N 1
ATOM 3860 C CA . GLY A 1 487 ? -14.702 -5.164 -11.687 1.00 53.34 487 GLY A CA 1
ATOM 3861 C C . GLY A 1 487 ? -14.139 -3.736 -11.668 1.00 53.34 487 GLY A C 1
ATOM 3862 O O . GLY A 1 487 ? -14.173 -3.062 -12.689 1.00 53.34 487 GLY A O 1
ATOM 3863 N N . ASP A 1 488 ? -13.515 -3.294 -10.571 1.00 71.12 488 ASP A N 1
ATOM 3864 C CA . ASP A 1 488 ? -12.866 -1.977 -10.499 1.00 71.12 488 ASP A CA 1
ATOM 3865 C C . ASP A 1 488 ? -11.677 -1.828 -11.465 1.00 71.12 488 ASP A C 1
ATOM 3867 O O . ASP A 1 488 ? -11.386 -0.726 -11.936 1.00 71.12 488 ASP A O 1
ATOM 3871 N N . GLY A 1 489 ? -10.937 -2.914 -11.703 1.00 80.62 489 GLY A N 1
ATOM 3872 C CA . GLY A 1 489 ? -9.767 -2.923 -12.578 1.00 80.62 489 GLY A CA 1
ATOM 3873 C C . GLY A 1 489 ? -10.162 -2.855 -14.048 1.00 80.62 489 GLY A C 1
ATOM 3874 O O . GLY A 1 489 ? -9.588 -2.063 -14.794 1.00 80.62 489 GLY A O 1
ATOM 3875 N N . GLU A 1 490 ? -11.176 -3.630 -14.435 1.00 85.31 490 GLU A N 1
ATOM 3876 C CA . GLU A 1 490 ? -11.723 -3.656 -15.796 1.00 85.31 490 GLU A CA 1
ATOM 3877 C C . GLU A 1 490 ? -12.422 -2.338 -16.152 1.00 85.31 490 GLU A C 1
ATOM 3879 O O . GLU A 1 490 ? -12.220 -1.805 -17.242 1.00 85.31 490 GLU A O 1
ATOM 3884 N N . GLU A 1 491 ? -13.163 -1.746 -15.209 1.00 87.44 491 GLU A N 1
ATOM 3885 C CA . GLU A 1 491 ? -13.755 -0.417 -15.382 1.00 87.44 491 GLU A CA 1
ATOM 3886 C C . GLU A 1 491 ? -12.673 0.652 -15.639 1.00 87.44 491 GLU A C 1
ATOM 3888 O O . GLU A 1 491 ? -12.791 1.441 -16.578 1.00 87.44 491 GLU A O 1
ATOM 3893 N N . LEU A 1 492 ? -11.578 0.651 -14.867 1.00 88.44 492 LEU A N 1
ATOM 3894 C CA . LEU A 1 492 ? -10.445 1.563 -15.085 1.00 88.44 492 LEU A CA 1
ATOM 3895 C C . LEU A 1 492 ? -9.731 1.294 -16.416 1.00 88.44 492 LEU A C 1
ATOM 3897 O O . LEU A 1 492 ? -9.331 2.231 -17.105 1.00 88.44 492 LEU A O 1
ATOM 3901 N N . GLN A 1 493 ? -9.585 0.028 -16.794 1.00 91.00 493 GLN A N 1
ATOM 3902 C CA . GLN A 1 493 ? -8.989 -0.354 -18.068 1.00 91.00 493 GLN A CA 1
ATOM 3903 C C . GLN A 1 493 ? -9.834 0.122 -19.252 1.00 91.00 493 GLN A C 1
ATOM 3905 O O . GLN A 1 493 ? -9.283 0.608 -20.235 1.00 91.00 493 GLN A O 1
ATOM 3910 N N . SER A 1 494 ? -11.163 0.100 -19.124 1.00 90.94 494 SER A N 1
ATOM 3911 C CA . SER A 1 494 ? -12.074 0.618 -20.147 1.00 90.94 494 SER A CA 1
ATOM 3912 C C . SER A 1 494 ? -11.920 2.124 -20.403 1.00 90.94 494 SER A C 1
ATOM 3914 O O . SER A 1 494 ? -12.283 2.590 -21.482 1.00 90.94 494 SER A O 1
ATOM 3916 N N . VAL A 1 495 ? -11.395 2.885 -19.429 1.00 91.56 495 VAL A N 1
ATOM 3917 C CA . VAL A 1 495 ? -11.029 4.305 -19.588 1.00 91.56 495 VAL A CA 1
ATOM 3918 C C . VAL A 1 495 ? -9.684 4.436 -20.298 1.00 91.56 495 VAL A C 1
ATOM 3920 O O . VAL A 1 495 ? -9.536 5.292 -21.167 1.00 91.56 495 VAL A O 1
ATOM 3923 N N . LEU A 1 496 ? -8.715 3.581 -19.952 1.00 89.94 496 LEU A N 1
ATOM 3924 C CA . LEU A 1 496 ? -7.393 3.571 -20.581 1.00 89.94 496 LEU A CA 1
ATOM 3925 C C . LEU A 1 496 ? -7.467 3.193 -22.073 1.00 89.94 496 LEU A C 1
ATOM 3927 O O . LEU A 1 496 ? -6.718 3.747 -22.875 1.00 89.94 496 LEU A O 1
ATOM 3931 N N . GLU A 1 497 ? -8.366 2.271 -22.429 1.00 91.81 497 GLU A N 1
ATOM 3932 C CA . GLU A 1 497 ? -8.576 1.755 -23.791 1.00 91.81 497 GLU A CA 1
ATOM 3933 C C . GLU A 1 497 ? -9.467 2.647 -24.668 1.00 91.81 497 GLU A C 1
ATOM 3935 O O . GLU A 1 497 ? -9.341 2.621 -25.891 1.00 91.81 497 GLU A O 1
ATOM 3940 N N . GLU A 1 498 ? -10.366 3.436 -24.074 1.00 91.88 498 GLU A N 1
ATOM 3941 C CA . GLU A 1 498 ? -11.282 4.301 -24.824 1.00 91.88 498 GLU A CA 1
ATOM 3942 C C . GLU A 1 498 ? -10.497 5.350 -25.598 1.00 91.88 498 GLU A C 1
ATOM 3944 O O . GLU A 1 498 ? -9.711 6.034 -24.966 1.00 91.88 498 GLU A O 1
ATOM 3949 N N . LEU A 1 499 ? -10.700 5.534 -26.904 1.00 88.69 499 LEU A N 1
ATOM 3950 C CA . LEU A 1 499 ? -9.975 6.540 -27.701 1.00 88.69 499 LEU A CA 1
ATOM 3951 C C . LEU A 1 499 ? -10.735 7.863 -27.821 1.00 88.69 499 LEU A C 1
ATOM 3953 O O . LEU A 1 499 ? -10.104 8.916 -27.932 1.00 88.69 499 LEU A O 1
ATOM 3957 N N . ASP A 1 500 ? -12.067 7.811 -27.783 1.00 90.00 500 ASP A N 1
ATOM 3958 C CA . ASP A 1 500 ? -12.910 8.992 -27.924 1.00 90.00 500 ASP A CA 1
ATOM 3959 C C . ASP A 1 500 ? -12.882 9.868 -26.663 1.00 90.00 500 ASP A C 1
ATOM 3961 O O . ASP A 1 500 ? -13.009 9.393 -25.533 1.00 90.00 500 ASP A O 1
ATOM 3965 N N . CYS A 1 501 ? -12.726 11.177 -26.861 1.00 89.00 501 CYS A N 1
ATOM 3966 C CA . CYS A 1 501 ? -12.590 12.140 -25.773 1.00 89.00 501 CYS A CA 1
ATOM 3967 C C . CYS A 1 501 ? -13.843 12.221 -24.895 1.00 89.00 501 CYS A C 1
ATOM 3969 O O . CYS A 1 501 ? -13.745 12.211 -23.665 1.00 89.00 501 CYS A O 1
ATOM 3971 N N . GLU A 1 502 ? -15.016 12.298 -25.521 1.00 90.94 502 GLU A N 1
ATOM 3972 C CA . GLU A 1 502 ? -16.285 12.485 -24.825 1.00 90.94 502 GLU A CA 1
ATOM 3973 C C . GLU A 1 502 ? -16.645 11.239 -24.013 1.00 90.94 502 GLU A C 1
ATOM 3975 O O . GLU A 1 502 ? -16.914 11.333 -22.812 1.00 90.94 502 GLU A O 1
ATOM 3980 N N . ASN A 1 503 ? -16.550 10.060 -24.629 1.00 91.81 503 ASN A N 1
ATOM 3981 C CA . ASN A 1 503 ? -16.806 8.791 -23.957 1.00 91.81 503 ASN A CA 1
ATOM 3982 C C . ASN A 1 503 ? -15.803 8.521 -22.832 1.00 91.81 503 ASN A C 1
ATOM 3984 O O . ASN A 1 503 ? -16.196 8.035 -21.768 1.00 91.81 503 ASN A O 1
ATOM 3988 N N . ARG A 1 504 ? -14.522 8.867 -23.020 1.00 92.06 504 ARG A N 1
ATOM 3989 C CA . ARG A 1 504 ? -13.503 8.696 -21.975 1.00 92.06 504 ARG A CA 1
ATOM 3990 C C . ARG A 1 504 ? -13.799 9.585 -20.768 1.00 92.06 504 ARG A C 1
ATOM 3992 O O . ARG A 1 504 ? -13.754 9.098 -19.639 1.00 92.06 504 ARG A O 1
ATOM 3999 N N . LEU A 1 505 ? -14.147 10.855 -20.991 1.00 90.88 505 LEU A N 1
ATOM 4000 C CA . LEU A 1 505 ? -14.561 11.775 -19.926 1.00 90.88 505 LEU A CA 1
ATOM 4001 C C . LEU A 1 505 ? -15.808 11.274 -19.196 1.00 90.88 505 LEU A C 1
ATOM 4003 O O . LEU A 1 505 ? -15.839 11.287 -17.968 1.00 90.88 505 LEU A O 1
ATOM 4007 N N . LYS A 1 506 ? -16.814 10.795 -19.933 1.00 93.25 506 LYS A N 1
ATOM 4008 C CA . LYS A 1 506 ? -18.039 10.242 -19.350 1.00 93.25 506 LYS A CA 1
ATOM 4009 C C . LYS A 1 506 ? -17.741 9.049 -18.437 1.00 93.25 506 LYS A C 1
ATOM 4011 O O . LYS A 1 506 ? -18.157 9.059 -17.282 1.00 93.25 506 LYS A O 1
ATOM 4016 N N . LYS A 1 507 ? -16.970 8.064 -18.914 1.00 91.38 507 LYS A N 1
ATOM 4017 C CA . LYS A 1 507 ? -16.555 6.900 -18.110 1.00 91.38 507 LYS A CA 1
ATOM 4018 C C . LYS A 1 507 ? -15.742 7.323 -16.882 1.00 91.38 507 LYS A C 1
ATOM 4020 O O . LYS A 1 507 ? -15.989 6.842 -15.780 1.00 91.38 507 LYS A O 1
ATOM 4025 N N . ALA A 1 508 ? -14.793 8.246 -17.048 1.00 90.62 508 ALA A N 1
ATOM 4026 C CA . ALA A 1 508 ? -13.989 8.758 -15.939 1.00 90.62 508 ALA A CA 1
ATOM 4027 C C . ALA A 1 508 ? -14.852 9.470 -14.883 1.00 90.62 508 ALA A C 1
ATOM 4029 O O . ALA A 1 508 ? -14.642 9.269 -13.686 1.00 90.62 508 ALA A O 1
ATOM 4030 N N . LEU A 1 509 ? -15.846 10.251 -15.312 1.00 90.31 509 LEU A N 1
ATOM 4031 C CA . LEU A 1 509 ? -16.792 10.913 -14.422 1.00 90.31 509 LEU A CA 1
ATOM 4032 C C . LEU A 1 509 ? -17.672 9.904 -13.676 1.00 90.31 509 LEU A C 1
ATOM 4034 O O . LEU A 1 509 ? -17.798 10.012 -12.462 1.00 90.31 509 LEU A O 1
ATOM 4038 N N . GLU A 1 510 ? -18.231 8.902 -14.359 1.00 90.19 510 GLU A N 1
ATOM 4039 C CA . GLU A 1 510 ? -19.023 7.838 -13.720 1.00 90.19 510 GLU A CA 1
ATOM 4040 C C . GLU A 1 510 ? -18.226 7.142 -12.607 1.00 90.19 510 GLU A C 1
ATOM 4042 O O . GLU A 1 510 ? -18.730 6.920 -11.502 1.00 90.19 510 GLU A O 1
ATOM 4047 N N . LEU A 1 511 ? -16.948 6.853 -12.866 1.00 87.44 511 LEU A N 1
ATOM 4048 C CA . LEU A 1 511 ? -16.046 6.285 -11.873 1.00 87.44 511 LEU A CA 1
ATOM 4049 C C . LEU A 1 511 ? -15.771 7.237 -10.709 1.00 87.44 511 LEU A C 1
ATOM 4051 O O . LEU A 1 511 ? -15.740 6.812 -9.552 1.00 87.44 511 LEU A O 1
ATOM 4055 N N . LEU A 1 512 ? -15.566 8.516 -10.983 1.00 85.19 512 LEU A N 1
ATOM 4056 C CA . LEU A 1 512 ? -15.288 9.488 -9.939 1.00 85.19 512 LEU A CA 1
ATOM 4057 C C . LEU A 1 512 ? -16.517 9.747 -9.051 1.00 85.19 512 LEU A C 1
ATOM 4059 O O . LEU A 1 512 ? -16.385 9.823 -7.831 1.00 85.19 512 LEU A O 1
ATOM 4063 N N . THR A 1 513 ? -17.715 9.795 -9.635 1.00 86.94 513 THR A N 1
ATOM 4064 C CA . THR A 1 513 ? -18.978 9.962 -8.905 1.00 86.94 513 THR A CA 1
ATOM 4065 C C . THR A 1 513 ? -19.254 8.779 -7.982 1.00 86.94 513 THR A C 1
ATOM 4067 O O . THR A 1 513 ? -19.538 8.991 -6.805 1.00 86.94 513 THR A O 1
ATOM 4070 N N . LYS A 1 514 ? -19.076 7.539 -8.462 1.00 85.06 514 LYS A N 1
ATOM 4071 C CA . LYS A 1 514 ? -19.167 6.333 -7.615 1.00 85.06 514 LYS A CA 1
ATOM 4072 C C . LYS A 1 514 ? -18.233 6.420 -6.393 1.00 85.06 514 LYS A C 1
ATOM 4074 O O . LYS A 1 514 ? -18.626 6.065 -5.285 1.00 85.06 514 LYS A O 1
ATOM 4079 N N . GLU A 1 515 ? -17.000 6.903 -6.578 1.00 79.81 515 GLU A N 1
ATOM 4080 C CA . GLU A 1 515 ? -16.023 7.057 -5.485 1.00 79.81 515 GLU A CA 1
ATOM 4081 C C . GLU A 1 515 ? -16.429 8.160 -4.494 1.00 79.81 515 GLU A C 1
ATOM 4083 O O . GLU A 1 515 ? -16.283 8.012 -3.279 1.00 79.81 515 GLU A O 1
ATOM 4088 N N . MET A 1 516 ? -16.974 9.265 -5.002 1.00 81.56 516 MET A N 1
ATOM 4089 C CA . MET A 1 516 ? -17.490 10.362 -4.186 1.00 81.56 516 MET A CA 1
ATOM 4090 C C . MET A 1 516 ? -18.677 9.917 -3.320 1.00 81.56 516 MET A C 1
ATOM 4092 O O . MET A 1 516 ? -18.729 10.244 -2.133 1.00 81.56 516 MET A O 1
ATOM 4096 N N . GLU A 1 517 ? -19.615 9.154 -3.882 1.00 82.88 517 GLU A N 1
ATOM 4097 C CA . GLU A 1 517 ? -20.749 8.584 -3.144 1.00 82.88 517 GLU A CA 1
ATOM 4098 C C . GLU A 1 517 ? -20.280 7.620 -2.052 1.00 82.88 517 GLU A C 1
ATOM 4100 O O . GLU A 1 517 ? -20.700 7.737 -0.898 1.00 82.88 517 GLU A O 1
ATOM 4105 N N . LEU A 1 518 ? -19.344 6.729 -2.385 1.00 81.06 518 LEU A N 1
ATOM 4106 C CA . LEU A 1 518 ? -18.731 5.812 -1.427 1.00 81.06 518 LEU A CA 1
ATOM 4107 C C . LEU A 1 518 ? -18.042 6.579 -0.289 1.00 81.06 518 LEU A C 1
ATOM 4109 O O . LEU A 1 518 ? -18.237 6.255 0.885 1.00 81.06 518 LEU A O 1
ATOM 4113 N N . SER A 1 519 ? -17.306 7.643 -0.616 1.00 77.00 519 SER A N 1
ATOM 4114 C CA . SER A 1 519 ? -16.641 8.507 0.366 1.00 77.00 519 SER A CA 1
ATOM 4115 C C . SER A 1 519 ? -17.636 9.199 1.307 1.00 77.00 519 SER A C 1
ATOM 4117 O O . SER A 1 519 ? -17.405 9.253 2.516 1.00 77.00 519 SER A O 1
ATOM 4119 N N . ARG A 1 520 ? -18.775 9.683 0.789 1.00 82.81 520 ARG A N 1
ATOM 4120 C CA . ARG A 1 520 ? -19.847 10.291 1.601 1.00 82.81 520 ARG A CA 1
ATOM 4121 C C . ARG A 1 520 ? -20.453 9.289 2.582 1.00 82.81 520 ARG A C 1
ATOM 4123 O O . ARG A 1 520 ? -20.591 9.604 3.762 1.00 82.81 520 ARG A O 1
ATOM 4130 N N . VAL A 1 521 ? -20.759 8.077 2.117 1.00 83.00 521 VAL A N 1
ATOM 4131 C CA . VAL A 1 521 ? -21.306 7.008 2.970 1.00 83.00 521 VAL A CA 1
ATOM 4132 C C . VAL A 1 521 ? -20.307 6.615 4.061 1.00 83.00 521 VAL A C 1
ATOM 4134 O O . VAL A 1 521 ? -20.678 6.483 5.228 1.00 83.00 521 VAL A O 1
ATOM 4137 N N . GLN A 1 522 ? -19.022 6.478 3.719 1.00 77.31 522 GLN A N 1
ATOM 4138 C CA . GLN A 1 522 ? -17.980 6.187 4.706 1.00 77.31 522 GLN A CA 1
ATOM 4139 C C . GLN A 1 522 ? -17.878 7.275 5.777 1.00 77.31 522 GLN A C 1
ATOM 4141 O O . GLN A 1 522 ? -17.708 6.952 6.953 1.00 77.31 522 GLN A O 1
ATOM 4146 N N . GLN A 1 523 ? -17.997 8.549 5.400 1.00 81.00 523 GLN A N 1
ATOM 4147 C CA . GLN A 1 523 ? -17.984 9.642 6.365 1.00 81.00 523 GLN A CA 1
ATOM 4148 C C . GLN A 1 523 ? -19.211 9.612 7.283 1.00 81.00 523 GLN A C 1
ATOM 4150 O O . GLN A 1 523 ? -19.040 9.677 8.499 1.00 81.00 523 GLN A O 1
ATOM 4155 N N . SER A 1 524 ? -20.420 9.416 6.745 1.00 80.44 524 SER A N 1
ATOM 4156 C CA . SER A 1 524 ? -21.623 9.330 7.585 1.00 80.44 524 SER A CA 1
ATOM 4157 C C . SER A 1 524 ? -21.566 8.151 8.561 1.00 80.44 524 SER A C 1
ATOM 4159 O O . SER A 1 524 ? -22.026 8.257 9.694 1.00 80.44 524 SER A O 1
ATOM 4161 N N . ILE A 1 525 ? -20.959 7.028 8.152 1.00 80.12 525 ILE A N 1
ATOM 4162 C CA . ILE A 1 525 ? -20.741 5.880 9.043 1.00 80.12 525 ILE A CA 1
ATOM 4163 C C . ILE A 1 525 ? -19.764 6.250 10.162 1.00 80.12 525 ILE A C 1
ATOM 4165 O O . ILE A 1 525 ? -20.030 5.936 11.319 1.00 80.12 525 ILE A O 1
ATOM 4169 N N . LYS A 1 526 ? -18.652 6.926 9.847 1.00 79.25 526 LYS A N 1
ATOM 4170 C CA . LYS A 1 526 ? -17.681 7.366 10.861 1.00 79.25 526 LYS A CA 1
ATOM 4171 C C . LYS A 1 526 ? -18.325 8.288 11.894 1.00 79.25 526 LYS A C 1
ATOM 4173 O O . LYS A 1 526 ? -18.130 8.075 13.084 1.00 79.25 526 LYS A O 1
ATOM 4178 N N . GLU A 1 527 ? -19.128 9.252 11.452 1.00 86.31 527 GLU A N 1
ATOM 4179 C CA . GLU A 1 527 ? -19.846 10.175 12.340 1.00 86.31 527 GLU A CA 1
ATOM 4180 C C . GLU A 1 527 ? -20.814 9.424 13.271 1.00 86.31 527 GLU A C 1
ATOM 4182 O O . GLU A 1 527 ? -20.766 9.612 14.486 1.00 86.31 527 GLU A O 1
ATOM 4187 N N . GLN A 1 528 ? -21.611 8.490 12.737 1.00 82.75 528 GLN A N 1
ATOM 4188 C CA . GLN A 1 528 ? -22.528 7.673 13.546 1.00 82.75 528 GLN A CA 1
ATOM 4189 C C . GLN A 1 528 ? -21.808 6.748 14.538 1.00 82.75 528 GLN A C 1
ATOM 4191 O O . GLN A 1 528 ? -22.314 6.491 15.632 1.00 82.75 528 GLN A O 1
ATOM 4196 N N . VAL A 1 529 ? -20.650 6.198 14.162 1.00 85.19 529 VAL A N 1
ATOM 4197 C CA . VAL A 1 529 ? -19.853 5.332 15.043 1.00 85.19 529 VAL A CA 1
ATOM 4198 C C . VAL A 1 529 ? -19.238 6.140 16.184 1.00 85.19 529 VAL A C 1
ATOM 4200 O O . VAL A 1 529 ? -19.290 5.693 17.330 1.00 85.19 529 VAL A O 1
ATOM 4203 N N . GLU A 1 530 ? -18.715 7.334 15.904 1.00 81.50 530 GLU A N 1
ATOM 4204 C CA . GLU A 1 530 ? -18.171 8.223 16.936 1.00 81.50 530 GLU A CA 1
ATOM 4205 C C . GLU A 1 530 ? -19.260 8.722 17.895 1.00 81.50 530 GLU A C 1
ATOM 4207 O O . GLU A 1 530 ? -19.058 8.695 19.109 1.00 81.50 530 GLU A O 1
ATOM 4212 N N . GLU A 1 531 ? -20.446 9.082 17.396 1.00 87.00 531 GLU A N 1
ATOM 4213 C CA . GLU A 1 531 ? -21.576 9.474 18.249 1.00 87.00 531 GLU A CA 1
ATOM 4214 C C . GLU A 1 531 ? -21.995 8.332 19.192 1.00 87.00 531 GLU A C 1
ATOM 4216 O O . GLU A 1 531 ? -22.133 8.526 20.403 1.00 87.00 531 GLU A O 1
ATOM 4221 N N . LYS A 1 532 ? -22.110 7.102 18.671 1.00 81.88 532 LYS A N 1
ATOM 4222 C CA . LYS A 1 532 ? -22.410 5.917 19.492 1.00 81.88 532 LYS A CA 1
ATOM 4223 C C . LYS A 1 532 ? -21.316 5.626 20.515 1.00 81.88 532 LYS A C 1
ATOM 4225 O O . LYS A 1 532 ? -21.625 5.238 21.641 1.00 81.88 532 LYS A O 1
ATOM 4230 N N . ARG A 1 533 ? -20.047 5.822 20.152 1.00 82.31 533 ARG A N 1
ATOM 4231 C CA . ARG A 1 533 ? -18.912 5.664 21.067 1.00 82.31 533 ARG A CA 1
ATOM 4232 C C . ARG A 1 533 ? -18.970 6.686 22.201 1.00 82.31 533 ARG A C 1
ATOM 4234 O O . ARG A 1 533 ? -18.769 6.312 23.353 1.00 82.31 533 ARG A O 1
ATOM 4241 N N . GLN A 1 534 ? -19.276 7.946 21.896 1.00 83.06 534 GLN A N 1
ATOM 4242 C CA . GLN A 1 534 ? -19.454 8.993 22.903 1.00 83.06 534 GLN A CA 1
ATOM 4243 C C . GLN A 1 534 ? -20.629 8.691 23.831 1.00 83.06 534 GLN A C 1
ATOM 4245 O O . GLN A 1 534 ? -20.481 8.808 25.046 1.00 83.06 534 GLN A O 1
ATOM 4250 N N . TYR A 1 535 ? -21.764 8.249 23.283 1.00 89.00 535 TYR A N 1
ATOM 4251 C CA . TYR A 1 535 ? -22.917 7.833 24.080 1.00 89.00 535 TYR A CA 1
ATOM 4252 C C . TYR A 1 535 ? -22.557 6.694 25.044 1.00 89.00 535 TYR A C 1
ATOM 4254 O O . TYR A 1 535 ? -22.815 6.802 26.242 1.00 89.00 535 TYR A O 1
ATOM 4262 N N . LEU A 1 536 ? -21.883 5.650 24.549 1.00 87.56 536 LEU A N 1
ATOM 4263 C CA . LEU A 1 536 ? -21.454 4.509 25.360 1.00 87.56 536 LEU A CA 1
ATOM 4264 C C . LEU A 1 536 ? -20.481 4.925 26.473 1.00 87.56 536 LEU A C 1
ATOM 4266 O O . LEU A 1 536 ? -20.638 4.507 27.617 1.00 87.56 536 LEU A O 1
ATOM 4270 N N . LEU A 1 537 ? -19.500 5.779 26.164 1.00 84.94 537 LEU A N 1
ATOM 4271 C CA . LEU A 1 537 ? -18.561 6.318 27.156 1.00 84.94 537 LEU A CA 1
ATOM 4272 C C . LEU A 1 537 ? -19.278 7.162 28.217 1.00 84.94 537 LEU A C 1
ATOM 4274 O O . LEU A 1 537 ? -18.956 7.074 29.400 1.00 84.94 537 LEU A O 1
ATOM 4278 N N . MET A 1 538 ? -20.262 7.966 27.811 1.00 83.75 538 MET A N 1
ATOM 4279 C CA . MET A 1 538 ? -21.067 8.782 28.720 1.00 83.75 538 MET A CA 1
ATOM 4280 C C . MET A 1 538 ? -21.913 7.905 29.654 1.00 83.75 538 MET A C 1
ATOM 4282 O O . MET A 1 538 ? -22.024 8.197 30.845 1.00 83.75 538 MET A O 1
ATOM 4286 N N . GLU A 1 539 ? -22.478 6.814 29.134 1.00 88.56 539 GLU A N 1
ATOM 4287 C CA . GLU A 1 539 ? -23.246 5.837 29.906 1.00 88.56 539 GLU A CA 1
ATOM 4288 C C . GLU A 1 539 ? -22.352 5.070 30.890 1.00 88.56 539 GLU A C 1
ATOM 4290 O O . GLU A 1 539 ? -22.681 4.981 32.073 1.00 88.56 539 GLU A O 1
ATOM 4295 N N . GLN A 1 540 ? -21.171 4.622 30.454 1.00 87.12 540 GLN A N 1
ATOM 4296 C CA . GLN A 1 540 ? -20.168 4.005 31.329 1.00 87.12 540 GLN A CA 1
ATOM 4297 C C . GLN A 1 540 ? -19.719 4.962 32.438 1.00 87.12 540 GLN A C 1
ATOM 4299 O O . GLN A 1 540 ? -19.696 4.583 33.608 1.00 87.12 540 GLN A O 1
ATOM 4304 N N . LEU A 1 541 ? -19.436 6.226 32.105 1.00 82.62 541 LEU A N 1
ATOM 4305 C CA . LEU A 1 541 ? -19.107 7.254 33.093 1.00 82.62 541 LEU A CA 1
ATOM 4306 C C . LEU A 1 541 ? -20.249 7.485 34.086 1.00 82.62 541 LEU A C 1
ATOM 4308 O O . LEU A 1 541 ? -19.987 7.726 35.263 1.00 82.62 541 LEU A O 1
ATOM 4312 N N . LYS A 1 542 ? -21.508 7.423 33.642 1.00 84.81 542 LYS A N 1
ATOM 4313 C CA . LYS A 1 542 ? -22.674 7.565 34.521 1.00 84.81 542 LYS A CA 1
ATOM 4314 C C . LYS A 1 542 ? -22.800 6.380 35.479 1.00 84.81 542 LYS A C 1
ATOM 4316 O O . LYS A 1 542 ? -22.992 6.593 36.673 1.00 84.81 542 LYS A O 1
ATOM 4321 N N . THR A 1 543 ? -22.619 5.158 34.985 1.00 82.06 543 THR A N 1
ATOM 4322 C CA . THR A 1 543 ? -22.615 3.942 35.812 1.00 82.06 543 THR A CA 1
ATOM 4323 C C . THR A 1 543 ? -21.493 3.984 36.848 1.00 82.06 543 THR A C 1
ATOM 4325 O O . THR A 1 543 ? -21.763 3.808 38.032 1.00 82.06 543 THR A O 1
ATOM 4328 N N . ILE A 1 544 ? -20.271 4.351 36.445 1.00 80.81 544 ILE A N 1
ATOM 4329 C CA . ILE A 1 544 ? -19.123 4.505 37.354 1.00 80.81 544 ILE A CA 1
ATOM 4330 C C . ILE A 1 544 ? -19.395 5.575 38.424 1.00 80.81 544 ILE A C 1
ATOM 4332 O O . ILE A 1 544 ? -19.136 5.352 39.603 1.00 80.81 544 ILE A O 1
ATOM 4336 N N . LYS A 1 545 ? -19.954 6.736 38.053 1.00 77.44 545 LYS A N 1
ATOM 4337 C CA . LYS A 1 545 ? -20.311 7.800 39.015 1.00 77.44 545 LYS A CA 1
ATOM 4338 C C . LYS A 1 545 ? -21.370 7.353 40.022 1.00 77.44 545 LYS A C 1
ATOM 4340 O O . LYS A 1 545 ? -21.305 7.763 41.182 1.00 77.44 545 LYS A O 1
ATOM 4345 N N . LYS A 1 546 ? -22.321 6.527 39.586 1.00 80.56 546 LYS A N 1
ATOM 4346 C CA . LYS A 1 546 ? -23.354 5.947 40.443 1.00 80.56 546 LYS A CA 1
ATOM 4347 C C . LYS A 1 546 ? -22.776 4.901 41.401 1.00 80.56 546 LYS A C 1
ATOM 4349 O O . LYS A 1 546 ? -23.110 4.925 42.579 1.00 80.56 546 LYS A O 1
ATOM 4354 N N . GLU A 1 547 ? -21.876 4.036 40.931 1.00 80.69 547 GLU A N 1
ATOM 4355 C CA . GLU A 1 547 ? -21.188 3.038 41.768 1.00 80.69 547 GLU A CA 1
ATOM 4356 C C . GLU A 1 547 ? -20.230 3.671 42.785 1.00 80.69 547 GLU A C 1
ATOM 4358 O O . GLU A 1 547 ? -20.159 3.226 43.927 1.00 80.69 547 GLU A O 1
ATOM 4363 N N . LEU A 1 548 ? -19.548 4.758 42.411 1.00 76.62 548 LEU A N 1
ATOM 4364 C CA . LEU A 1 548 ? -18.688 5.537 43.309 1.00 76.62 548 LEU A CA 1
ATOM 4365 C C . LEU A 1 548 ? -19.473 6.420 44.299 1.00 76.62 548 LEU A C 1
ATOM 4367 O O . LEU A 1 548 ? -18.857 7.121 45.100 1.00 76.62 548 LEU A O 1
ATOM 4371 N N . GLY A 1 549 ? -20.812 6.431 44.243 1.00 67.12 549 GLY A N 1
ATOM 4372 C CA . GLY A 1 549 ? -21.656 7.246 45.126 1.00 67.12 549 GLY A CA 1
ATOM 4373 C C . GLY A 1 549 ? -21.500 8.760 44.920 1.00 67.12 549 GLY A C 1
ATOM 4374 O O . GLY A 1 549 ? -21.803 9.544 45.815 1.00 67.12 549 GLY A O 1
ATOM 4375 N N . LEU A 1 550 ? -20.996 9.186 43.756 1.00 62.06 550 LEU A N 1
ATOM 4376 C CA . LEU A 1 550 ? -20.766 10.597 43.419 1.00 62.06 550 LEU A CA 1
ATOM 4377 C C . LEU A 1 550 ? -22.021 11.283 42.857 1.00 62.06 550 LEU A C 1
ATOM 4379 O O . LEU A 1 550 ? -22.082 12.514 42.810 1.00 62.06 550 LEU A O 1
ATOM 4383 N N . GLU A 1 551 ? -23.036 10.516 42.453 1.00 58.50 551 GLU A N 1
ATOM 4384 C CA . GLU A 1 551 ? -24.393 11.039 42.291 1.00 58.50 551 GLU A CA 1
ATOM 4385 C C . GLU A 1 551 ? -24.998 11.251 43.685 1.00 58.50 551 GLU A C 1
ATOM 4387 O O . GLU A 1 551 ? -25.516 10.320 44.298 1.00 58.50 551 GLU A O 1
ATOM 4392 N N . LYS A 1 552 ? -24.926 12.488 44.199 1.00 57.19 552 LYS A N 1
ATOM 4393 C CA . LYS A 1 552 ? -25.733 12.889 45.358 1.00 57.19 552 LYS A CA 1
ATOM 4394 C C . LYS A 1 552 ? -27.196 12.692 44.991 1.00 57.19 552 LYS A C 1
ATOM 4396 O O . LYS A 1 552 ? -27.719 13.423 44.152 1.00 57.19 552 LYS A O 1
ATOM 4401 N N . ASP A 1 553 ? -27.829 11.716 45.627 1.00 59.88 553 ASP A N 1
ATOM 4402 C CA . ASP A 1 553 ? -29.264 11.485 45.539 1.00 59.88 553 ASP A CA 1
ATOM 4403 C C . ASP A 1 553 ? -29.980 12.819 45.838 1.00 59.88 553 ASP A C 1
ATOM 4405 O O . ASP A 1 553 ? -29.581 13.542 46.760 1.00 59.88 553 ASP A O 1
ATOM 4409 N N . ASP A 1 554 ? -31.024 13.191 45.092 1.00 59.66 554 ASP A N 1
ATOM 4410 C CA . ASP A 1 554 ? -31.731 14.475 45.289 1.00 59.66 554 ASP A CA 1
ATOM 4411 C C . ASP A 1 554 ? -32.200 14.650 46.751 1.00 59.66 554 ASP A C 1
ATOM 4413 O O . ASP A 1 554 ? -32.330 15.763 47.275 1.00 59.66 554 ASP A O 1
ATOM 4417 N N . LYS A 1 555 ? -32.377 13.524 47.455 1.00 60.34 555 LYS A N 1
ATOM 4418 C CA . LYS A 1 555 ? -32.636 13.436 48.896 1.00 60.34 555 LYS A CA 1
ATOM 4419 C C . LYS A 1 555 ? -31.488 13.951 49.765 1.00 60.34 555 LYS A C 1
ATOM 4421 O O . LYS A 1 555 ? -31.760 14.648 50.739 1.00 60.34 555 LYS A O 1
ATOM 4426 N N . GLU A 1 556 ? -30.229 13.670 49.437 1.00 64.50 556 GLU A N 1
ATOM 4427 C CA . GLU A 1 556 ? -29.065 14.187 50.170 1.00 64.50 556 GLU A CA 1
ATOM 4428 C C . GLU A 1 556 ? -28.865 15.687 49.938 1.00 64.50 556 GLU A C 1
ATOM 4430 O O . GLU A 1 556 ? -28.570 16.432 50.878 1.00 64.50 556 GLU A O 1
ATOM 4435 N N . ALA A 1 557 ? -29.094 16.166 48.711 1.00 67.62 557 ALA A N 1
ATOM 4436 C CA . ALA A 1 557 ? -29.077 17.597 48.411 1.00 67.62 557 ALA A CA 1
ATOM 4437 C C . ALA A 1 557 ? -30.182 18.348 49.182 1.00 67.62 557 ALA A C 1
ATOM 4439 O O . ALA A 1 557 ? -29.937 19.429 49.730 1.00 67.62 557 ALA A O 1
ATOM 4440 N N . MET A 1 558 ? -31.380 17.759 49.297 1.00 63.25 558 MET A N 1
ATOM 4441 C CA . MET A 1 558 ? -32.460 18.289 50.136 1.00 63.25 558 MET A CA 1
ATOM 4442 C C . MET A 1 558 ? -32.128 18.225 51.632 1.00 63.25 558 MET A C 1
ATOM 4444 O O . MET A 1 558 ? -32.297 19.229 52.324 1.00 63.25 558 MET A O 1
ATOM 4448 N N . LEU A 1 559 ? -31.597 17.107 52.137 1.00 71.19 559 LEU A N 1
ATOM 4449 C CA . LEU A 1 559 ? -31.174 16.957 53.537 1.00 71.19 559 LEU A CA 1
ATOM 4450 C C . LEU A 1 559 ? -30.109 17.983 53.930 1.00 71.19 559 LEU A C 1
ATOM 4452 O O . LEU A 1 559 ? -30.179 18.554 55.016 1.00 71.19 559 LEU A O 1
ATOM 4456 N N . THR A 1 560 ? -29.164 18.272 53.035 1.00 75.69 560 THR A N 1
ATOM 4457 C CA . THR A 1 560 ? -28.120 19.280 53.269 1.00 75.69 560 THR A CA 1
ATOM 4458 C C . THR A 1 560 ? -28.724 20.683 53.381 1.00 75.69 560 THR A C 1
ATOM 4460 O O . THR A 1 560 ? -28.397 21.424 54.306 1.00 75.69 560 THR A O 1
ATOM 4463 N N . LYS A 1 561 ? -29.679 21.030 52.504 1.00 77.81 561 LYS A N 1
ATOM 4464 C CA . LYS A 1 561 ? -30.420 22.302 52.582 1.00 77.81 561 LYS A CA 1
ATOM 4465 C C . LYS A 1 561 ? -31.278 22.404 53.848 1.00 77.81 561 LYS A C 1
ATOM 4467 O O . LYS A 1 561 ? -31.371 23.482 54.430 1.00 77.81 561 LYS A O 1
ATOM 4472 N N . PHE A 1 562 ? -31.901 21.309 54.287 1.00 77.00 562 PHE A N 1
ATOM 4473 C CA . PHE A 1 562 ? -32.683 21.286 55.527 1.00 77.00 562 PHE A CA 1
ATOM 4474 C C . PHE A 1 562 ? -31.801 21.418 56.771 1.00 77.00 562 PHE A C 1
ATOM 4476 O O . PHE A 1 562 ? -32.146 22.194 57.658 1.00 77.00 562 PHE A O 1
ATOM 4483 N N . ARG A 1 563 ? -30.640 20.752 56.815 1.00 75.00 563 ARG A N 1
ATOM 4484 C CA . ARG A 1 563 ? -29.660 20.914 57.903 1.00 75.00 563 ARG A CA 1
ATOM 4485 C C . ARG A 1 563 ? -29.117 22.341 57.977 1.00 75.00 563 ARG A C 1
ATOM 4487 O O . ARG A 1 563 ? -29.148 22.933 59.044 1.00 75.00 563 ARG A O 1
ATOM 4494 N N . GLN A 1 564 ? -28.765 22.945 56.840 1.00 79.69 564 GLN A N 1
ATOM 4495 C CA . GLN A 1 564 ? -28.353 24.357 56.797 1.00 79.69 564 GLN A CA 1
ATOM 4496 C C . GLN A 1 564 ? -29.450 25.330 57.261 1.00 79.69 564 GLN A C 1
ATOM 4498 O O . GLN A 1 564 ? -29.150 26.388 57.812 1.00 79.69 564 GLN A O 1
ATOM 4503 N N . ARG A 1 565 ? -30.732 25.006 57.042 1.00 75.88 565 ARG A N 1
ATOM 4504 C CA . ARG A 1 565 ? -31.847 25.802 57.582 1.00 75.88 565 ARG A CA 1
ATOM 4505 C C . ARG A 1 565 ? -32.037 25.603 59.085 1.00 75.88 565 ARG A C 1
ATOM 4507 O O . ARG A 1 565 ? -32.380 26.569 59.756 1.00 75.88 565 ARG A O 1
ATOM 4514 N N . LEU A 1 566 ? -31.813 24.391 59.593 1.00 72.75 566 LEU A N 1
ATOM 4515 C CA . LEU A 1 566 ? -31.879 24.079 61.023 1.00 72.75 566 LEU A CA 1
ATOM 4516 C C . LEU A 1 566 ? -30.747 24.749 61.810 1.00 72.75 566 LEU A C 1
ATOM 4518 O O . LEU A 1 566 ? -31.022 25.328 62.852 1.00 72.75 566 LEU A O 1
ATOM 4522 N N . ASP A 1 567 ? -29.518 24.763 61.287 1.00 73.25 567 ASP A N 1
ATOM 4523 C CA . ASP A 1 567 ? -28.375 25.417 61.950 1.00 73.25 567 ASP A CA 1
ATOM 4524 C C . ASP A 1 567 ? -28.559 26.940 62.080 1.00 73.25 567 ASP A C 1
ATOM 4526 O O . ASP A 1 567 ? -28.084 27.561 63.030 1.00 73.25 567 ASP A O 1
ATOM 4530 N N . ASN A 1 568 ? -29.307 27.549 61.155 1.00 71.75 568 ASN A N 1
ATOM 4531 C CA . ASN A 1 568 ? -29.673 28.966 61.209 1.00 71.75 568 ASN A CA 1
ATOM 4532 C C . ASN A 1 568 ? -30.884 29.257 62.117 1.00 71.75 568 ASN A C 1
ATOM 4534 O O . ASN A 1 568 ? -31.259 30.420 62.280 1.00 71.75 568 ASN A O 1
ATOM 4538 N N . PHE A 1 569 ? -31.502 28.236 62.715 1.00 68.75 569 PHE A N 1
ATOM 4539 C CA . PHE A 1 569 ? -32.663 28.375 63.588 1.00 68.75 569 PHE A CA 1
ATOM 4540 C C . PHE A 1 569 ? -32.251 28.184 65.055 1.00 68.75 569 PHE A C 1
ATOM 4542 O O . PHE A 1 569 ? -32.027 27.070 65.522 1.00 68.75 569 PHE A O 1
ATOM 4549 N N . LYS A 1 570 ? -32.169 29.279 65.823 1.00 67.56 570 LYS A N 1
ATOM 4550 C CA . LYS A 1 570 ? -31.982 29.191 67.280 1.00 67.56 570 LYS A CA 1
ATOM 4551 C C . LYS A 1 570 ? -33.284 28.739 67.935 1.00 67.56 570 LYS A C 1
ATOM 4553 O O . LYS A 1 570 ? -34.264 29.481 67.939 1.00 67.56 570 LYS A O 1
ATOM 4558 N N . ILE A 1 571 ? -33.273 27.534 68.497 1.00 65.38 571 ILE A N 1
ATOM 4559 C CA . ILE A 1 571 ? -34.373 26.990 69.297 1.00 65.38 571 ILE A CA 1
ATOM 4560 C C . ILE A 1 571 ? -34.530 27.879 70.546 1.00 65.38 571 ILE A C 1
ATOM 4562 O O . ILE A 1 571 ? -33.560 28.024 71.296 1.00 65.38 571 ILE A O 1
ATOM 4566 N N . PRO A 1 572 ? -35.693 28.515 70.776 1.00 65.56 572 PRO A N 1
ATOM 4567 C CA . PRO A 1 572 ? -35.920 29.264 72.005 1.00 65.56 572 PRO A CA 1
ATOM 4568 C C . PRO A 1 572 ? -35.946 28.301 73.206 1.00 65.56 572 PRO A C 1
ATOM 4570 O O . PRO A 1 572 ? -36.449 27.183 73.074 1.00 65.56 572 PRO A O 1
ATOM 4573 N N . PRO A 1 573 ? -35.387 28.697 74.363 1.00 62.50 573 PRO A N 1
ATOM 4574 C CA . PRO A 1 573 ? -35.292 27.824 75.525 1.00 62.50 573 PRO A CA 1
ATOM 4575 C C . PRO A 1 573 ? -36.681 27.412 76.021 1.00 62.50 573 PRO A C 1
ATOM 4577 O O . PRO A 1 573 ? -37.606 28.223 76.082 1.00 62.50 573 PRO A O 1
ATOM 4580 N N . ASN A 1 574 ? -36.799 26.128 76.355 1.00 59.31 574 ASN A N 1
ATOM 4581 C CA . ASN A 1 574 ? -38.021 25.515 76.853 1.00 59.31 574 ASN A CA 1
ATOM 4582 C C . ASN A 1 574 ? -38.342 26.072 78.257 1.00 59.31 574 ASN A C 1
ATOM 4584 O O . ASN A 1 574 ? -37.464 26.010 79.120 1.00 59.31 574 ASN A O 1
ATOM 4588 N N . PRO A 1 575 ? -39.550 26.608 78.511 1.00 59.84 575 PRO A N 1
ATOM 4589 C CA . PRO A 1 575 ? -39.888 27.218 79.800 1.00 59.84 575 PRO A CA 1
ATOM 4590 C C . PRO A 1 575 ? -40.052 26.233 80.975 1.00 59.84 575 PRO A C 1
ATOM 4592 O O . PRO A 1 575 ? -40.200 26.696 82.099 1.00 59.84 575 PRO A O 1
ATOM 4595 N N . ASP A 1 576 ? -39.963 24.914 80.756 1.00 56.69 576 ASP A N 1
ATOM 4596 C CA . ASP A 1 576 ? -40.252 23.890 81.776 1.00 56.69 576 ASP A CA 1
ATOM 4597 C C . ASP A 1 576 ? -39.073 22.941 82.071 1.00 56.69 576 ASP A C 1
ATOM 4599 O O . ASP A 1 576 ? -39.218 21.717 82.090 1.00 56.69 576 ASP A O 1
ATOM 4603 N N . THR A 1 577 ? -37.886 23.487 82.337 1.00 50.75 577 THR A N 1
ATOM 4604 C CA . THR A 1 577 ? -36.808 22.720 82.992 1.00 50.75 577 THR A CA 1
ATOM 4605 C C . THR A 1 577 ? -36.259 23.534 84.167 1.00 50.75 577 THR A C 1
ATOM 4607 O O . THR A 1 577 ? -35.800 24.649 83.916 1.00 50.75 577 THR A O 1
ATOM 4610 N N . PRO A 1 578 ? -36.373 23.039 85.419 1.00 53.81 578 PRO A N 1
ATOM 4611 C CA . PRO A 1 578 ? -35.963 23.760 86.627 1.00 53.81 578 PRO A CA 1
ATOM 4612 C C . PRO A 1 578 ? -34.449 23.947 86.756 1.00 53.81 578 PRO A C 1
ATOM 4614 O O . PRO A 1 578 ? -33.692 23.115 86.200 1.00 53.81 578 PRO A O 1
#

Organism: NCBI:txid157072

pLDDT: mean 70.56, std 21.5, range [22.25, 93.56]

Secondary structure (DSSP, 8-state):
----------------HHHHHHHHHHTTPEEE-STT------SS-TTSHHHHHHHHHHHHHHHHHHHTS--SS---EEESS-TTHHHHHSTTGGGHHHHHHHHHHHHHHHH------EEEE--HHHHHHHHHHHHHH-GGGGGGTTT-HHHHHHHHHHHHHS--SEEEE--SS-HHHHHHHHHHHHHHH-HHHHHHHHHHHHHHHT----------------PPPTTGGGSS------------------------PPPP--PPP----GGGSPPPSEEEEEEESSSPPPTT-EEEEEE--HHHHHHHHHHHHHT--EEEEEEBPTT---S---S------TTSTTTTTS----GGGB-SEEEEEEEEEEEE-TTTS-EEEEEEEEEEEEEEEESSTTPSSPEEEEEE-PPPP--TT-HHHHHHHHHHHHHHHHHHHH-THHHHHHHHHHTTS-TT-HHHHHHHHHHHHHHHTTGGGGSTT----THHHHHHHHHHH---HHHHHHHHHHHHHHHHHHHHHHHHHHHHHHHHHHHHHHHHHHHHHHHTT-S--HHHHHHHHHHHHHHT--PPPPS---

Radius of gyration: 34.67 Å; chains: 1; bounding box: 110×91×119 Å